Protein AF-0000000068951637 (afdb_homodimer)

Sequence (576 aa):
MTDATPELERLRGWIGRSESRTETLSPEPVIGLAATFDLDPEAVAAGPLPPLWHWLYFLPRAPQRELGRDGHPTLGGFMPPVPLPRRMWAGSELSFSHPLHIGDTVTRTSTIKDVQYKTGRTGELWFVAVDHELTVNGKTAVNERHDIVYRAMPDPSRPQPPRPRLEQAAQWQRTLQADPVMLFRYSALTFNGHRIHYDRQYTREVEGYPGLVVHGPMQAMLMLDLVAREQPQARVRRFGFRGLAPLFDQDTIIVGGAADPAQAGRLVLWTGDDAGGQAMQGWAEVEGMTDATPELERLRGWIGRSESRTETLSPEPVIGLAATFDLDPEAVAAGPLPPLWHWLYFLPRAPQRELGRDGHPTLGGFMPPVPLPRRMWAGSELSFSHPLHIGDTVTRTSTIKDVQYKTGRTGELWFVAVDHELTVNGKTAVNERHDIVYRAMPDPSRPQPPRPRLEQAAQWQRTLQADPVMLFRYSALTFNGHRIHYDRQYTREVEGYPGLVVHGPMQAMLMLDLVAREQPQARVRRFGFRGLAPLFDQDTIIVGGAADPAQAGRLVLWTGDDAGGQAMQGWAEVEG

Secondary structure (DSSP, 8-state):
----HHHHHHHHTTTT-EEEEEEE--HHHHHHHHHHTT--HHHHHHSSPPTTGGGGSS-----GGGB-TTSSBPSSSSS---S-SEEEEEEEEEEE-S---TT-EEEEEEEEEEEEEEEETTEEEEEEEEEEEEEETTEEEEEEEEEEEEEPPP-TTSPPPPPPBP-SPPSEEEEE---HHHHHHHHHHTT---GGGT-HHHHHHTS--SSPBPPHHHHHHHHHHHHHHH-TT-EEEEEEEEE-S--BTTS-EEEEEEE-TTSTTEEEEEEEETTSBEEEEEEEEEE-/----HHHHHHHHTTTT-EEEEEEE--HHHHHHHHHHTT--HHHHHHSSPPTTGGGGSS-----GGGB-TTSSBPSSSSS---S-SEEEEEEEEEEE-S---TT-EEEEEEEEEEEEEEEETTEEEEEEEEEEEEEETTEEEEEEEEEEEEEPPP-TTSPPPPPPBP-SPPSEEEEE---HHHHHHHHHHTT---GGGT-HHHHHHTS--SSPBPPHHHHHHHHHHHHHHH-TT-EEEEEEEEE-S--BTTS-EEEEEEE-TTSTTEEEEEEEETTSBEEEEEEEEEE-

Nearest PDB structures (foldseek):
  8khg-assembly1_B  TM=9.364E-01  e=6.833E-36  Pseudomonas aeruginosa
  8huc-assembly1_A  TM=9.502E-01  e=3.305E-35  Pseudomonas aeruginosa UCBPP-PA14
  8huc-assembly1_C  TM=9.389E-01  e=1.179E-35  Pseudomonas aeruginosa UCBPP-PA14
  8huc-assembly2_D  TM=9.491E-01  e=7.267E-35  Pseudomonas aeruginosa UCBPP-PA14
  8huc-assembly2_B  TM=9.503E-01  e=1.111E-34  Pseudomonas aeruginosa UCBPP-PA14

Solvent-accessible surface area (backbone atoms only — not comparable to full-atom values): 30590 Å² total; per-residue (Å²): 128,83,76,56,58,66,59,49,56,57,52,44,68,49,48,65,49,66,53,71,50,74,48,64,38,64,58,64,54,54,34,46,49,23,9,59,71,62,46,58,34,67,64,50,62,73,40,57,53,58,85,69,55,68,62,52,46,92,57,78,64,64,34,50,88,45,39,41,97,52,32,41,64,52,65,57,72,91,50,67,66,67,94,44,83,38,76,42,75,41,29,37,42,36,38,51,73,41,85,50,42,64,68,41,56,34,36,40,37,37,29,33,68,42,64,48,78,48,78,52,100,90,38,58,35,38,37,41,32,35,36,37,39,32,26,44,91,88,37,69,21,36,42,33,37,40,37,32,37,26,26,62,77,67,57,86,87,54,78,80,78,78,49,52,72,57,84,75,78,63,75,44,75,47,76,49,69,52,39,68,52,52,39,38,52,53,29,27,51,42,63,47,44,45,35,42,34,47,30,50,64,53,12,37,74,69,57,62,36,97,42,28,42,54,54,57,69,57,52,54,44,52,41,53,49,49,45,47,71,76,38,70,72,50,42,71,39,31,38,35,38,38,62,74,36,87,48,36,38,83,42,51,36,30,36,33,29,30,74,35,90,90,39,90,53,30,34,40,30,30,33,25,37,82,86,42,28,28,18,30,44,31,37,36,35,43,49,120,128,81,77,57,57,66,59,48,55,59,52,42,68,47,48,68,48,67,51,74,50,74,49,64,39,64,59,64,56,55,34,46,49,22,9,58,70,63,46,60,36,68,66,49,60,73,41,57,53,59,85,71,56,69,62,53,47,93,57,79,65,64,33,49,86,46,40,40,96,53,32,42,62,54,65,57,70,91,50,66,64,66,94,46,82,38,75,41,74,41,29,38,42,36,39,50,73,42,85,50,42,64,67,43,57,34,35,39,38,38,29,34,70,42,63,46,77,48,78,53,99,90,37,57,34,39,37,40,31,35,35,38,39,32,27,43,93,88,36,68,22,35,41,34,38,41,36,33,38,26,26,63,76,67,58,87,88,54,79,79,78,78,52,50,72,58,84,73,78,63,75,42,76,48,76,48,68,53,41,68,52,53,39,37,51,54,28,25,50,42,62,48,45,46,35,43,34,45,30,49,64,54,12,36,75,69,60,62,37,97,42,28,41,54,55,57,70,57,52,54,42,50,40,52,49,49,45,47,70,77,37,69,74,50,42,71,40,31,38,34,38,37,62,74,34,86,48,36,37,84,40,51,35,32,36,32,28,32,74,36,90,89,37,91,51,30,33,40,30,32,34,26,37,83,87,42,30,28,20,32,45,32,36,36,34,41,49,122

Organism: Cupriavidus necator (strain ATCC 17699 / DSM 428 / KCTC 22496 / NCIMB 10442 / H16 / Stanier 337) (NCBI:txid381666)

InterPro domains:
  IPR029069 HotDog domain superfamily [SSF54637] (40-161)
  IPR029069 HotDog domain superfamily [SSF54637] (175-258)
  IPR039569 FAS1-like, dehydratase domain region [PF13452] (79-141)
  IPR052741 Mitochondrial Hydroxyacyl-thioester Dehydratase [PTHR28152] (14-286)

pLDDT: mean 95.55, std 5.76, range [47.53, 98.94]

Structure (mmCIF, N/CA/C/O backbone):
data_AF-0000000068951637-model_v1
#
loop_
_entity.id
_entity.type
_entity.pdbx_description
1 polymer 'Acyl-CoA dehydrogenase'
#
loop_
_atom_site.group_PDB
_atom_site.id
_atom_site.type_symbol
_atom_site.label_atom_id
_atom_site.label_alt_id
_atom_site.label_comp_id
_atom_site.label_asym_id
_atom_site.label_entity_id
_atom_site.label_seq_id
_atom_site.pdbx_PDB_ins_code
_atom_site.Cartn_x
_atom_site.Cartn_y
_atom_site.Cartn_z
_atom_site.occupancy
_atom_site.B_iso_or_equiv
_atom_site.auth_seq_id
_atom_site.auth_comp_id
_atom_site.auth_asym_id
_atom_site.auth_atom_id
_atom_site.pdbx_PDB_model_num
ATOM 1 N N . MET A 1 1 ? 25.234 -12.164 -32.406 1 48.03 1 MET A N 1
ATOM 2 C CA . MET A 1 1 ? 24.578 -12.578 -31.172 1 48.03 1 MET A CA 1
ATOM 3 C C . MET A 1 1 ? 25.531 -12.5 -30 1 48.03 1 MET A C 1
ATOM 5 O O . MET A 1 1 ? 26.609 -13.117 -30.031 1 48.03 1 MET A O 1
ATOM 9 N N . THR A 1 2 ? 25.578 -11.367 -29.234 1 58.56 2 THR A N 1
ATOM 10 C CA . THR A 1 2 ? 26.547 -11.156 -28.172 1 58.56 2 THR A CA 1
ATOM 11 C C . THR A 1 2 ? 26.672 -12.406 -27.297 1 58.56 2 THR A C 1
ATOM 13 O O . THR A 1 2 ? 25.672 -13 -26.906 1 58.56 2 THR A O 1
ATOM 16 N N . ASP A 1 3 ? 27.719 -12.945 -27.422 1 74.12 3 ASP A N 1
ATOM 17 C CA . ASP A 1 3 ? 28.078 -14.094 -26.594 1 74.12 3 ASP A CA 1
ATOM 18 C C . ASP A 1 3 ? 27.797 -13.805 -25.109 1 74.12 3 ASP A C 1
ATOM 20 O O . ASP A 1 3 ? 28.453 -12.969 -24.5 1 74.12 3 ASP A O 1
ATOM 24 N N . ALA A 1 4 ? 26.562 -14.398 -24.672 1 83.38 4 ALA A N 1
ATOM 25 C CA . ALA A 1 4 ? 26.109 -14.156 -23.297 1 83.38 4 ALA A CA 1
ATOM 26 C C . ALA A 1 4 ? 26.875 -15.039 -22.312 1 83.38 4 ALA A C 1
ATOM 28 O O . ALA A 1 4 ? 26.656 -14.961 -21.109 1 83.38 4 ALA A O 1
ATOM 29 N N . THR A 1 5 ? 27.797 -15.781 -22.812 1 85.81 5 THR A N 1
ATOM 30 C CA . THR A 1 5 ? 28.438 -16.828 -22 1 85.81 5 THR A CA 1
ATOM 31 C C . THR A 1 5 ? 29.219 -16.203 -20.844 1 85.81 5 THR A C 1
ATOM 33 O O . THR A 1 5 ? 29.047 -16.594 -19.688 1 85.81 5 THR A O 1
ATOM 36 N N . PRO A 1 6 ? 30.047 -15.258 -21.156 1 91.12 6 PRO A N 1
ATOM 37 C CA . PRO A 1 6 ? 30.797 -14.688 -20.031 1 91.12 6 PRO A CA 1
ATOM 38 C C . PRO A 1 6 ? 29.891 -14.062 -18.984 1 91.12 6 PRO A C 1
ATOM 40 O O . PRO A 1 6 ? 30.141 -14.211 -17.781 1 91.12 6 PRO A O 1
ATOM 43 N N . GLU A 1 7 ? 28.922 -13.344 -19.438 1 92.94 7 GLU A N 1
ATOM 44 C CA . GLU A 1 7 ? 27.984 -12.727 -18.5 1 92.94 7 GLU A CA 1
ATOM 45 C C . GLU A 1 7 ? 27.219 -13.781 -17.719 1 92.94 7 GLU A C 1
ATOM 47 O O . GLU A 1 7 ? 26.984 -13.617 -16.516 1 92.94 7 GLU A O 1
ATOM 52 N N . LEU A 1 8 ? 26.766 -14.836 -18.359 1 95.25 8 LEU A N 1
ATOM 53 C CA . LEU A 1 8 ? 26.062 -15.922 -17.688 1 95.25 8 LEU A CA 1
ATOM 54 C C . LEU A 1 8 ? 26.938 -16.547 -16.609 1 95.25 8 LEU A C 1
ATOM 56 O O . LEU A 1 8 ? 26.469 -16.812 -15.492 1 95.25 8 LEU A O 1
ATOM 60 N N . GLU A 1 9 ? 28.156 -16.797 -16.938 1 95.69 9 GLU A N 1
ATOM 61 C CA . GLU A 1 9 ? 29.078 -17.375 -15.961 1 95.69 9 GLU A CA 1
ATOM 62 C C . GLU A 1 9 ? 29.25 -16.453 -14.75 1 95.69 9 GLU A C 1
ATOM 64 O O . GLU A 1 9 ? 29.281 -16.922 -13.609 1 95.69 9 GLU A O 1
ATOM 69 N N . ARG A 1 10 ? 29.406 -15.227 -15.07 1 96.5 10 ARG A N 1
ATOM 70 C CA . ARG A 1 10 ? 29.531 -14.25 -13.984 1 96.5 10 ARG A CA 1
ATOM 71 C C . ARG A 1 10 ? 28.297 -14.281 -13.078 1 96.5 10 ARG A C 1
ATOM 73 O O . ARG A 1 10 ? 28.438 -14.336 -11.852 1 96.5 10 ARG A O 1
ATOM 80 N N . LEU A 1 11 ? 27.141 -14.281 -13.672 1 97.19 11 LEU A N 1
ATOM 81 C CA . LEU A 1 11 ? 25.906 -14.234 -12.906 1 97.19 11 LEU A CA 1
ATOM 82 C C . LEU A 1 11 ? 25.656 -15.547 -12.164 1 97.19 11 LEU A C 1
ATOM 84 O O . LEU A 1 11 ? 25.109 -15.547 -11.07 1 97.19 11 LEU A O 1
ATOM 88 N N . ARG A 1 12 ? 26.094 -16.641 -12.727 1 97.62 12 ARG A N 1
ATOM 89 C CA . ARG A 1 12 ? 25.969 -17.938 -12.07 1 97.62 12 ARG A CA 1
ATOM 90 C C . ARG A 1 12 ? 26.812 -18 -10.812 1 97.62 12 ARG A C 1
ATOM 92 O O . ARG A 1 12 ? 26.594 -18.859 -9.953 1 97.62 12 ARG A O 1
ATOM 99 N N . GLY A 1 13 ? 27.812 -17.141 -10.664 1 97.5 13 GLY A N 1
ATOM 100 C CA . GLY A 1 13 ? 28.578 -17 -9.438 1 97.5 13 GLY A CA 1
ATOM 101 C C . GLY A 1 13 ? 27.734 -16.578 -8.25 1 97.5 13 GLY A C 1
ATOM 102 O O . GLY A 1 13 ? 28.188 -16.688 -7.105 1 97.5 13 GLY A O 1
ATOM 103 N N . TRP A 1 14 ? 26.547 -16.141 -8.531 1 98 14 TRP A N 1
ATOM 104 C CA . TRP A 1 14 ? 25.641 -15.695 -7.473 1 98 14 TRP A CA 1
ATOM 105 C C . TRP A 1 14 ? 24.859 -16.875 -6.906 1 98 14 TRP A C 1
ATOM 107 O O . TRP A 1 14 ? 24.219 -16.75 -5.855 1 98 14 TRP A O 1
ATOM 117 N N . ILE A 1 15 ? 24.859 -18.047 -7.594 1 98.38 15 ILE A N 1
ATOM 118 C CA . ILE A 1 15 ? 24.125 -19.234 -7.145 1 98.38 15 ILE A CA 1
ATOM 119 C C . ILE A 1 15 ? 24.641 -19.656 -5.77 1 98.38 15 ILE A C 1
ATOM 121 O O . ILE A 1 15 ? 25.844 -19.703 -5.535 1 98.38 15 ILE A O 1
ATOM 125 N N . GLY A 1 16 ? 23.688 -19.891 -4.816 1 98.38 16 GLY A N 1
ATOM 126 C CA . GLY A 1 16 ? 24.031 -20.312 -3.469 1 98.38 16 GLY A CA 1
ATOM 127 C C . GLY A 1 16 ? 23.969 -19.172 -2.461 1 98.38 16 GLY A C 1
ATOM 128 O O . GLY A 1 16 ? 23.922 -19.422 -1.253 1 98.38 16 GLY A O 1
ATOM 129 N N . ARG A 1 17 ? 24.062 -17.922 -2.955 1 98 17 ARG A N 1
ATOM 130 C CA . ARG A 1 17 ? 23.875 -16.781 -2.051 1 98 17 ARG A CA 1
ATOM 131 C C . ARG A 1 17 ? 22.531 -16.859 -1.336 1 98 17 ARG A C 1
ATOM 133 O O . ARG A 1 17 ? 21.531 -17.234 -1.939 1 98 17 ARG A O 1
ATOM 140 N N . SER A 1 18 ? 22.562 -16.562 -0.013 1 98.31 18 SER A N 1
ATOM 141 C CA . SER A 1 18 ? 21.344 -16.688 0.798 1 98.31 18 SER A CA 1
ATOM 142 C C . SER A 1 18 ? 21.188 -15.508 1.747 1 98.31 18 SER A C 1
ATOM 144 O O . SER A 1 18 ? 22.172 -14.859 2.109 1 98.31 18 SER A O 1
ATOM 146 N N . GLU A 1 19 ? 19.984 -15.156 2.068 1 97.56 19 GLU A N 1
ATOM 147 C CA . GLU A 1 19 ? 19.641 -14.195 3.105 1 97.56 19 GLU A CA 1
ATOM 148 C C . GLU A 1 19 ? 18.469 -14.703 3.955 1 97.56 19 GLU A C 1
ATOM 150 O O . GLU A 1 19 ? 17.656 -15.5 3.486 1 97.56 19 GLU A O 1
ATOM 155 N N . SER A 1 20 ? 18.5 -14.32 5.172 1 98 20 SER A N 1
ATOM 156 C CA . SER A 1 20 ? 17.422 -14.719 6.086 1 98 20 SER A CA 1
ATOM 157 C C . SER A 1 20 ? 16.828 -13.516 6.797 1 98 20 SER A C 1
ATOM 159 O O . SER A 1 20 ? 17.547 -12.562 7.133 1 98 20 SER A O 1
ATOM 161 N N . ARG A 1 21 ? 15.562 -13.562 6.996 1 97.62 21 ARG A N 1
ATOM 162 C CA . ARG A 1 21 ? 14.82 -12.562 7.758 1 97.62 21 ARG A CA 1
ATOM 163 C C . ARG A 1 21 ? 13.789 -13.227 8.664 1 97.62 21 ARG A C 1
ATOM 165 O O . ARG A 1 21 ? 13.18 -14.234 8.297 1 97.62 21 ARG A O 1
ATOM 172 N N . THR A 1 22 ? 13.641 -12.68 9.82 1 98.31 22 THR A N 1
ATOM 173 C CA . THR A 1 22 ? 12.656 -13.164 10.781 1 98.31 22 THR A CA 1
ATOM 174 C C . THR A 1 22 ? 11.609 -12.086 11.07 1 98.31 22 THR A C 1
ATOM 176 O O . THR A 1 22 ? 11.953 -10.922 11.273 1 98.31 22 THR A O 1
ATOM 179 N N . GLU A 1 23 ? 10.352 -12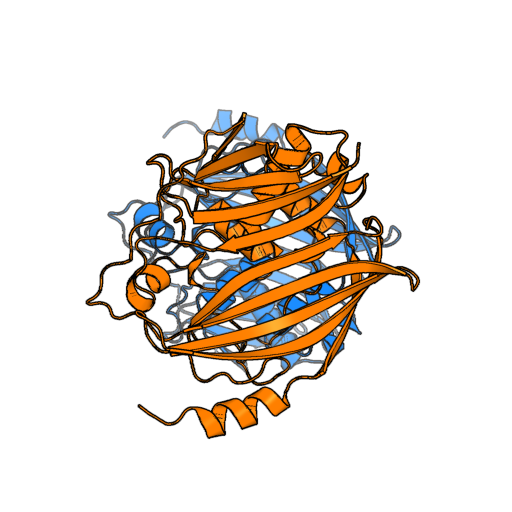.438 11.016 1 98.06 23 GLU A N 1
ATOM 180 C CA . GLU A 1 23 ? 9.234 -11.547 11.32 1 98.06 23 GLU A CA 1
ATOM 181 C C . GLU A 1 23 ? 8.148 -12.273 12.102 1 98.06 23 GLU A C 1
ATOM 183 O O . GLU A 1 23 ? 8.008 -13.492 12 1 98.06 23 GLU A O 1
ATOM 188 N N . THR A 1 24 ? 7.5 -11.531 12.945 1 98.25 24 THR A N 1
ATOM 189 C CA . THR A 1 24 ? 6.262 -12.031 13.539 1 98.25 24 THR A CA 1
ATOM 190 C C . THR A 1 24 ? 5.059 -11.648 12.68 1 98.25 24 THR A C 1
ATOM 192 O O . THR A 1 24 ? 4.902 -10.484 12.305 1 98.25 24 THR A O 1
ATOM 195 N N . LEU A 1 25 ? 4.262 -12.633 12.344 1 98.44 25 LEU A N 1
ATOM 196 C CA . LEU A 1 25 ? 3.137 -12.422 11.445 1 98.44 25 LEU A CA 1
ATOM 197 C C . LEU A 1 25 ? 2.031 -11.625 12.125 1 98.44 25 LEU A C 1
ATOM 199 O O . LEU A 1 25 ? 1.248 -12.18 12.898 1 98.44 25 LEU A O 1
ATOM 203 N N . SER A 1 26 ? 1.921 -10.344 11.812 1 97.81 26 SER A N 1
ATOM 204 C CA . SER A 1 26 ? 0.897 -9.469 12.375 1 97.81 26 SER A CA 1
ATOM 205 C C . SER A 1 26 ? -0.438 -9.648 11.664 1 97.81 26 SER A C 1
ATOM 207 O O . SER A 1 26 ? -0.479 -10.102 10.516 1 97.81 26 SER A O 1
ATOM 209 N N . PRO A 1 27 ? -1.532 -9.344 12.234 1 97.88 27 PRO A N 1
ATOM 210 C CA . PRO A 1 27 ? -2.85 -9.609 11.656 1 97.88 27 PRO A CA 1
ATOM 211 C C . PRO A 1 27 ? -3.238 -8.594 10.586 1 97.88 27 PRO A C 1
ATOM 213 O O . PRO A 1 27 ? -4.062 -8.891 9.719 1 97.88 27 PRO A O 1
ATOM 216 N N . GLU A 1 28 ? -2.627 -7.391 10.609 1 97.81 28 GLU A N 1
ATOM 217 C CA . GLU A 1 28 ? -3.148 -6.262 9.844 1 97.81 28 GLU A CA 1
ATOM 218 C C . GLU A 1 28 ? -3.082 -6.531 8.344 1 97.81 28 GLU A C 1
ATOM 220 O O . GLU A 1 28 ? -4.035 -6.25 7.617 1 97.81 28 GLU A O 1
ATOM 225 N N . PRO A 1 29 ? -1.944 -7.156 7.836 1 98.31 29 PRO A N 1
ATOM 226 C CA . PRO A 1 29 ? -1.934 -7.465 6.406 1 98.31 29 PRO A CA 1
ATOM 227 C C . PRO A 1 29 ? -3.02 -8.461 6.008 1 98.31 29 PRO A C 1
ATOM 229 O O . PRO A 1 29 ? -3.602 -8.352 4.926 1 98.31 29 PRO A O 1
ATOM 232 N N . VAL A 1 30 ? -3.314 -9.391 6.887 1 98.56 30 VAL A N 1
ATOM 233 C CA . VAL A 1 30 ? -4.332 -10.406 6.637 1 98.56 30 VAL A CA 1
ATOM 234 C C . VAL A 1 30 ? -5.711 -9.758 6.602 1 98.56 30 VAL A C 1
ATOM 236 O O . VAL A 1 30 ? -6.523 -10.055 5.719 1 98.56 30 VAL A O 1
ATOM 239 N N . ILE A 1 31 ? -5.93 -8.836 7.488 1 98.19 31 ILE A N 1
ATOM 240 C CA . ILE A 1 31 ? -7.176 -8.078 7.523 1 98.19 31 ILE A CA 1
ATOM 241 C C . ILE A 1 31 ? -7.348 -7.301 6.223 1 98.19 31 ILE A C 1
ATOM 243 O O . ILE A 1 31 ? -8.43 -7.297 5.629 1 98.19 31 ILE A O 1
ATOM 247 N N . GLY A 1 32 ? -6.289 -6.676 5.762 1 98.5 32 GLY A N 1
ATOM 248 C CA . GLY A 1 32 ? -6.328 -5.914 4.523 1 98.5 32 GLY A CA 1
ATOM 249 C C . GLY A 1 32 ? -6.66 -6.766 3.311 1 98.5 32 GLY A C 1
ATOM 250 O O . GLY A 1 32 ? -7.473 -6.367 2.471 1 98.5 32 GLY A O 1
ATOM 251 N N . LEU A 1 33 ? -6.02 -7.91 3.232 1 98.81 33 LEU A N 1
ATOM 252 C CA . LEU A 1 33 ? -6.258 -8.758 2.066 1 98.81 33 LEU A CA 1
ATOM 253 C C . LEU A 1 33 ? -7.652 -9.367 2.117 1 98.81 33 LEU A C 1
ATOM 255 O O . LEU A 1 33 ? -8.312 -9.516 1.082 1 98.81 33 LEU A O 1
ATOM 259 N N . ALA A 1 34 ? -8.086 -9.781 3.32 1 98.62 34 ALA A N 1
ATOM 260 C CA . ALA A 1 34 ? -9.453 -10.266 3.459 1 98.62 34 ALA A CA 1
ATOM 261 C C . ALA A 1 34 ? -10.461 -9.219 2.992 1 98.62 34 ALA A C 1
ATOM 263 O O . ALA A 1 34 ? -11.414 -9.531 2.277 1 98.62 34 ALA A O 1
ATOM 264 N N . ALA A 1 35 ? -10.234 -7.996 3.361 1 98.25 35 ALA A N 1
ATOM 265 C CA . ALA A 1 35 ? -11.094 -6.898 2.914 1 98.25 35 ALA A CA 1
ATOM 266 C C . ALA A 1 35 ? -11.047 -6.754 1.396 1 98.25 35 ALA A C 1
ATOM 268 O O . ALA A 1 35 ? -12.086 -6.566 0.754 1 98.25 35 ALA A O 1
ATOM 269 N N . THR A 1 36 ? -9.883 -6.887 0.831 1 98.5 36 THR A N 1
ATOM 270 C CA . THR A 1 36 ? -9.688 -6.723 -0.604 1 98.5 36 THR A CA 1
ATOM 271 C C . THR A 1 36 ? -10.414 -7.82 -1.378 1 98.5 36 THR A C 1
ATOM 273 O O . THR A 1 36 ? -10.969 -7.566 -2.447 1 98.5 36 THR A O 1
ATOM 276 N N . PHE A 1 37 ? -10.414 -9.062 -0.828 1 98 37 PHE A N 1
ATOM 277 C CA . PHE A 1 37 ? -11.047 -10.203 -1.484 1 98 37 PHE A CA 1
ATOM 278 C C . PHE A 1 37 ? -12.492 -10.359 -1.021 1 98 37 PHE A C 1
ATOM 280 O O . PHE A 1 37 ? -13.164 -11.336 -1.369 1 98 37 PHE A O 1
ATOM 287 N N . ASP A 1 38 ? -13.047 -9.438 -0.207 1 97.56 38 ASP A N 1
ATOM 288 C CA . ASP A 1 38 ? -14.398 -9.453 0.343 1 97.56 38 ASP A CA 1
ATOM 289 C C . ASP A 1 38 ? -14.633 -10.719 1.173 1 97.56 38 ASP A C 1
ATOM 291 O O . ASP A 1 38 ? -15.664 -11.375 1.029 1 97.56 38 ASP A O 1
ATOM 295 N N . LEU A 1 39 ? -13.625 -11.07 1.949 1 97.5 39 LEU A N 1
ATOM 296 C CA . LEU A 1 39 ? -13.719 -12.156 2.922 1 97.5 39 LEU A CA 1
ATOM 297 C C . LEU A 1 39 ? -13.906 -11.609 4.332 1 97.5 39 LEU A C 1
ATOM 299 O O . LEU A 1 39 ? -13.727 -10.406 4.562 1 97.5 39 LEU A O 1
ATOM 303 N N . ASP A 1 40 ? -14.242 -12.438 5.234 1 96.62 40 ASP A N 1
ATOM 304 C CA . ASP A 1 40 ? -14.367 -12.078 6.645 1 96.62 40 ASP A CA 1
ATOM 305 C C . ASP A 1 40 ? -13.008 -12.094 7.336 1 96.62 40 ASP A C 1
ATOM 307 O O . ASP A 1 40 ? -12.445 -13.156 7.598 1 96.62 40 ASP A O 1
ATOM 311 N N . PRO A 1 41 ? -12.531 -10.93 7.664 1 95.56 41 PRO A N 1
ATOM 312 C CA . PRO A 1 41 ? -11.18 -10.875 8.227 1 95.56 41 PRO A CA 1
ATOM 313 C C . PRO A 1 41 ? -11.062 -11.641 9.547 1 95.56 41 PRO A C 1
ATOM 315 O O . PRO A 1 41 ? -10.016 -12.234 9.828 1 95.56 41 PRO A O 1
ATOM 318 N N . GLU A 1 42 ? -12.078 -11.594 10.375 1 94.5 42 GLU A N 1
ATOM 319 C CA . GLU A 1 42 ? -12.039 -12.289 11.656 1 94.5 42 GLU A CA 1
ATOM 320 C C . GLU A 1 42 ? -11.938 -13.805 11.461 1 94.5 42 GLU A C 1
ATOM 322 O O . GLU A 1 42 ? -11.156 -14.469 12.141 1 94.5 42 GLU A O 1
ATOM 327 N N . ALA A 1 43 ? -12.727 -14.289 10.547 1 94.62 43 ALA A N 1
ATOM 328 C CA . ALA A 1 43 ? -12.695 -15.719 10.258 1 94.62 43 ALA A CA 1
ATOM 329 C C . ALA A 1 43 ? -11.328 -16.141 9.734 1 94.62 43 ALA A C 1
ATOM 331 O O . ALA A 1 43 ? -10.789 -17.172 10.148 1 94.62 43 ALA A O 1
ATOM 332 N N . VAL A 1 44 ? -10.758 -15.32 8.852 1 94.94 44 VAL A N 1
ATOM 333 C CA . VAL A 1 44 ? -9.469 -15.648 8.258 1 94.94 44 VAL A CA 1
ATOM 334 C C . VAL A 1 44 ? -8.383 -15.602 9.328 1 94.94 44 VAL A C 1
ATOM 336 O O . VAL A 1 44 ? -7.527 -16.5 9.391 1 94.94 44 VAL A O 1
ATOM 339 N N . ALA A 1 45 ? -8.445 -14.625 10.195 1 92.88 45 ALA A N 1
ATOM 340 C CA . ALA A 1 45 ? -7.398 -14.406 11.188 1 92.88 45 ALA A CA 1
ATOM 341 C C . ALA A 1 45 ? -7.457 -15.461 12.289 1 92.88 45 ALA A C 1
ATOM 343 O O . ALA A 1 45 ? -6.461 -15.719 12.961 1 92.88 45 ALA A O 1
ATOM 344 N N . ALA A 1 46 ? -8.602 -16.078 12.5 1 93.62 46 ALA A N 1
ATOM 345 C CA . ALA A 1 46 ? -8.797 -17.062 13.57 1 93.62 46 ALA A CA 1
ATOM 346 C C . ALA A 1 46 ? -8.203 -18.406 13.203 1 93.62 46 ALA A C 1
ATOM 348 O O . ALA A 1 46 ? -7.949 -19.25 14.078 1 93.62 46 ALA A O 1
ATOM 349 N N . GLY A 1 47 ? -8.062 -18.703 11.922 1 93.81 47 GLY A N 1
ATOM 350 C CA . GLY A 1 47 ? -7.551 -19.984 11.469 1 93.81 47 GLY A CA 1
ATOM 351 C C . GLY A 1 47 ? -6.129 -19.922 10.953 1 93.81 47 GLY A C 1
ATOM 352 O O . GLY A 1 47 ? -5.426 -18.938 11.188 1 93.81 47 GLY A O 1
ATOM 353 N N . PRO A 1 48 ? -5.664 -21.109 10.422 1 96.69 48 PRO A N 1
ATOM 354 C CA . PRO A 1 48 ? -4.379 -21.062 9.719 1 96.69 48 PRO A CA 1
ATOM 355 C C . PRO A 1 48 ? -4.371 -20.047 8.578 1 96.69 48 PRO A C 1
ATOM 357 O O . PRO A 1 48 ? -5.402 -19.812 7.945 1 96.69 48 PRO A O 1
ATOM 360 N N . LEU A 1 49 ? -3.25 -19.406 8.414 1 97.5 49 LEU A N 1
ATOM 361 C CA . LEU A 1 49 ? -3.125 -18.531 7.25 1 97.5 49 LEU A CA 1
ATOM 362 C C . LEU A 1 49 ? -3.506 -19.281 5.973 1 97.5 49 LEU A C 1
ATOM 364 O O . LEU A 1 49 ? -3.033 -20.391 5.73 1 97.5 49 LEU A O 1
ATOM 368 N N . PRO A 1 50 ? -4.398 -18.688 5.16 1 97.56 50 PRO A N 1
ATOM 369 C CA . PRO A 1 50 ? -4.645 -19.328 3.863 1 97.56 50 PRO A CA 1
ATOM 370 C C . PRO A 1 50 ? -3.369 -19.531 3.053 1 97.56 50 PRO A C 1
ATOM 372 O O . PRO A 1 50 ? -2.43 -18.734 3.16 1 97.56 50 PRO A O 1
ATOM 375 N N . PRO A 1 51 ? -3.283 -20.656 2.26 1 97.88 51 PRO A N 1
ATOM 376 C CA . PRO A 1 51 ? -2.1 -20.844 1.416 1 97.88 51 PRO A CA 1
ATOM 377 C C . PRO A 1 51 ? -1.759 -19.594 0.598 1 97.88 51 PRO A C 1
ATOM 379 O O . PRO A 1 51 ? -2.652 -18.953 0.042 1 97.88 51 PRO A O 1
ATOM 382 N N . LEU A 1 52 ? -0.458 -19.234 0.547 1 98.75 52 LEU A N 1
ATOM 383 C CA . LEU A 1 52 ? 0.148 -18.141 -0.218 1 98.75 52 LEU A CA 1
ATOM 384 C C . LEU A 1 52 ? 0.065 -16.828 0.545 1 98.75 52 LEU A C 1
ATOM 386 O O . LEU A 1 52 ? 0.747 -15.859 0.198 1 98.75 52 LEU A O 1
ATOM 390 N N . TRP A 1 53 ? -0.724 -16.703 1.599 1 98.75 53 TRP A N 1
ATOM 391 C CA . TRP A 1 53 ? -0.909 -15.414 2.256 1 98.75 53 TRP A CA 1
ATOM 392 C C . TRP A 1 53 ? 0.341 -15.016 3.031 1 98.75 53 TRP A C 1
ATOM 394 O O . TRP A 1 53 ? 0.476 -13.867 3.455 1 98.75 53 TRP A O 1
ATOM 404 N N . HIS A 1 54 ? 1.312 -15.969 3.166 1 98.75 54 HIS A N 1
ATOM 405 C CA . HIS A 1 54 ? 2.607 -15.602 3.727 1 98.75 54 HIS A CA 1
ATOM 406 C C . HIS A 1 54 ? 3.322 -14.578 2.844 1 98.75 54 HIS A C 1
ATOM 408 O O . HIS A 1 54 ? 4.266 -13.922 3.287 1 98.75 54 HIS A O 1
ATOM 414 N N . TRP A 1 55 ? 2.873 -14.406 1.556 1 98.81 55 TRP A N 1
ATOM 415 C CA . TRP A 1 55 ? 3.467 -13.43 0.648 1 98.81 55 TRP A CA 1
ATOM 416 C C . TRP A 1 55 ? 3.191 -12.008 1.127 1 98.81 55 TRP A C 1
ATOM 418 O O . TRP A 1 55 ? 3.771 -11.055 0.609 1 98.81 55 TRP A O 1
ATOM 428 N N . LEU A 1 56 ? 2.348 -11.766 2.135 1 98.75 56 LEU A N 1
ATOM 429 C CA . LEU A 1 56 ? 2.062 -10.469 2.725 1 98.75 56 LEU A CA 1
ATOM 430 C C . LEU A 1 56 ? 3.186 -10.039 3.666 1 98.75 56 LEU A C 1
ATOM 432 O O . LEU A 1 56 ? 3.166 -8.93 4.195 1 98.75 56 LEU A O 1
ATOM 436 N N . TYR A 1 57 ? 4.16 -10.875 3.846 1 98.69 57 TYR A N 1
ATOM 437 C CA . TYR A 1 57 ? 5.242 -10.648 4.801 1 98.69 57 TYR A CA 1
ATOM 438 C C . TYR A 1 57 ? 6.598 -10.719 4.113 1 98.69 57 TYR A C 1
ATOM 440 O O . TYR A 1 57 ? 6.684 -10.984 2.912 1 98.69 57 TYR A O 1
ATOM 448 N N . PHE A 1 58 ? 7.668 -10.328 4.863 1 98.31 58 PHE A N 1
ATOM 449 C CA . PHE A 1 58 ? 9.031 -10.297 4.355 1 98.31 58 PHE A CA 1
ATOM 450 C C . PHE A 1 58 ? 9.141 -9.383 3.139 1 98.31 58 PHE A C 1
ATOM 452 O O . PHE A 1 58 ? 9.758 -9.742 2.137 1 98.31 58 PHE A O 1
ATOM 459 N N . LEU A 1 59 ? 8.484 -8.266 3.191 1 97.69 59 LEU A N 1
ATOM 460 C CA . LEU A 1 59 ? 8.352 -7.348 2.066 1 97.69 59 LEU A CA 1
ATOM 461 C C . LEU A 1 59 ? 9.648 -6.578 1.832 1 97.69 59 LEU A C 1
ATOM 463 O O . LEU A 1 59 ? 10.453 -6.426 2.748 1 97.69 59 LEU A O 1
ATOM 467 N N . PRO A 1 60 ? 9.875 -6.082 0.597 1 94.5 60 PRO A N 1
ATOM 468 C CA . PRO A 1 60 ? 11.094 -5.336 0.29 1 94.5 60 PRO A CA 1
ATOM 469 C C . PRO A 1 60 ? 11.266 -4.098 1.166 1 94.5 60 PRO A C 1
ATOM 471 O O . PRO A 1 60 ? 10.281 -3.434 1.504 1 94.5 60 PRO A O 1
ATOM 474 N N . ARG A 1 61 ? 12.508 -3.744 1.446 1 95.12 61 ARG A N 1
ATOM 475 C CA . ARG A 1 61 ? 12.828 -2.633 2.338 1 95.12 61 ARG A CA 1
ATOM 476 C C . ARG A 1 61 ? 13.766 -1.642 1.662 1 95.12 61 ARG A C 1
ATOM 478 O O . ARG A 1 61 ? 14.461 -0.872 2.338 1 95.12 61 ARG A O 1
ATOM 485 N N . ALA A 1 62 ? 13.836 -1.754 0.34 1 96.81 62 ALA A N 1
ATOM 486 C CA . ALA A 1 62 ? 14.75 -0.878 -0.382 1 96.81 62 ALA A CA 1
ATOM 487 C C . ALA A 1 62 ? 14.383 0.589 -0.179 1 96.81 62 ALA A C 1
ATOM 489 O O . ALA A 1 62 ? 13.211 0.962 -0.279 1 96.81 62 ALA A O 1
ATOM 490 N N . PRO A 1 63 ? 15.422 1.426 0.125 1 97.5 63 PRO A N 1
ATOM 491 C CA . PRO A 1 63 ? 15.141 2.861 0.195 1 97.5 63 PRO A CA 1
ATOM 492 C C . PRO A 1 63 ? 14.641 3.43 -1.129 1 97.5 63 PRO A C 1
ATOM 494 O O . PRO A 1 63 ? 14.906 2.863 -2.191 1 97.5 63 PRO A O 1
ATOM 497 N N . GLN A 1 64 ? 13.891 4.492 -1.03 1 98 64 GLN A N 1
ATOM 498 C CA . GLN A 1 64 ? 13.32 5.172 -2.188 1 98 64 GLN A CA 1
ATOM 499 C C . GLN A 1 64 ? 14.391 5.48 -3.23 1 98 64 GLN A C 1
ATOM 501 O O . GLN A 1 64 ? 14.18 5.27 -4.426 1 98 64 GLN A O 1
ATOM 506 N N . ARG A 1 65 ? 15.539 5.832 -2.797 1 97.06 65 ARG A N 1
ATOM 507 C CA . ARG A 1 65 ? 16.609 6.266 -3.684 1 97.06 65 ARG A CA 1
ATOM 508 C C . ARG A 1 65 ? 17.203 5.086 -4.449 1 97.06 65 ARG A C 1
ATOM 510 O O . ARG A 1 65 ? 17.969 5.277 -5.398 1 97.06 65 ARG A O 1
ATOM 517 N N . GLU A 1 66 ? 16.875 3.891 -4.074 1 97.06 66 GLU A N 1
ATOM 518 C CA . GLU A 1 66 ? 17.438 2.697 -4.688 1 97.06 66 GLU A CA 1
ATOM 519 C C . GLU A 1 66 ? 16.422 1.995 -5.582 1 97.06 66 GLU A C 1
ATOM 521 O O . GLU A 1 66 ? 16.641 0.849 -5.988 1 97.06 66 GLU A O 1
ATOM 526 N N . LEU A 1 67 ? 15.344 2.625 -5.859 1 96.94 67 LEU A N 1
ATOM 527 C CA . LEU A 1 67 ? 14.344 2.055 -6.754 1 96.94 67 LEU A CA 1
ATOM 528 C C . LEU A 1 67 ? 14.656 2.383 -8.211 1 96.94 67 LEU A C 1
ATOM 530 O O . LEU A 1 67 ? 15.203 3.449 -8.5 1 96.94 67 LEU A O 1
ATOM 534 N N . GLY A 1 68 ? 14.383 1.464 -9.055 1 93.31 68 GLY A N 1
ATOM 535 C CA . GLY A 1 68 ? 14.516 1.694 -10.484 1 93.31 68 GLY A CA 1
ATOM 536 C C . GLY A 1 68 ? 13.336 2.432 -11.086 1 93.31 68 GLY A C 1
ATOM 537 O O . GLY A 1 68 ? 12.383 2.764 -10.383 1 93.31 68 GLY A O 1
ATOM 538 N N . ARG A 1 69 ? 13.336 2.625 -12.383 1 92 69 ARG A N 1
ATOM 539 C CA . ARG A 1 69 ? 12.336 3.391 -13.117 1 92 69 ARG A CA 1
ATOM 540 C C . ARG A 1 69 ? 10.977 2.711 -13.047 1 92 69 ARG A C 1
ATOM 542 O O . ARG A 1 69 ? 9.938 3.375 -13.125 1 92 69 ARG A O 1
ATOM 549 N N . ASP A 1 70 ? 10.984 1.386 -12.891 1 95.38 70 ASP A N 1
ATOM 550 C CA . ASP A 1 70 ? 9.727 0.651 -12.875 1 95.38 70 ASP A CA 1
ATOM 551 C C . ASP A 1 70 ? 9.18 0.523 -11.453 1 95.38 70 ASP A C 1
ATOM 553 O O . ASP A 1 70 ? 8.109 -0.047 -11.242 1 95.38 70 ASP A O 1
ATOM 557 N N . GLY A 1 71 ? 9.961 1.02 -10.438 1 96.88 71 GLY A N 1
ATOM 558 C CA . GLY A 1 71 ? 9.516 0.973 -9.055 1 96.88 71 GLY A CA 1
ATOM 559 C C . GLY A 1 71 ? 10.094 -0.2 -8.281 1 96.88 71 GLY A C 1
ATOM 560 O O . GLY A 1 71 ? 9.938 -0.28 -7.062 1 96.88 71 GLY A O 1
ATOM 561 N N . HIS A 1 72 ? 10.75 -1.148 -8.953 1 95.5 72 HIS A N 1
ATOM 562 C CA . HIS A 1 72 ? 11.445 -2.229 -8.266 1 95.5 72 HIS A CA 1
ATOM 563 C C . HIS A 1 72 ? 12.773 -1.749 -7.684 1 95.5 72 HIS A C 1
ATOM 565 O O . HIS A 1 72 ? 13.422 -0.871 -8.258 1 95.5 72 HIS A O 1
ATOM 571 N N . PRO A 1 73 ? 13.164 -2.424 -6.605 1 94.81 73 PRO A N 1
ATOM 572 C CA . PRO A 1 73 ? 14.547 -2.186 -6.18 1 94.81 73 PRO A CA 1
ATOM 573 C C . PRO A 1 73 ? 15.562 -2.498 -7.273 1 94.81 73 PRO A C 1
ATOM 575 O O . PRO A 1 73 ? 15.398 -3.463 -8.023 1 94.81 73 PRO A O 1
ATOM 578 N N . THR A 1 74 ? 16.562 -1.739 -7.344 1 93.75 74 THR A N 1
ATOM 579 C CA . THR A 1 74 ? 17.656 -2.014 -8.273 1 93.75 74 THR A CA 1
ATOM 580 C C . THR A 1 74 ? 18.328 -3.344 -7.945 1 93.75 74 THR A C 1
ATOM 582 O O . THR A 1 74 ? 18.359 -3.758 -6.785 1 93.75 74 THR A O 1
ATOM 585 N N . LEU A 1 75 ? 18.797 -3.932 -9.016 1 92.81 75 LEU A N 1
ATOM 586 C CA . LEU A 1 75 ? 19.469 -5.219 -8.844 1 92.81 75 LEU A CA 1
ATOM 587 C C . LEU A 1 75 ? 20.891 -5.031 -8.344 1 92.81 75 LEU A C 1
ATOM 589 O O . LEU A 1 75 ? 21.453 -3.936 -8.445 1 92.81 75 LEU A O 1
ATOM 593 N N . GLY A 1 76 ? 21.484 -6.102 -7.801 1 89.31 76 GLY A N 1
ATOM 594 C CA . GLY A 1 76 ? 22.859 -6.055 -7.336 1 89.31 76 GLY A CA 1
ATOM 595 C C . GLY A 1 76 ? 22.984 -6.242 -5.836 1 89.31 76 GLY A C 1
ATOM 596 O O . GLY A 1 76 ? 24.094 -6.391 -5.32 1 89.31 76 GLY A O 1
ATOM 597 N N . GLY A 1 77 ? 21.875 -6.184 -5.117 1 89.56 77 GLY A N 1
ATOM 598 C CA . GLY A 1 77 ? 21.891 -6.59 -3.723 1 89.56 77 GLY A CA 1
ATOM 599 C C . GLY A 1 77 ? 21.844 -8.094 -3.537 1 89.56 77 GLY A C 1
ATOM 600 O O . GLY A 1 77 ? 22.844 -8.789 -3.762 1 89.56 77 GLY A O 1
ATOM 601 N N . PHE A 1 78 ? 20.734 -8.609 -3.195 1 92.81 78 PHE A N 1
ATOM 602 C CA . PHE A 1 78 ? 20.547 -10.055 -3.092 1 92.81 78 PHE A CA 1
ATOM 603 C C . PHE A 1 78 ? 20.406 -10.68 -4.477 1 92.81 78 PHE A C 1
ATOM 605 O O . PHE A 1 78 ? 21.047 -11.703 -4.766 1 92.81 78 PHE A O 1
ATOM 612 N N . MET A 1 79 ? 19.656 -10.008 -5.309 1 94.81 79 MET A N 1
ATOM 613 C CA . MET A 1 79 ? 19.422 -10.516 -6.66 1 94.81 79 MET A CA 1
ATOM 614 C C . MET A 1 79 ? 20.578 -10.156 -7.586 1 94.81 79 MET A C 1
ATOM 616 O O . MET A 1 79 ? 21.094 -9.047 -7.535 1 94.81 79 MET A O 1
ATOM 620 N N . PRO A 1 80 ? 20.969 -11.062 -8.453 1 96.75 80 PRO A N 1
ATOM 621 C CA . PRO A 1 80 ? 22.062 -10.758 -9.391 1 96.75 80 PRO A CA 1
ATOM 622 C C . PRO A 1 80 ? 21.719 -9.617 -10.344 1 96.75 80 PRO A C 1
ATOM 624 O O . PRO A 1 80 ? 20.547 -9.469 -10.742 1 96.75 80 PRO A O 1
ATOM 627 N N . PRO A 1 81 ? 22.672 -8.828 -10.727 1 95.88 81 PRO A N 1
ATOM 628 C CA . PRO A 1 81 ? 22.453 -7.699 -11.641 1 95.88 81 PRO A CA 1
ATOM 629 C C . PRO A 1 81 ? 22.25 -8.141 -13.086 1 95.88 81 PRO A C 1
ATOM 631 O O . PRO A 1 81 ? 23.062 -7.809 -13.953 1 95.88 81 PRO A O 1
ATOM 634 N N . VAL A 1 82 ? 21.188 -8.836 -13.305 1 95.12 82 VAL A N 1
ATOM 635 C CA . VAL A 1 82 ? 20.812 -9.258 -14.648 1 95.12 82 VAL A CA 1
ATOM 636 C C . VAL A 1 82 ? 20.656 -8.031 -15.547 1 95.12 82 VAL A C 1
ATOM 638 O O . VAL A 1 82 ? 20.094 -7.02 -15.125 1 95.12 82 VAL A O 1
ATOM 641 N N . PRO A 1 83 ? 21.156 -8.055 -16.812 1 92.56 83 PRO A N 1
ATOM 642 C CA . PRO A 1 83 ? 21.234 -6.848 -17.641 1 92.56 83 PRO A CA 1
ATOM 643 C C . PRO A 1 83 ? 19.969 -6.602 -18.453 1 92.56 83 PRO A C 1
ATOM 645 O O . PRO A 1 83 ? 20.062 -6.273 -19.641 1 92.56 83 PRO A O 1
ATOM 648 N N . LEU A 1 84 ? 18.828 -6.883 -18.031 1 93.19 84 LEU A N 1
ATOM 649 C CA . LEU A 1 84 ? 17.578 -6.566 -18.703 1 93.19 84 LEU A CA 1
ATOM 650 C C . LEU A 1 84 ? 16.609 -5.871 -17.75 1 93.19 84 LEU A C 1
ATOM 652 O O . LEU A 1 84 ? 16.547 -6.215 -16.562 1 93.19 84 LEU A O 1
ATOM 656 N N . PRO A 1 85 ? 15.875 -5.074 -18.266 1 91.94 85 PRO A N 1
ATOM 657 C CA . PRO A 1 85 ? 15.188 -4.105 -17.406 1 91.94 85 PRO A CA 1
ATOM 658 C C . PRO A 1 85 ? 13.844 -4.621 -16.891 1 91.94 85 PRO A C 1
ATOM 660 O O . PRO A 1 85 ? 13.383 -4.191 -15.828 1 91.94 85 PRO A O 1
ATOM 663 N N . ARG A 1 86 ? 13.172 -5.473 -17.672 1 93.69 86 ARG A N 1
ATOM 664 C CA . ARG A 1 86 ? 11.828 -5.875 -17.266 1 93.69 86 ARG A CA 1
ATOM 665 C C . ARG A 1 86 ? 11.867 -7.156 -16.438 1 93.69 86 ARG A C 1
ATOM 667 O O . ARG A 1 86 ? 12.547 -8.117 -16.812 1 93.69 86 ARG A O 1
ATOM 674 N N . ARG A 1 87 ? 11.211 -7.168 -15.359 1 94.31 87 ARG A N 1
ATOM 675 C CA . ARG A 1 87 ? 11.172 -8.297 -14.43 1 94.31 87 ARG A CA 1
ATOM 676 C C . ARG A 1 87 ? 9.758 -8.852 -14.312 1 94.31 87 ARG A C 1
ATOM 678 O O . ARG A 1 87 ? 8.789 -8.094 -14.242 1 94.31 87 ARG A O 1
ATOM 685 N N . MET A 1 88 ? 9.633 -10.164 -14.305 1 94.12 88 MET A N 1
ATOM 686 C CA . MET A 1 88 ? 8.352 -10.844 -14.148 1 94.12 88 MET A CA 1
ATOM 687 C C . MET A 1 88 ? 8.492 -12.039 -13.211 1 94.12 88 MET A C 1
ATOM 689 O O . MET A 1 88 ? 9.453 -12.805 -13.305 1 94.12 88 MET A O 1
ATOM 693 N N . TRP A 1 89 ? 7.629 -12.133 -12.266 1 96.69 89 TRP A N 1
ATOM 694 C CA . TRP A 1 89 ? 7.441 -13.383 -11.531 1 96.69 89 TRP A CA 1
ATOM 695 C C . TRP A 1 89 ? 6.625 -14.375 -12.352 1 96.69 89 TRP A C 1
ATOM 697 O O . TRP A 1 89 ? 5.391 -14.328 -12.352 1 96.69 89 TRP A O 1
ATOM 707 N N . ALA A 1 90 ? 7.254 -15.312 -12.992 1 96.31 90 ALA A N 1
ATOM 708 C CA . ALA A 1 90 ? 6.672 -16.125 -14.062 1 96.31 90 ALA A CA 1
ATOM 709 C C . ALA A 1 90 ? 5.977 -17.359 -13.5 1 96.31 90 ALA A C 1
ATOM 711 O O . ALA A 1 90 ? 5.172 -17.984 -14.18 1 96.31 90 ALA A O 1
ATOM 712 N N . GLY A 1 91 ? 6.363 -17.734 -12.344 1 98.25 91 GLY A N 1
ATOM 713 C CA . GLY A 1 91 ? 5.758 -18.938 -11.781 1 98.25 91 GLY A CA 1
ATOM 714 C C . GLY A 1 91 ? 6.367 -19.344 -10.453 1 98.25 91 GLY A C 1
ATOM 715 O O . GLY A 1 91 ? 7.344 -18.734 -10 1 98.25 91 GLY A O 1
ATOM 716 N N . SER A 1 92 ? 5.773 -20.281 -9.836 1 98.75 92 SER A N 1
ATOM 717 C CA . SER A 1 92 ? 6.227 -20.781 -8.547 1 98.75 92 SER A CA 1
ATOM 718 C C . SER A 1 92 ? 5.746 -22.219 -8.32 1 98.75 92 SER A C 1
ATOM 720 O O . SER A 1 92 ? 4.781 -22.656 -8.945 1 98.75 92 SER A O 1
ATOM 722 N N . GLU A 1 93 ? 6.461 -22.906 -7.531 1 98.81 93 GLU A N 1
ATOM 723 C CA . GLU A 1 93 ? 6.047 -24.156 -6.914 1 98.81 93 GLU A CA 1
ATOM 724 C C . GLU A 1 93 ? 6.223 -24.109 -5.398 1 98.81 93 GLU A C 1
ATOM 726 O O . GLU A 1 93 ? 7.238 -23.625 -4.898 1 98.81 93 GLU A O 1
ATOM 731 N N . LEU A 1 94 ? 5.211 -24.609 -4.742 1 98.81 94 LEU A N 1
ATOM 732 C CA . LEU A 1 94 ? 5.223 -24.531 -3.283 1 98.81 94 LEU A CA 1
ATOM 733 C C . LEU A 1 94 ? 4.82 -25.875 -2.676 1 98.81 94 LEU A C 1
ATOM 735 O O . LEU A 1 94 ? 3.979 -26.594 -3.232 1 98.81 94 LEU A O 1
ATOM 739 N N . SER A 1 95 ? 5.387 -26.172 -1.564 1 98.81 95 SER A N 1
ATOM 740 C CA . SER A 1 95 ? 4.961 -27.25 -0.676 1 98.81 95 SER A CA 1
ATOM 741 C C . SER A 1 95 ? 4.629 -26.719 0.715 1 98.81 95 SER A C 1
ATOM 743 O O . SER A 1 95 ? 5.387 -25.938 1.282 1 98.81 95 SER A O 1
ATOM 745 N N . PHE A 1 96 ? 3.512 -27.156 1.21 1 98.5 96 PHE A N 1
ATOM 746 C CA . PHE A 1 96 ? 3.037 -26.75 2.525 1 98.5 96 PHE A CA 1
ATOM 747 C C . PHE A 1 96 ? 3.123 -27.906 3.516 1 98.5 96 PHE A C 1
ATOM 749 O O . PHE A 1 96 ? 2.414 -28.906 3.373 1 98.5 96 PHE A O 1
ATOM 756 N N . SER A 1 97 ? 3.912 -27.75 4.539 1 97.62 97 SER A N 1
ATOM 757 C CA . SER A 1 97 ? 4.137 -28.844 5.477 1 97.62 97 SER A CA 1
ATOM 758 C C . SER A 1 97 ? 3.418 -28.578 6.801 1 97.62 97 SER A C 1
ATOM 760 O O . SER A 1 97 ? 2.865 -29.516 7.398 1 97.62 97 SER A O 1
ATOM 762 N N . HIS A 1 98 ? 3.471 -27.406 7.281 1 95.62 98 HIS A N 1
ATOM 763 C CA . HIS A 1 98 ? 2.854 -27.016 8.547 1 95.62 98 HIS A CA 1
ATOM 764 C C . HIS A 1 98 ? 2.117 -25.688 8.406 1 95.62 98 HIS A C 1
ATOM 766 O O . HIS A 1 98 ? 2.604 -24.766 7.742 1 95.62 98 HIS A O 1
ATOM 772 N N . PRO A 1 99 ? 0.966 -25.625 9.031 1 95.94 99 PRO A N 1
ATOM 773 C CA . PRO A 1 99 ? 0.213 -24.375 8.93 1 95.94 99 PRO A CA 1
ATOM 774 C C . PRO A 1 99 ? 0.896 -23.203 9.648 1 95.94 99 PRO A C 1
ATOM 776 O O . PRO A 1 99 ? 1.509 -23.406 10.703 1 95.94 99 PRO A O 1
ATOM 779 N N . LEU A 1 100 ? 0.846 -22.047 9.07 1 98 100 LEU A N 1
ATOM 780 C CA . LEU A 1 100 ? 1.256 -20.797 9.703 1 98 100 LEU A CA 1
ATOM 781 C C . LEU A 1 100 ? 0.06 -20.094 10.328 1 98 100 LEU A C 1
ATOM 783 O O . LEU A 1 100 ? -1.066 -20.219 9.844 1 98 100 LEU A O 1
ATOM 787 N N . HIS A 1 101 ? 0.252 -19.406 11.414 1 97.94 101 HIS A N 1
ATOM 788 C CA . HIS A 1 101 ? -0.792 -18.656 12.102 1 97.94 101 HIS A CA 1
ATOM 789 C C . HIS A 1 101 ? -0.342 -17.234 12.391 1 97.94 101 HIS A C 1
ATOM 791 O O . HIS A 1 101 ? 0.855 -16.969 12.523 1 97.94 101 HIS A O 1
ATOM 797 N N . ILE A 1 102 ? -1.292 -16.375 12.461 1 97.81 102 ILE A N 1
ATOM 798 C CA . ILE A 1 102 ? -1.014 -15.047 12.984 1 97.81 102 ILE A CA 1
ATOM 799 C C . ILE A 1 102 ? -0.365 -15.164 14.367 1 97.81 102 ILE A C 1
ATOM 801 O O . ILE A 1 102 ? -0.795 -15.969 15.195 1 97.81 102 ILE A O 1
ATOM 805 N N . GLY A 1 103 ? 0.687 -14.406 14.555 1 97.31 103 GLY A N 1
ATOM 806 C CA . GLY A 1 103 ? 1.395 -14.453 15.828 1 97.31 103 GLY A CA 1
ATOM 807 C C . GLY A 1 103 ? 2.652 -15.297 15.781 1 97.31 103 GLY A C 1
ATOM 808 O O . GLY A 1 103 ? 3.516 -15.188 16.656 1 97.31 103 GLY A O 1
ATOM 809 N N . ASP A 1 104 ? 2.758 -16.219 14.781 1 98.25 104 ASP A N 1
ATOM 810 C CA . ASP A 1 104 ? 3.977 -17.016 14.617 1 98.25 104 ASP A CA 1
ATOM 811 C C . ASP A 1 104 ? 5.176 -16.109 14.32 1 98.25 104 ASP A C 1
ATOM 813 O O . ASP A 1 104 ? 5.062 -15.148 13.562 1 98.25 104 ASP A O 1
ATOM 817 N N . THR A 1 105 ? 6.262 -16.359 14.961 1 98.56 105 THR A N 1
ATOM 818 C CA . THR A 1 105 ? 7.543 -15.805 14.523 1 98.56 105 THR A CA 1
ATOM 819 C C . THR A 1 105 ? 8.203 -16.719 13.492 1 98.56 105 THR A C 1
ATOM 821 O O . THR A 1 105 ? 8.57 -17.844 13.805 1 98.56 105 THR A O 1
ATOM 824 N N . VAL A 1 106 ? 8.328 -16.219 12.273 1 98.81 106 VAL A N 1
ATOM 825 C CA . VAL A 1 106 ? 8.719 -17.047 11.125 1 98.81 106 VAL A CA 1
ATOM 826 C C . VAL A 1 106 ? 10.039 -16.516 10.547 1 98.81 106 VAL A C 1
ATOM 828 O O . VAL A 1 106 ? 10.242 -15.312 10.453 1 98.81 106 VAL A O 1
ATOM 831 N N . THR A 1 107 ? 10.922 -17.391 10.211 1 98.81 107 THR A N 1
ATOM 832 C CA . THR A 1 107 ? 12.148 -17.047 9.492 1 98.81 107 THR A CA 1
ATOM 833 C C . THR A 1 107 ? 12.07 -17.5 8.039 1 98.81 107 THR A C 1
ATOM 835 O O . THR A 1 107 ? 11.766 -18.672 7.766 1 98.81 107 THR A O 1
ATOM 838 N N . ARG A 1 108 ? 12.25 -16.641 7.137 1 98.81 108 ARG A N 1
ATOM 839 C CA . ARG A 1 108 ? 12.383 -17 5.727 1 98.81 108 ARG A CA 1
ATOM 840 C C . ARG A 1 108 ? 13.852 -16.984 5.297 1 98.81 108 ARG A C 1
ATOM 842 O O . ARG A 1 108 ? 14.555 -16 5.5 1 98.81 108 ARG A O 1
ATOM 849 N N . THR A 1 109 ? 14.258 -18 4.754 1 98.81 109 THR A N 1
ATOM 850 C CA . THR A 1 109 ? 15.57 -18.094 4.121 1 98.81 109 THR A CA 1
ATOM 851 C C . THR A 1 109 ? 15.438 -18.188 2.605 1 98.81 109 THR A C 1
ATOM 853 O O . THR A 1 109 ? 14.758 -19.078 2.092 1 98.81 109 THR A O 1
ATOM 856 N N . SER A 1 110 ? 16.031 -17.25 1.923 1 98.75 110 SER A N 1
ATOM 857 C CA . SER A 1 110 ? 16 -17.188 0.466 1 98.75 110 SER A CA 1
ATOM 858 C C . SER A 1 110 ? 17.359 -17.516 -0.13 1 98.75 110 SER A C 1
ATOM 860 O O . SER A 1 110 ? 18.391 -17.016 0.32 1 98.75 110 SER A O 1
ATOM 862 N N . THR A 1 111 ? 17.344 -18.391 -1.103 1 98.88 111 THR A N 1
ATOM 863 C CA . THR A 1 111 ? 18.594 -18.828 -1.724 1 98.88 111 THR A CA 1
ATOM 864 C C . THR A 1 111 ? 18.469 -18.828 -3.244 1 98.88 111 THR A C 1
ATOM 866 O O . THR A 1 111 ? 17.516 -19.375 -3.795 1 98.88 111 THR A O 1
ATOM 869 N N . ILE A 1 112 ? 19.391 -18.172 -3.914 1 98.75 112 ILE A N 1
ATOM 870 C CA . ILE A 1 112 ? 19.453 -18.25 -5.371 1 98.75 112 ILE A CA 1
ATOM 871 C C . ILE A 1 112 ? 19.828 -19.656 -5.805 1 98.75 112 ILE A C 1
ATOM 873 O O . ILE A 1 112 ? 20.891 -20.172 -5.434 1 98.75 112 ILE A O 1
ATOM 877 N N . LYS A 1 113 ? 19.031 -20.234 -6.602 1 98.69 113 LYS A N 1
ATOM 878 C CA . LYS A 1 113 ? 19.219 -21.656 -6.902 1 98.69 113 LYS A CA 1
ATOM 879 C C . LYS A 1 113 ? 19.703 -21.844 -8.336 1 98.69 113 LYS A C 1
ATOM 881 O O . LYS A 1 113 ? 20.359 -22.844 -8.641 1 98.69 113 LYS A O 1
ATOM 886 N N . ASP A 1 114 ? 19.328 -20.938 -9.164 1 98.38 114 ASP A N 1
ATOM 887 C CA . ASP A 1 114 ? 19.688 -21.125 -10.57 1 98.38 114 ASP A CA 1
ATOM 888 C C . ASP A 1 114 ? 19.641 -19.797 -11.328 1 98.38 114 ASP A C 1
ATOM 890 O O . ASP A 1 114 ? 18.938 -18.875 -10.938 1 98.38 114 ASP A O 1
ATOM 894 N N . VAL A 1 115 ? 20.453 -19.641 -12.266 1 98 115 VAL A N 1
ATOM 895 C CA . VAL A 1 115 ? 20.469 -18.562 -13.242 1 98 115 VAL A CA 1
ATOM 896 C C . VAL A 1 115 ? 20.609 -19.141 -14.648 1 98 115 VAL A C 1
ATOM 898 O O . VAL A 1 115 ? 21.531 -19.906 -14.93 1 98 115 VAL A O 1
ATOM 901 N N . GLN A 1 116 ? 19.703 -18.781 -15.492 1 97.19 116 GLN A N 1
ATOM 902 C CA . GLN A 1 116 ? 19.719 -19.281 -16.859 1 97.19 116 GLN A CA 1
ATOM 903 C C . GLN A 1 116 ? 19.562 -18.141 -17.859 1 97.19 116 GLN A C 1
ATOM 905 O O . GLN A 1 116 ? 19.016 -17.078 -17.531 1 97.19 116 GLN A O 1
ATOM 910 N N . TYR A 1 117 ? 20.094 -18.391 -19 1 96 117 TYR A N 1
ATOM 911 C CA . TYR A 1 117 ? 19.938 -17.5 -20.141 1 96 117 TYR A CA 1
ATOM 912 C C . TYR A 1 117 ? 19.359 -18.25 -21.328 1 96 117 TYR A C 1
ATOM 914 O O . TYR A 1 117 ? 19.734 -19.391 -21.609 1 96 117 TYR A O 1
ATOM 922 N N . LYS A 1 118 ? 18.328 -17.625 -21.875 1 93.12 118 LYS A N 1
ATOM 923 C CA . LYS A 1 118 ? 17.734 -18.172 -23.094 1 93.12 118 LYS A CA 1
ATOM 924 C C . LYS A 1 118 ? 17.484 -17.094 -24.125 1 93.12 118 LYS A C 1
ATOM 926 O O . LYS A 1 118 ? 17.422 -15.906 -23.797 1 93.12 118 LYS A O 1
ATOM 931 N N . THR A 1 119 ? 17.531 -17.5 -25.406 1 89.56 119 THR A N 1
ATOM 932 C CA . THR A 1 119 ? 17.094 -16.625 -26.484 1 89.56 119 THR A CA 1
ATOM 933 C C . THR A 1 119 ? 15.852 -17.219 -27.172 1 89.56 119 THR A C 1
ATOM 935 O O . THR A 1 119 ? 15.797 -18.406 -27.453 1 89.56 119 THR A O 1
ATOM 938 N N . GLY A 1 120 ? 14.758 -16.469 -27.141 1 73.94 120 GLY A N 1
ATOM 939 C CA . GLY A 1 120 ? 13.539 -16.922 -27.781 1 73.94 120 GLY A CA 1
ATOM 940 C C . GLY A 1 120 ? 12.992 -15.938 -28.797 1 73.94 120 GLY A C 1
ATOM 941 O O . GLY A 1 120 ? 13.68 -15 -29.188 1 73.94 120 GLY A O 1
ATOM 942 N N . ARG A 1 121 ? 11.781 -16.297 -29.266 1 74.25 121 ARG A N 1
ATOM 943 C CA . ARG A 1 121 ? 11.086 -15.516 -30.297 1 74.25 121 ARG A CA 1
ATOM 944 C C . ARG A 1 121 ? 10.945 -14.055 -29.875 1 74.25 121 ARG A C 1
ATOM 946 O O . ARG A 1 121 ? 10.961 -13.164 -30.719 1 74.25 121 ARG A O 1
ATOM 953 N N . THR A 1 122 ? 10.938 -13.891 -28.531 1 76.75 122 THR A N 1
ATOM 954 C CA . THR A 1 122 ? 10.703 -12.539 -28.047 1 76.75 122 THR A CA 1
ATOM 955 C C . THR A 1 122 ? 12.016 -11.875 -27.625 1 76.75 122 THR A C 1
ATOM 957 O O . THR A 1 122 ? 12.008 -10.781 -27.062 1 76.75 122 THR A O 1
ATOM 960 N N . GLY A 1 123 ? 13.109 -12.547 -27.844 1 84.5 123 GLY A N 1
ATOM 961 C CA . GLY A 1 123 ? 14.406 -11.969 -27.531 1 84.5 123 GLY A CA 1
ATOM 962 C C . GLY A 1 123 ? 15.109 -12.648 -26.375 1 84.5 123 GLY A C 1
ATOM 963 O O . GLY A 1 123 ? 14.883 -13.836 -26.125 1 84.5 123 GLY A O 1
ATOM 964 N N . GLU A 1 124 ? 15.992 -11.945 -25.797 1 91.75 124 GLU A N 1
ATOM 965 C CA . GLU A 1 124 ? 16.797 -12.461 -24.688 1 91.75 124 GLU A CA 1
ATOM 966 C C . GLU A 1 124 ? 15.984 -12.555 -23.406 1 91.75 124 GLU A C 1
ATOM 968 O O . GLU A 1 124 ? 15.203 -11.648 -23.094 1 91.75 124 GLU A O 1
ATOM 973 N N . LEU A 1 125 ? 16.203 -13.688 -22.75 1 94.12 125 LEU A N 1
ATOM 974 C CA . LEU A 1 125 ? 15.562 -13.906 -21.453 1 94.12 125 LEU A CA 1
ATOM 975 C C . LEU A 1 125 ? 16.578 -14.383 -20.422 1 94.12 125 LEU A C 1
ATOM 977 O O . LEU A 1 125 ? 17.391 -15.266 -20.703 1 94.12 125 LEU A O 1
ATOM 981 N N . TRP A 1 126 ? 16.547 -13.75 -19.281 1 96.19 126 TRP A N 1
ATOM 982 C CA . TRP A 1 126 ? 17.297 -14.227 -18.125 1 96.19 126 TRP A CA 1
ATOM 983 C C . TRP A 1 126 ? 16.359 -14.781 -17.062 1 96.19 126 TRP A C 1
ATOM 985 O O . TRP A 1 126 ? 15.328 -14.18 -16.766 1 96.19 126 TRP A O 1
ATOM 995 N N . PHE A 1 127 ? 16.734 -15.961 -16.594 1 96.81 127 PHE A N 1
ATOM 996 C CA . PHE A 1 127 ? 15.938 -16.609 -15.555 1 96.81 127 PHE A CA 1
ATOM 997 C C . PHE A 1 127 ? 16.734 -16.688 -14.258 1 96.81 127 PHE A C 1
ATOM 999 O O . PHE A 1 127 ? 17.906 -17.078 -14.258 1 96.81 127 PHE A O 1
ATOM 1006 N N . VAL A 1 128 ? 16.109 -16.281 -13.203 1 98.25 128 VAL A N 1
ATOM 1007 C CA . VAL A 1 128 ? 16.656 -16.484 -11.859 1 98.25 128 VAL A CA 1
ATOM 1008 C C . VAL A 1 128 ? 15.656 -17.25 -11 1 98.25 128 VAL A C 1
ATOM 1010 O O . VAL A 1 128 ? 14.5 -16.844 -10.867 1 98.25 128 VAL A O 1
ATOM 1013 N N . ALA A 1 129 ? 16.078 -18.391 -10.5 1 98.69 129 ALA A N 1
ATOM 1014 C CA . ALA A 1 129 ? 15.266 -19.156 -9.562 1 98.69 129 ALA A CA 1
ATOM 1015 C C . ALA A 1 129 ? 15.703 -18.906 -8.125 1 98.69 129 ALA A C 1
ATOM 1017 O O . ALA A 1 129 ? 16.891 -19 -7.805 1 98.69 129 ALA A O 1
ATOM 1018 N N . VAL A 1 130 ? 14.797 -18.562 -7.285 1 98.81 130 VAL A N 1
ATOM 1019 C CA . VAL A 1 130 ? 15.062 -18.328 -5.871 1 98.81 130 VAL A CA 1
ATOM 1020 C C . VAL A 1 130 ? 14.203 -19.25 -5.02 1 98.81 130 VAL A C 1
ATOM 1022 O O . VAL A 1 130 ? 12.977 -19.266 -5.137 1 98.81 130 VAL A O 1
ATOM 1025 N N . ASP A 1 131 ? 14.82 -20 -4.156 1 98.88 131 ASP A N 1
ATOM 1026 C CA . ASP A 1 131 ? 14.102 -20.812 -3.184 1 98.88 131 ASP A CA 1
ATOM 1027 C C . ASP A 1 131 ? 13.891 -20.062 -1.875 1 98.88 131 ASP A C 1
ATOM 1029 O O . ASP A 1 131 ? 14.781 -19.344 -1.411 1 98.88 131 ASP A O 1
ATOM 1033 N N . HIS A 1 132 ? 12.734 -20.203 -1.366 1 98.81 132 HIS A N 1
ATOM 1034 C CA . HIS A 1 132 ? 12.406 -19.703 -0.039 1 98.81 132 HIS A CA 1
ATOM 1035 C C . HIS A 1 132 ? 11.992 -20.828 0.896 1 98.81 132 HIS A C 1
ATOM 1037 O O . HIS A 1 132 ? 11.18 -21.672 0.529 1 98.81 132 HIS A O 1
ATOM 1043 N N . GLU A 1 133 ? 12.547 -20.844 2.025 1 98.88 133 GLU A N 1
ATOM 1044 C CA . GLU A 1 133 ? 12.117 -21.719 3.117 1 98.88 133 GLU A CA 1
ATOM 1045 C C . GLU A 1 133 ? 11.609 -20.891 4.305 1 98.88 133 GLU A C 1
ATOM 1047 O O . GLU A 1 133 ? 12.328 -20.047 4.824 1 98.88 133 GLU A O 1
ATOM 1052 N N . LEU A 1 134 ? 10.406 -21.172 4.711 1 98.88 134 LEU A N 1
ATOM 1053 C CA . LEU A 1 134 ? 9.852 -20.547 5.91 1 98.88 134 LEU A CA 1
ATOM 1054 C C . LEU A 1 134 ? 9.82 -21.531 7.07 1 98.88 134 LEU A C 1
ATOM 1056 O O . LEU A 1 134 ? 9.266 -22.625 6.949 1 98.88 134 LEU A O 1
ATOM 1060 N N . THR A 1 135 ? 10.391 -21.125 8.133 1 98.69 135 THR A N 1
ATOM 1061 C CA . THR A 1 135 ? 10.445 -22 9.305 1 98.69 135 THR A CA 1
ATOM 1062 C C . THR A 1 135 ? 9.789 -21.328 10.508 1 98.69 135 THR A C 1
ATOM 1064 O O . THR A 1 135 ? 9.859 -20.109 10.664 1 98.69 135 THR A O 1
ATOM 1067 N N . VAL A 1 136 ? 9.109 -22.062 11.281 1 97.44 136 VAL A N 1
ATOM 1068 C CA . VAL A 1 136 ? 8.531 -21.672 12.562 1 97.44 136 VAL A CA 1
ATOM 1069 C C . VAL A 1 136 ? 8.961 -22.656 13.648 1 97.44 136 VAL A C 1
ATOM 1071 O O . VAL A 1 136 ? 8.789 -23.875 13.5 1 97.44 136 VAL A O 1
ATOM 1074 N N . ASN A 1 137 ? 9.578 -22.125 14.75 1 94.62 137 ASN A N 1
ATOM 1075 C CA . ASN A 1 137 ? 10.086 -22.969 15.836 1 94.62 137 ASN A CA 1
ATOM 1076 C C . ASN A 1 137 ? 10.992 -24.078 15.305 1 94.62 137 ASN A C 1
ATOM 1078 O O . ASN A 1 137 ? 10.867 -25.234 15.703 1 94.62 137 ASN A O 1
ATOM 1082 N N . GLY A 1 138 ? 11.719 -23.734 14.305 1 93.25 138 GLY A N 1
ATOM 1083 C CA . GLY A 1 138 ? 12.734 -24.641 13.797 1 93.25 138 GLY A CA 1
ATOM 1084 C C . GLY A 1 138 ? 12.188 -25.656 12.812 1 93.25 138 GLY A C 1
ATOM 1085 O O . GLY A 1 138 ? 12.938 -26.484 12.273 1 93.25 138 GLY A O 1
ATOM 1086 N N . LYS A 1 139 ? 10.938 -25.609 12.555 1 97.31 139 LYS A N 1
ATOM 1087 C CA . LYS A 1 139 ? 10.312 -26.547 11.625 1 97.31 139 LYS A CA 1
ATOM 1088 C C . LYS A 1 139 ? 9.898 -25.859 10.336 1 97.31 139 LYS A C 1
ATOM 1090 O O . LYS A 1 139 ? 9.312 -24.766 10.367 1 97.31 139 LYS A O 1
ATOM 1095 N N . THR A 1 140 ? 10.164 -26.562 9.234 1 98.38 140 THR A N 1
ATOM 1096 C CA . THR A 1 140 ? 9.797 -26 7.938 1 98.38 140 THR A CA 1
ATOM 1097 C C . THR A 1 140 ? 8.281 -26.016 7.758 1 98.38 140 THR A C 1
ATOM 1099 O O . THR A 1 140 ? 7.637 -27.047 7.898 1 98.38 140 THR A O 1
ATOM 1102 N N . ALA A 1 141 ? 7.75 -24.859 7.488 1 98.75 141 ALA A N 1
ATOM 1103 C CA . ALA A 1 141 ? 6.312 -24.734 7.254 1 98.75 141 ALA A CA 1
ATOM 1104 C C . ALA A 1 141 ? 6.004 -24.688 5.758 1 98.75 141 ALA A C 1
ATOM 1106 O O . ALA A 1 141 ? 5.039 -25.297 5.297 1 98.75 141 ALA A O 1
ATOM 1107 N N . VAL A 1 142 ? 6.836 -23.969 5 1 98.81 142 VAL A N 1
ATOM 1108 C CA . VAL A 1 142 ? 6.617 -23.781 3.57 1 98.81 142 VAL A CA 1
ATOM 1109 C C . VAL A 1 142 ? 7.953 -23.828 2.834 1 98.81 142 VAL A C 1
ATOM 1111 O O . VAL A 1 142 ? 8.945 -23.25 3.289 1 98.81 142 VAL A O 1
ATOM 1114 N N . ASN A 1 143 ? 8.016 -24.547 1.742 1 98.81 143 ASN A N 1
ATOM 1115 C CA . ASN A 1 143 ? 9.055 -24.438 0.725 1 98.81 143 ASN A CA 1
ATOM 1116 C C . ASN A 1 143 ? 8.492 -23.922 -0.595 1 98.81 143 ASN A C 1
ATOM 1118 O O . ASN A 1 143 ? 7.449 -24.375 -1.059 1 98.81 143 ASN A O 1
ATOM 1122 N N . GLU A 1 144 ? 9.156 -22.953 -1.129 1 98.62 144 GLU A N 1
ATOM 1123 C CA . GLU A 1 144 ? 8.672 -22.453 -2.412 1 98.62 144 GLU A CA 1
ATOM 1124 C C . GLU A 1 144 ? 9.828 -22.016 -3.311 1 98.62 144 GLU A C 1
ATOM 1126 O O . GLU A 1 144 ? 10.906 -21.672 -2.822 1 98.62 144 GLU A O 1
ATOM 1131 N N . ARG A 1 145 ? 9.602 -22.156 -4.555 1 98.75 145 ARG A N 1
ATOM 1132 C CA . ARG A 1 145 ? 10.492 -21.656 -5.59 1 98.75 145 ARG A CA 1
ATOM 1133 C C . ARG A 1 145 ? 9.828 -20.531 -6.383 1 98.75 145 ARG A C 1
ATOM 1135 O O . ARG A 1 145 ? 8.66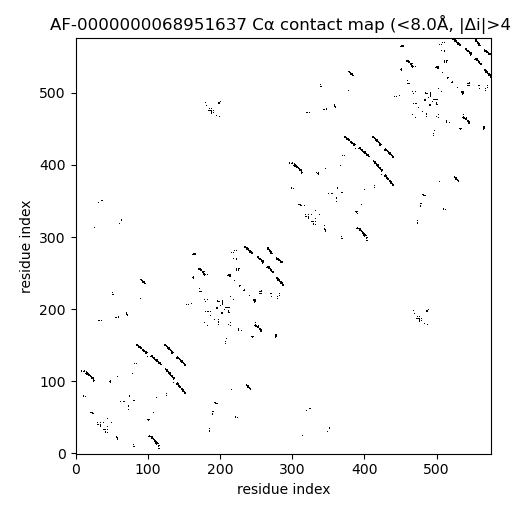4 -20.656 -6.77 1 98.75 145 ARG A O 1
ATOM 1142 N N . HIS A 1 146 ? 10.5 -19.438 -6.492 1 98.69 146 HIS A N 1
ATOM 1143 C CA . HIS A 1 146 ? 10.094 -18.375 -7.391 1 98.69 146 HIS A CA 1
ATOM 1144 C C . HIS A 1 146 ? 10.891 -18.406 -8.688 1 98.69 146 HIS A C 1
ATOM 1146 O O . HIS A 1 146 ? 12.125 -18.438 -8.664 1 98.69 146 HIS A O 1
ATOM 1152 N N . ASP A 1 147 ? 10.234 -18.469 -9.766 1 98.44 147 ASP A N 1
ATOM 1153 C CA . ASP A 1 147 ? 10.852 -18.312 -11.086 1 98.44 147 ASP A CA 1
ATOM 1154 C C . ASP A 1 147 ? 10.703 -16.891 -11.602 1 98.44 147 ASP A C 1
ATOM 1156 O O . ASP A 1 147 ? 9.609 -16.469 -11.984 1 98.44 147 ASP A O 1
ATOM 1160 N N . ILE A 1 148 ? 11.805 -16.203 -11.633 1 98 148 ILE A N 1
ATOM 1161 C CA . ILE A 1 148 ? 11.828 -14.805 -12.047 1 98 148 ILE A CA 1
ATOM 1162 C C . ILE A 1 148 ? 12.453 -14.68 -13.43 1 98 148 ILE A C 1
ATOM 1164 O O . ILE A 1 148 ? 13.523 -15.25 -13.688 1 98 148 ILE A O 1
ATOM 1168 N N . VAL A 1 149 ? 11.859 -13.969 -14.281 1 96.25 149 VAL A N 1
ATOM 1169 C CA . VAL A 1 149 ? 12.328 -13.812 -15.656 1 96.25 149 VAL A CA 1
ATOM 1170 C C . VAL A 1 149 ? 12.594 -12.336 -15.945 1 96.25 149 VAL A C 1
ATOM 1172 O O . VAL A 1 149 ? 11.82 -11.469 -15.539 1 96.25 149 VAL A O 1
ATOM 1175 N N . TYR A 1 150 ? 13.641 -12.055 -16.562 1 95.81 150 TYR A N 1
ATOM 1176 C CA . TYR A 1 150 ? 13.992 -10.719 -17.047 1 95.81 150 TYR A CA 1
ATOM 1177 C C . TYR A 1 150 ? 14.023 -10.68 -18.578 1 95.81 150 TYR A C 1
ATOM 1179 O O . TYR A 1 150 ? 14.539 -11.602 -19.219 1 95.81 150 TYR A O 1
ATOM 1187 N N . ARG A 1 151 ? 13.516 -9.641 -19.125 1 93.88 151 ARG A N 1
ATOM 1188 C CA . ARG A 1 151 ? 13.453 -9.516 -20.578 1 93.88 151 ARG A CA 1
ATOM 1189 C C . ARG A 1 151 ? 13.641 -8.07 -21.016 1 93.88 151 ARG A C 1
ATOM 1191 O O . ARG A 1 151 ? 13.617 -7.156 -20.188 1 93.88 151 ARG A O 1
ATOM 1198 N N . ALA A 1 152 ? 13.812 -7.895 -22.266 1 92.19 152 ALA A N 1
ATOM 1199 C CA . ALA A 1 152 ? 14.031 -6.57 -22.828 1 92.19 152 ALA A CA 1
ATOM 1200 C C . ALA A 1 152 ? 12.75 -5.75 -22.844 1 92.19 152 ALA A C 1
ATOM 1202 O O . ALA A 1 152 ? 11.656 -6.301 -22.672 1 92.19 152 ALA A O 1
ATOM 1203 N N . MET A 1 153 ? 12.914 -4.43 -22.953 1 91.38 153 MET A N 1
ATOM 1204 C CA . MET A 1 153 ? 11.75 -3.576 -23.172 1 91.38 153 MET A CA 1
ATOM 1205 C C . MET A 1 153 ? 10.984 -3.998 -24.422 1 91.38 153 MET A C 1
ATOM 1207 O O . MET A 1 153 ? 11.586 -4.496 -25.375 1 91.38 153 MET A O 1
ATOM 1211 N N . PRO A 1 154 ? 9.727 -3.811 -24.344 1 85.06 154 PRO A N 1
ATOM 1212 C CA . PRO A 1 154 ? 8.961 -4.223 -25.531 1 85.06 154 PRO A CA 1
ATOM 1213 C C . PRO A 1 154 ? 9.25 -3.355 -26.75 1 85.06 154 PRO A C 1
ATOM 1215 O O . PRO A 1 154 ? 9.578 -2.174 -26.609 1 85.06 154 PRO A O 1
ATOM 1218 N N . ASP A 1 155 ? 9.18 -4.016 -27.797 1 83.44 155 ASP A N 1
ATOM 1219 C CA . ASP A 1 155 ? 9.188 -3.307 -29.062 1 83.44 155 ASP A CA 1
ATOM 1220 C C . ASP A 1 155 ? 7.816 -2.707 -29.375 1 83.44 155 ASP A C 1
ATOM 1222 O O . ASP A 1 155 ? 6.855 -3.438 -29.625 1 83.44 155 ASP A O 1
ATOM 1226 N N . PRO A 1 156 ? 7.695 -1.411 -29.359 1 80.31 156 PRO A N 1
ATOM 1227 C CA . PRO A 1 156 ? 6.391 -0.777 -29.562 1 80.31 156 PRO A CA 1
ATOM 1228 C C . PRO A 1 156 ? 5.742 -1.168 -30.891 1 80.31 156 PRO A C 1
ATOM 1230 O O . PRO A 1 156 ? 4.527 -1.032 -31.047 1 80.31 156 PRO A O 1
ATOM 1233 N N . SER A 1 157 ? 6.535 -1.588 -31.812 1 80.25 157 SER A N 1
ATOM 1234 C CA . SER A 1 157 ? 6.027 -1.915 -33.125 1 80.25 157 SER A CA 1
ATOM 1235 C C . SER A 1 157 ? 5.43 -3.316 -33.156 1 80.25 157 SER A C 1
ATOM 1237 O O . SER A 1 157 ? 4.754 -3.686 -34.125 1 80.25 157 SER A O 1
ATOM 1239 N N . ARG A 1 158 ? 5.605 -4.07 -32.156 1 80.94 158 ARG A N 1
ATOM 1240 C CA . ARG A 1 158 ? 5.098 -5.438 -32.125 1 80.94 158 ARG A CA 1
ATOM 1241 C C . ARG A 1 158 ? 3.871 -5.539 -31.219 1 80.94 158 ARG A C 1
ATOM 1243 O O . ARG A 1 158 ? 3.902 -5.105 -30.062 1 80.94 158 ARG A O 1
ATOM 1250 N N . PRO A 1 159 ? 2.811 -6.059 -31.844 1 81.31 159 PRO A N 1
ATOM 1251 C CA . PRO A 1 159 ? 1.637 -6.238 -30.984 1 81.31 159 PRO A CA 1
ATOM 1252 C C . PRO A 1 159 ? 1.854 -7.293 -29.891 1 81.31 159 PRO A C 1
ATOM 1254 O O . PRO A 1 159 ? 2.725 -8.156 -30.031 1 81.31 159 PRO A O 1
ATOM 1257 N N . GLN A 1 160 ? 1.075 -7.199 -28.859 1 83.19 160 GLN A N 1
ATOM 1258 C CA . GLN A 1 160 ? 1.112 -8.227 -27.812 1 83.19 160 GLN A CA 1
ATOM 1259 C C . GLN A 1 160 ? 0.611 -9.562 -28.344 1 83.19 160 GLN A C 1
ATOM 1261 O O . GLN A 1 160 ? -0.402 -9.617 -29.047 1 83.19 160 GLN A O 1
ATOM 1266 N N . PRO A 1 161 ? 1.3 -10.617 -28 1 84.5 161 PRO A N 1
ATOM 1267 C CA . PRO A 1 161 ? 0.8 -11.922 -28.422 1 84.5 161 PRO A CA 1
ATOM 1268 C C . PRO A 1 161 ? -0.567 -12.258 -27.828 1 84.5 161 PRO A C 1
ATOM 1270 O O . PRO A 1 161 ? -0.862 -11.859 -26.703 1 84.5 161 PRO A O 1
ATOM 1273 N N . PRO A 1 162 ? -1.397 -12.93 -28.656 1 89.81 162 PRO A N 1
ATOM 1274 C CA . PRO A 1 162 ? -2.689 -13.344 -28.109 1 89.81 162 PRO A CA 1
ATOM 1275 C C . PRO A 1 162 ? -2.551 -14.328 -26.953 1 89.81 162 PRO A C 1
ATOM 1277 O O . PRO A 1 162 ? -1.589 -15.102 -26.906 1 89.81 162 PRO A O 1
ATOM 1280 N N . ARG A 1 163 ? -3.574 -14.297 -26.078 1 94.94 163 ARG A N 1
ATOM 1281 C CA . ARG A 1 163 ? -3.615 -15.297 -25.016 1 94.94 163 ARG A CA 1
ATOM 1282 C C . ARG A 1 163 ? -3.908 -16.688 -25.578 1 94.94 163 ARG A C 1
ATOM 1284 O O . ARG A 1 163 ? -4.754 -16.828 -26.453 1 94.94 163 ARG A O 1
ATOM 1291 N N . PRO A 1 164 ? -3.166 -17.656 -25.031 1 96.06 164 PRO A N 1
ATOM 1292 C CA . PRO A 1 164 ? -3.525 -19.016 -25.453 1 96.06 164 PRO A CA 1
ATOM 1293 C C . PRO A 1 164 ? -4.957 -19.391 -25.078 1 96.06 164 PRO A C 1
ATOM 1295 O O . PRO A 1 164 ? -5.473 -18.922 -24.062 1 96.06 164 PRO A O 1
ATOM 1298 N N . ARG A 1 165 ? -5.547 -20.234 -25.891 1 94.94 165 ARG A N 1
ATOM 1299 C CA . ARG A 1 165 ? -6.926 -20.641 -25.641 1 94.94 165 ARG A CA 1
ATOM 1300 C C . ARG A 1 165 ? -6.992 -21.719 -24.562 1 94.94 165 ARG A C 1
ATOM 1302 O O . ARG A 1 165 ? -6.172 -22.641 -24.531 1 94.94 165 ARG A O 1
ATOM 1309 N N . LEU A 1 166 ? -7.906 -21.547 -23.703 1 88.62 166 LEU A N 1
ATOM 1310 C CA . LEU A 1 166 ? -8.172 -22.547 -22.688 1 88.62 166 LEU A CA 1
ATOM 1311 C C . LEU A 1 166 ? -9.016 -23.688 -23.25 1 88.62 166 LEU A C 1
ATOM 1313 O O . LEU A 1 166 ? -10.117 -23.453 -23.766 1 88.62 166 LEU A O 1
ATOM 1317 N N . GLU A 1 167 ? -8.633 -24.891 -23.172 1 82.5 167 GLU A N 1
ATOM 1318 C CA . GLU A 1 167 ? -9.344 -26.031 -23.75 1 82.5 167 GLU A CA 1
ATOM 1319 C C . GLU A 1 167 ? -10.195 -26.734 -22.703 1 82.5 167 GLU A C 1
ATOM 1321 O O . GLU A 1 167 ? -11.172 -27.406 -23.031 1 82.5 167 GLU A O 1
ATOM 1326 N N . GLN A 1 168 ? -9.953 -26.516 -21.516 1 83.75 168 GLN A N 1
ATOM 1327 C CA . GLN A 1 168 ? -10.586 -27.297 -20.453 1 83.75 168 GLN A CA 1
ATOM 1328 C C . GLN A 1 168 ? -11.875 -26.625 -19.984 1 83.75 168 GLN A C 1
ATOM 1330 O O . GLN A 1 168 ? -11.938 -25.391 -19.875 1 83.75 168 GLN A O 1
ATOM 1335 N N . ALA A 1 169 ? -12.875 -27.531 -19.797 1 89.38 169 ALA A N 1
ATOM 1336 C CA . ALA A 1 169 ? -14.109 -27.047 -19.188 1 89.38 169 ALA A CA 1
ATOM 1337 C C . ALA A 1 169 ? -13.961 -26.922 -17.672 1 89.38 169 ALA A C 1
ATOM 1339 O O . ALA A 1 169 ? -13.359 -27.797 -17.031 1 89.38 169 ALA A O 1
ATOM 1340 N N . ALA A 1 170 ? -14.5 -25.859 -17.094 1 95 170 ALA A N 1
ATOM 1341 C CA . ALA A 1 170 ? -14.391 -25.641 -15.656 1 95 170 ALA A CA 1
ATOM 1342 C C . ALA A 1 170 ? -15.445 -26.453 -14.898 1 95 170 ALA A C 1
ATOM 1344 O O . ALA A 1 170 ? -16.609 -26.484 -15.305 1 95 170 ALA A O 1
ATOM 1345 N N . GLN A 1 171 ? -15.07 -27.125 -13.875 1 97.38 171 GLN A N 1
ATOM 1346 C CA . GLN A 1 171 ? -15.992 -27.656 -12.883 1 97.38 171 GLN A CA 1
ATOM 1347 C C . GLN A 1 171 ? -16.453 -26.578 -11.914 1 97.38 171 GLN A C 1
ATOM 1349 O O . GLN A 1 171 ? -17.609 -26.562 -11.5 1 97.38 171 GLN A O 1
ATOM 1354 N N . TRP A 1 172 ? -15.586 -25.734 -11.508 1 97.88 172 TRP A N 1
ATOM 1355 C CA . TRP A 1 172 ? -15.836 -24.562 -10.68 1 97.88 172 TRP A CA 1
ATOM 1356 C C . TRP A 1 172 ? -15.336 -23.281 -11.359 1 97.88 172 TRP A C 1
ATOM 1358 O O . TRP A 1 172 ? -14.297 -23.297 -12.016 1 97.88 172 TRP A O 1
ATOM 1368 N N . GLN A 1 173 ? -16.062 -22.203 -11.258 1 97.56 173 GLN A N 1
ATOM 1369 C CA . GLN A 1 173 ? -15.656 -20.953 -11.891 1 97.56 173 GLN A CA 1
ATOM 1370 C C . GLN A 1 173 ? -16.141 -19.75 -11.086 1 97.56 173 GLN A C 1
ATOM 1372 O O . GLN A 1 173 ? -17.219 -19.781 -10.5 1 97.56 173 GLN A O 1
ATOM 1377 N N . ARG A 1 174 ? -15.367 -18.766 -11.078 1 97.75 174 ARG A N 1
ATOM 1378 C CA . ARG A 1 174 ? -15.711 -17.453 -10.523 1 97.75 174 ARG A CA 1
ATOM 1379 C C . ARG A 1 174 ? -15.266 -16.328 -11.461 1 97.75 174 ARG A C 1
ATOM 1381 O O . ARG A 1 174 ? -14.312 -16.5 -12.227 1 97.75 174 ARG A O 1
ATOM 1388 N N . THR A 1 175 ? -16 -15.281 -11.422 1 97.75 175 THR A N 1
ATOM 1389 C CA . THR A 1 175 ? -15.703 -14.102 -12.227 1 97.75 175 THR A CA 1
ATOM 1390 C C . THR A 1 175 ? -15.453 -12.891 -11.328 1 97.75 175 THR A C 1
ATOM 1392 O O . THR A 1 175 ? -16.094 -12.734 -10.289 1 97.75 175 THR A O 1
ATOM 1395 N N . LEU A 1 176 ? -14.492 -12.07 -11.711 1 97.06 176 LEU A N 1
ATOM 1396 C CA . LEU A 1 176 ? -14.305 -10.812 -10.992 1 97.06 176 LEU A CA 1
ATOM 1397 C C . LEU A 1 176 ? -13.68 -9.758 -11.898 1 97.06 176 LEU A C 1
ATOM 1399 O O . LEU A 1 176 ? -13.211 -10.07 -12.992 1 97.06 176 LEU A O 1
ATOM 1403 N N . GLN A 1 177 ? -13.766 -8.539 -11.492 1 95.88 177 GLN A N 1
ATOM 1404 C CA . GLN A 1 177 ? -13.047 -7.406 -12.07 1 95.88 177 GLN A CA 1
ATOM 1405 C C . GLN A 1 177 ? -11.984 -6.879 -11.109 1 95.88 177 GLN A C 1
ATOM 1407 O O . GLN A 1 177 ? -12.281 -6.551 -9.961 1 95.88 177 GLN A O 1
ATOM 1412 N N . ALA A 1 178 ? -10.797 -6.883 -11.586 1 97.25 178 ALA A N 1
ATOM 1413 C CA . ALA A 1 178 ? -9.727 -6.281 -10.797 1 97.25 178 ALA A CA 1
ATOM 1414 C C . ALA A 1 178 ? -9.562 -4.801 -11.133 1 97.25 178 ALA A C 1
ATOM 1416 O O . ALA A 1 178 ? -8.633 -4.422 -11.844 1 97.25 178 ALA A O 1
ATOM 1417 N N . ASP A 1 179 ? -10.422 -3.994 -10.562 1 97.25 179 ASP A N 1
ATOM 1418 C CA . ASP A 1 179 ? -10.383 -2.564 -10.852 1 97.25 179 ASP A CA 1
ATOM 1419 C C . ASP A 1 179 ? -9.125 -1.92 -10.273 1 97.25 179 ASP A C 1
ATOM 1421 O O . ASP A 1 179 ? -8.367 -2.568 -9.555 1 97.25 179 ASP A O 1
ATOM 1425 N N . PRO A 1 180 ? -8.859 -0.639 -10.617 1 98.19 180 PRO A N 1
ATOM 1426 C CA . PRO A 1 180 ? -7.621 0.02 -10.195 1 98.19 180 PRO A CA 1
ATOM 1427 C C . PRO A 1 180 ? -7.441 0.026 -8.68 1 98.19 180 PRO A C 1
ATOM 1429 O O . PRO A 1 180 ? -6.32 -0.114 -8.188 1 98.19 180 PRO A O 1
ATOM 1432 N N . VAL A 1 181 ? -8.531 0.153 -7.914 1 98.56 181 VAL A N 1
ATOM 1433 C CA . VAL A 1 181 ? -8.414 0.205 -6.457 1 98.56 181 VAL A CA 1
ATOM 1434 C C . VAL A 1 181 ? -8.023 -1.171 -5.922 1 98.56 181 VAL A C 1
ATOM 1436 O O . VAL A 1 181 ? -7.203 -1.276 -5.008 1 98.56 181 VAL A O 1
ATOM 1439 N N . MET A 1 182 ? -8.594 -2.225 -6.465 1 98.69 182 MET A N 1
ATOM 1440 C CA . MET A 1 182 ? -8.219 -3.572 -6.051 1 98.69 182 MET A CA 1
ATOM 1441 C C . MET A 1 182 ? -6.742 -3.834 -6.344 1 98.69 182 MET A C 1
ATOM 1443 O O . MET A 1 182 ? -6.023 -4.379 -5.5 1 98.69 182 MET A O 1
ATOM 1447 N N . LEU A 1 183 ? -6.293 -3.471 -7.57 1 98.88 183 LEU A N 1
ATOM 1448 C CA . LEU A 1 183 ? -4.891 -3.646 -7.93 1 98.88 183 LEU A CA 1
ATOM 1449 C C . LEU A 1 183 ? -3.988 -2.832 -7.012 1 98.88 183 LEU A C 1
ATOM 1451 O O . LEU A 1 183 ? -2.941 -3.316 -6.574 1 98.88 183 LEU A O 1
ATOM 1455 N N . PHE A 1 184 ? -4.375 -1.642 -6.648 1 98.75 184 PHE A N 1
ATOM 1456 C CA . PHE A 1 184 ? -3.633 -0.823 -5.699 1 98.75 184 PHE A CA 1
ATOM 1457 C C . PHE A 1 184 ? -3.543 -1.513 -4.34 1 98.75 184 PHE A C 1
ATOM 1459 O O . PHE A 1 184 ? -2.465 -1.599 -3.754 1 98.75 184 PHE A O 1
ATOM 1466 N N . ARG A 1 185 ? -4.715 -1.949 -3.82 1 98.88 185 ARG A N 1
ATOM 1467 C CA . ARG A 1 185 ? -4.738 -2.578 -2.504 1 98.88 185 ARG A CA 1
ATOM 1468 C C . ARG A 1 185 ? -3.801 -3.779 -2.455 1 98.88 185 ARG A C 1
ATOM 1470 O O . ARG A 1 185 ? -3.082 -3.973 -1.471 1 98.88 185 ARG A O 1
ATOM 1477 N N . TYR A 1 186 ? -3.834 -4.574 -3.506 1 98.94 186 TYR A N 1
ATOM 1478 C CA . TYR A 1 186 ? -2.941 -5.727 -3.52 1 98.94 186 TYR A CA 1
ATOM 1479 C C . TYR A 1 186 ? -1.482 -5.289 -3.539 1 98.94 186 TYR A C 1
ATOM 1481 O O . TYR A 1 186 ? -0.658 -5.82 -2.793 1 98.94 186 TYR A O 1
ATOM 1489 N N . SER A 1 187 ? -1.129 -4.301 -4.445 1 98.88 187 SER A N 1
ATOM 1490 C CA . SER A 1 187 ? 0.221 -3.746 -4.461 1 98.88 187 SER A CA 1
ATOM 1491 C C . SER A 1 187 ? 0.615 -3.209 -3.09 1 98.88 187 SER A C 1
ATOM 1493 O O . SER A 1 187 ? 1.754 -3.387 -2.65 1 98.88 187 SER A O 1
ATOM 1495 N N . ALA A 1 188 ? -0.336 -2.559 -2.449 1 98.81 188 ALA A N 1
ATOM 1496 C CA . ALA A 1 188 ? -0.085 -1.953 -1.145 1 98.81 188 ALA A CA 1
ATOM 1497 C C . ALA A 1 188 ? 0.269 -3.014 -0.106 1 98.81 188 ALA A C 1
ATOM 1499 O O . ALA A 1 188 ? 1.272 -2.891 0.599 1 98.81 188 ALA A O 1
ATOM 1500 N N . LEU A 1 189 ? -0.502 -4.059 -0.087 1 98.81 189 LEU A N 1
ATOM 1501 C CA . LEU A 1 189 ? -0.365 -5.102 0.925 1 98.81 189 LEU A CA 1
ATOM 1502 C C . LEU A 1 189 ? 0.903 -5.914 0.698 1 98.81 189 LEU A C 1
ATOM 1504 O O . LEU A 1 189 ? 1.392 -6.582 1.614 1 98.81 189 LEU A O 1
ATOM 1508 N N . THR A 1 190 ? 1.444 -5.879 -0.508 1 98.69 190 THR A N 1
ATOM 1509 C CA . THR A 1 190 ? 2.688 -6.574 -0.819 1 98.69 190 THR A CA 1
ATOM 1510 C C . THR A 1 190 ? 3.832 -5.582 -1.001 1 98.69 190 THR A C 1
ATOM 1512 O O . THR A 1 190 ? 4.922 -5.953 -1.444 1 98.69 190 THR A O 1
ATOM 1515 N N . PHE A 1 191 ? 3.523 -4.312 -0.693 1 98.56 191 PHE A N 1
ATOM 1516 C CA . PHE A 1 191 ? 4.461 -3.205 -0.844 1 98.56 191 PHE A CA 1
ATOM 1517 C C . PHE A 1 191 ? 5.207 -3.305 -2.168 1 98.56 191 PHE A C 1
ATOM 1519 O O . PHE A 1 191 ? 6.434 -3.193 -2.203 1 98.56 191 PHE A O 1
ATOM 1526 N N . ASN A 1 192 ? 4.461 -3.629 -3.244 1 98.06 192 ASN A N 1
ATOM 1527 C CA . ASN A 1 192 ? 4.941 -3.799 -4.609 1 98.06 192 ASN A CA 1
ATOM 1528 C C . ASN A 1 192 ? 4.84 -2.5 -5.406 1 98.06 192 ASN A C 1
ATOM 1530 O O . ASN A 1 192 ? 3.787 -2.189 -5.965 1 98.06 192 ASN A O 1
ATOM 1534 N N . GLY A 1 193 ? 5.965 -1.835 -5.562 1 98 193 GLY A N 1
ATOM 1535 C CA . GLY A 1 193 ? 5.996 -0.542 -6.227 1 98 193 GLY A CA 1
ATOM 1536 C C . GLY A 1 193 ? 6.07 -0.649 -7.738 1 98 193 GLY A C 1
ATOM 1537 O O . GLY A 1 193 ? 6.273 0.352 -8.43 1 98 193 GLY A O 1
ATOM 1538 N N . HIS A 1 194 ? 5.934 -1.877 -8.297 1 98.38 194 HIS A N 1
ATOM 1539 C CA . HIS A 1 194 ? 5.992 -2.045 -9.75 1 98.38 194 HIS A CA 1
ATOM 1540 C C . HIS A 1 194 ? 4.879 -1.265 -10.438 1 98.38 194 HIS A C 1
ATOM 1542 O O . HIS A 1 194 ? 3.699 -1.595 -10.289 1 98.38 194 HIS A O 1
ATOM 1548 N N . ARG A 1 195 ? 5.262 -0.382 -11.266 1 98.5 195 ARG A N 1
ATOM 1549 C CA . ARG A 1 195 ? 4.375 0.669 -11.758 1 98.5 195 ARG A CA 1
ATOM 1550 C C . ARG A 1 195 ? 3.35 0.108 -12.742 1 98.5 195 ARG A C 1
ATOM 1552 O O . ARG A 1 195 ? 2.312 0.728 -12.984 1 98.5 195 ARG A O 1
ATOM 1559 N N . ILE A 1 196 ? 3.518 -1.073 -13.258 1 98.19 196 ILE A N 1
ATOM 1560 C CA . ILE A 1 196 ? 2.607 -1.615 -14.266 1 98.19 196 ILE A CA 1
ATOM 1561 C C . ILE A 1 196 ? 1.265 -1.946 -13.617 1 98.19 196 ILE A C 1
ATOM 1563 O O . ILE A 1 196 ? 0.279 -2.201 -14.312 1 98.19 196 ILE A O 1
ATOM 1567 N N . HIS A 1 197 ? 1.21 -1.944 -12.273 1 98.75 197 HIS A N 1
ATOM 1568 C CA . HIS A 1 197 ? 0.009 -2.398 -11.586 1 98.75 197 HIS A CA 1
ATOM 1569 C C . HIS A 1 197 ? -0.867 -1.223 -11.172 1 98.75 197 HIS A C 1
ATOM 1571 O O . HIS A 1 197 ? -2.037 -1.405 -10.828 1 98.75 197 HIS A O 1
ATOM 1577 N N . TYR A 1 198 ? -0.345 0.055 -11.18 1 98.62 198 TYR A N 1
ATOM 1578 C CA . TYR A 1 198 ? -1.156 1.143 -10.641 1 98.62 198 TYR A CA 1
ATOM 1579 C C . TYR A 1 198 ? -0.93 2.43 -11.43 1 98.62 198 TYR A C 1
ATOM 1581 O O . TYR A 1 198 ? -1.703 3.383 -11.305 1 98.62 198 TYR A O 1
ATOM 1589 N N . ASP A 1 199 ? 0.103 2.539 -12.188 1 98.38 199 ASP A N 1
ATOM 1590 C CA . ASP A 1 199 ? 0.455 3.715 -12.977 1 98.38 199 ASP A CA 1
ATOM 1591 C C . ASP A 1 199 ? 0.139 3.5 -14.453 1 98.38 199 ASP A C 1
ATOM 1593 O O . ASP A 1 199 ? 0.999 3.059 -15.219 1 98.38 199 ASP A O 1
ATOM 1597 N N . ARG A 1 200 ? -1.045 3.885 -14.859 1 97.81 200 ARG A N 1
ATOM 1598 C CA . ARG A 1 200 ? -1.563 3.592 -16.188 1 97.81 200 ARG A CA 1
ATOM 1599 C C . ARG A 1 200 ? -0.71 4.254 -17.266 1 97.81 200 ARG A C 1
ATOM 1601 O O . ARG A 1 200 ? -0.476 3.668 -18.328 1 97.81 200 ARG A O 1
ATOM 1608 N N . GLN A 1 201 ? -0.283 5.477 -17.016 1 95.94 201 GLN A N 1
ATOM 1609 C CA . GLN A 1 201 ? 0.545 6.18 -17.984 1 95.94 201 GLN A CA 1
ATOM 1610 C C . GLN A 1 201 ? 1.841 5.422 -18.25 1 95.94 201 GLN A C 1
ATOM 1612 O O . GLN A 1 201 ? 2.203 5.199 -19.406 1 95.94 201 GLN A O 1
ATOM 1617 N N . TYR A 1 202 ? 2.531 5.027 -17.219 1 96.44 202 TYR A N 1
ATOM 1618 C CA . TYR A 1 202 ? 3.748 4.234 -17.375 1 96.44 202 TYR A CA 1
ATOM 1619 C C . TYR A 1 202 ? 3.459 2.924 -18.094 1 96.44 202 TYR A C 1
ATOM 1621 O O . TYR A 1 202 ? 4.191 2.543 -19.016 1 96.44 202 TYR A O 1
ATOM 1629 N N . THR A 1 203 ? 2.369 2.229 -17.719 1 96.88 203 THR A N 1
ATOM 1630 C CA . THR A 1 203 ? 2.006 0.918 -18.25 1 96.88 203 THR A CA 1
ATOM 1631 C C . THR A 1 203 ? 1.752 0.992 -19.75 1 96.88 203 THR A C 1
ATOM 1633 O O . THR A 1 203 ? 2.229 0.145 -20.516 1 96.88 203 THR A O 1
ATOM 1636 N N . ARG A 1 204 ? 1.104 2.031 -20.156 1 95.44 204 ARG A N 1
ATOM 1637 C CA . ARG A 1 204 ? 0.737 2.158 -21.562 1 95.44 204 ARG A CA 1
ATOM 1638 C C . ARG A 1 204 ? 1.885 2.742 -22.375 1 95.44 204 ARG A C 1
ATOM 1640 O O . ARG A 1 204 ? 2.256 2.195 -23.406 1 95.44 204 ARG A O 1
ATOM 1647 N N . GLU A 1 205 ? 2.506 3.76 -21.844 1 94.38 205 GLU A N 1
ATOM 1648 C CA . GLU A 1 205 ? 3.42 4.555 -22.656 1 94.38 205 GL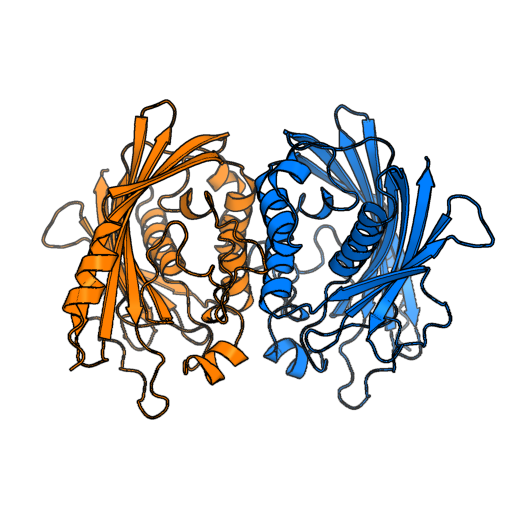U A CA 1
ATOM 1649 C C . GLU A 1 205 ? 4.836 3.992 -22.609 1 94.38 205 GLU A C 1
ATOM 1651 O O . GLU A 1 205 ? 5.613 4.168 -23.547 1 94.38 205 GLU A O 1
ATOM 1656 N N . VAL A 1 206 ? 5.168 3.35 -21.516 1 94.25 206 VAL A N 1
ATOM 1657 C CA . VAL A 1 206 ? 6.531 2.859 -21.359 1 94.25 206 VAL A CA 1
ATOM 1658 C C . VAL A 1 206 ? 6.57 1.35 -21.594 1 94.25 206 VAL A C 1
ATOM 1660 O O . VAL A 1 206 ? 7.398 0.852 -22.359 1 94.25 206 VAL A O 1
ATOM 1663 N N . GLU A 1 207 ? 5.613 0.581 -21.031 1 94.31 207 GLU A N 1
ATOM 1664 C CA . GLU A 1 207 ? 5.645 -0.877 -21.094 1 94.31 207 GLU A CA 1
ATOM 1665 C C . GLU A 1 207 ? 4.855 -1.394 -22.281 1 94.31 207 GLU A C 1
ATOM 1667 O O . GLU A 1 207 ? 4.984 -2.561 -22.672 1 94.31 207 GLU A O 1
ATOM 1672 N N . GLY A 1 208 ? 3.951 -0.566 -22.828 1 93.12 208 GLY A N 1
ATOM 1673 C CA . GLY A 1 208 ? 3.242 -0.918 -24.047 1 93.12 208 GLY A CA 1
ATOM 1674 C C . GLY A 1 208 ? 2.035 -1.804 -23.797 1 93.12 208 GLY A C 1
ATOM 1675 O O . GLY A 1 208 ? 1.505 -2.414 -24.734 1 93.12 208 GLY A O 1
ATOM 1676 N N . TYR A 1 209 ? 1.587 -1.946 -22.578 1 95.06 209 TYR A N 1
ATOM 1677 C CA . TYR A 1 209 ? 0.394 -2.725 -22.266 1 95.06 209 TYR A CA 1
ATOM 1678 C C . TYR A 1 209 ? -0.866 -1.886 -22.438 1 95.06 209 TYR A C 1
ATOM 1680 O O . TYR A 1 209 ? -0.827 -0.66 -22.297 1 95.06 209 TYR A O 1
ATOM 1688 N N . PRO A 1 210 ? -1.985 -2.5 -22.734 1 95.19 210 PRO A N 1
ATOM 1689 C CA . PRO A 1 210 ? -3.209 -1.727 -22.953 1 95.19 210 PRO A CA 1
ATOM 1690 C C . PRO A 1 210 ? -3.809 -1.185 -21.672 1 95.19 210 PRO A C 1
ATOM 1692 O O . PRO A 1 210 ? -4.641 -0.273 -21.703 1 95.19 210 PRO A O 1
ATOM 1695 N N . GLY A 1 211 ? -3.504 -1.704 -20.516 1 96.56 211 GLY A N 1
ATOM 1696 C CA . GLY A 1 211 ? -4.008 -1.314 -19.219 1 96.56 211 GLY A CA 1
ATOM 1697 C C . GLY A 1 211 ? -3.152 -1.829 -18.062 1 96.56 211 GLY A C 1
ATOM 1698 O O . GLY A 1 211 ? -2.08 -2.395 -18.297 1 96.56 211 GLY A O 1
ATOM 1699 N N . LEU A 1 212 ? -3.629 -1.529 -16.844 1 98.69 212 LEU A N 1
ATOM 1700 C CA . LEU A 1 212 ? -2.904 -2.002 -15.664 1 98.69 212 LEU A CA 1
ATOM 1701 C C . LEU A 1 212 ? -2.84 -3.525 -15.641 1 98.69 212 LEU A C 1
ATOM 1703 O O . LEU A 1 212 ? -3.848 -4.195 -15.867 1 98.69 212 LEU A O 1
ATOM 1707 N N . VAL A 1 213 ? -1.704 -4.059 -15.336 1 98.44 213 VAL A N 1
ATOM 1708 C CA . VAL A 1 213 ? -1.483 -5.5 -15.336 1 98.44 213 VAL A CA 1
ATOM 1709 C C . VAL A 1 213 ? -1.967 -6.098 -14.016 1 98.44 213 VAL A C 1
ATOM 1711 O O . VAL A 1 213 ? -1.659 -5.578 -12.945 1 98.44 213 VAL A O 1
ATOM 1714 N N . VAL A 1 214 ? -2.746 -7.16 -14.125 1 98.81 214 VAL A N 1
ATOM 1715 C CA . VAL A 1 214 ? -3.172 -7.906 -12.945 1 98.81 214 VAL A CA 1
ATOM 1716 C C . VAL A 1 214 ? -2.002 -8.719 -12.398 1 98.81 214 VAL A C 1
ATOM 1718 O O . VAL A 1 214 ? -1.302 -9.398 -13.148 1 98.81 214 VAL A O 1
ATOM 1721 N N . HIS A 1 215 ? -1.803 -8.672 -11.125 1 98.75 215 HIS A N 1
ATOM 1722 C CA . HIS A 1 215 ? -0.671 -9.344 -10.492 1 98.75 215 HIS A CA 1
ATOM 1723 C C . HIS A 1 215 ? -0.738 -10.852 -10.695 1 98.75 215 HIS A C 1
ATOM 1725 O O . HIS A 1 215 ? -1.778 -11.469 -10.461 1 98.75 215 HIS A O 1
ATOM 1731 N N . GLY A 1 216 ? 0.357 -11.43 -11.086 1 98.5 216 GLY A N 1
ATOM 1732 C CA . GLY A 1 216 ? 0.448 -12.883 -11.117 1 98.5 216 GLY A CA 1
ATOM 1733 C C . GLY A 1 216 ? 0.14 -13.531 -9.781 1 98.5 216 GLY A C 1
ATOM 1734 O O . GLY A 1 216 ? -0.759 -14.367 -9.68 1 98.5 216 GLY A O 1
ATOM 1735 N N . PRO A 1 217 ? 0.838 -13.133 -8.773 1 98.5 217 PRO A N 1
ATOM 1736 C CA . PRO A 1 217 ? 0.584 -13.727 -7.457 1 98.5 217 PRO A CA 1
ATOM 1737 C C . PRO A 1 217 ? -0.855 -13.531 -6.988 1 98.5 217 PRO A C 1
ATOM 1739 O O . PRO A 1 217 ? -1.399 -14.383 -6.277 1 98.5 217 PRO A O 1
ATOM 1742 N N . MET A 1 218 ? -1.507 -12.414 -7.289 1 98.81 218 MET A N 1
ATOM 1743 C CA . MET A 1 218 ? -2.916 -12.258 -6.945 1 98.81 218 MET A CA 1
ATOM 1744 C C . MET A 1 218 ? -3.768 -13.32 -7.633 1 98.81 218 MET A C 1
ATOM 1746 O O . MET A 1 218 ? -4.66 -13.906 -7.012 1 98.81 218 MET A O 1
ATOM 1750 N N . GLN A 1 219 ? -3.49 -13.562 -8.891 1 98.88 219 GLN A N 1
ATOM 1751 C CA . GLN A 1 219 ? -4.191 -14.609 -9.633 1 98.88 219 GLN A CA 1
ATOM 1752 C C . GLN A 1 219 ? -4.004 -15.969 -8.969 1 98.88 219 GLN A C 1
ATOM 1754 O O . GLN A 1 219 ? -4.953 -16.75 -8.859 1 98.88 219 GLN A O 1
ATOM 1759 N N . ALA A 1 220 ? -2.781 -16.234 -8.547 1 98.88 220 ALA A N 1
ATOM 1760 C CA . ALA A 1 220 ? -2.506 -17.484 -7.84 1 98.88 220 ALA A CA 1
ATOM 1761 C C . ALA A 1 220 ? -3.357 -17.594 -6.578 1 98.88 220 ALA A C 1
ATOM 1763 O O . ALA A 1 220 ? -3.945 -18.641 -6.309 1 98.88 220 ALA A O 1
ATOM 1764 N N . MET A 1 221 ? -3.453 -16.562 -5.824 1 98.81 221 MET A N 1
ATOM 1765 C CA . MET A 1 221 ? -4.262 -16.562 -4.609 1 98.81 221 MET A CA 1
ATOM 1766 C C . MET A 1 221 ? -5.734 -16.797 -4.934 1 98.81 221 MET A C 1
ATOM 1768 O O . MET A 1 221 ? -6.434 -17.484 -4.191 1 98.81 221 MET A O 1
ATOM 1772 N N . LEU A 1 222 ? -6.172 -16.156 -6.008 1 98.69 222 LEU A N 1
ATOM 1773 C CA . LEU A 1 222 ? -7.566 -16.328 -6.398 1 98.69 222 LEU A CA 1
ATOM 1774 C C . LEU A 1 222 ? -7.871 -17.766 -6.758 1 98.69 222 LEU A C 1
ATOM 1776 O O . LEU A 1 222 ? -8.969 -18.266 -6.48 1 98.69 222 LEU A O 1
ATOM 1780 N N . MET A 1 223 ? -6.926 -18.453 -7.379 1 98.75 223 MET A N 1
ATOM 1781 C CA . MET A 1 223 ? -7.109 -19.859 -7.672 1 98.75 223 MET A CA 1
ATOM 1782 C C . MET A 1 223 ? -7.301 -20.672 -6.387 1 98.75 223 MET A C 1
ATOM 1784 O O . MET A 1 223 ? -8.211 -21.484 -6.293 1 98.75 223 MET A O 1
ATOM 1788 N N . LEU A 1 224 ? -6.5 -20.406 -5.441 1 98.62 224 LEU A N 1
ATOM 1789 C CA . LEU A 1 224 ? -6.594 -21.172 -4.207 1 98.62 224 LEU A CA 1
ATOM 1790 C C . LEU A 1 224 ? -7.805 -20.734 -3.385 1 98.62 224 LEU A C 1
ATOM 1792 O O . LEU A 1 224 ? -8.367 -21.547 -2.633 1 98.62 224 LEU A O 1
ATOM 1796 N N . ASP A 1 225 ? -8.203 -19.484 -3.506 1 98.19 225 ASP A N 1
ATOM 1797 C CA . ASP A 1 225 ? -9.469 -19.062 -2.912 1 98.19 225 ASP A CA 1
ATOM 1798 C C . ASP A 1 225 ? -10.633 -19.859 -3.486 1 98.19 225 ASP A C 1
ATOM 1800 O O . ASP A 1 225 ? -11.547 -20.25 -2.754 1 98.19 225 ASP A O 1
ATOM 1804 N N . LEU A 1 226 ? -10.602 -20.078 -4.805 1 98.31 226 LEU A N 1
ATOM 1805 C CA . LEU A 1 226 ? -11.617 -20.906 -5.441 1 98.31 226 LEU A CA 1
ATOM 1806 C C . LEU A 1 226 ? -11.648 -22.312 -4.82 1 98.31 226 LEU A C 1
ATOM 1808 O O . LEU A 1 226 ? -12.719 -22.828 -4.516 1 98.31 226 LEU A O 1
ATOM 1812 N N . VAL A 1 227 ? -10.492 -22.891 -4.633 1 98.19 227 VAL A N 1
ATOM 1813 C CA . VAL A 1 227 ? -10.398 -24.234 -4.043 1 98.19 227 VAL A CA 1
ATOM 1814 C C . VAL A 1 227 ? -11.008 -24.219 -2.645 1 98.19 227 VAL A C 1
ATOM 1816 O O . VAL A 1 227 ? -11.805 -25.094 -2.301 1 98.19 227 VAL A O 1
ATOM 1819 N N . ALA A 1 228 ? -10.648 -23.203 -1.869 1 96.88 228 ALA A N 1
ATOM 1820 C CA . ALA A 1 228 ? -11.148 -23.109 -0.499 1 96.88 228 ALA A CA 1
ATOM 1821 C C . ALA A 1 228 ? -12.672 -23.031 -0.472 1 96.88 228 ALA A C 1
ATOM 1823 O O . ALA A 1 228 ? -13.312 -23.578 0.428 1 96.88 228 ALA A O 1
ATOM 1824 N N . ARG A 1 229 ? -13.219 -22.328 -1.453 1 96.19 229 ARG A N 1
ATOM 1825 C CA . ARG A 1 229 ? -14.672 -22.156 -1.516 1 96.19 229 ARG A CA 1
ATOM 1826 C C . ARG A 1 229 ? -15.359 -23.438 -1.959 1 96.19 229 ARG A C 1
ATOM 1828 O O . ARG A 1 229 ? -16.406 -23.797 -1.428 1 96.19 229 ARG A O 1
ATOM 1835 N N . GLU A 1 230 ? -14.789 -24.109 -2.865 1 96.69 230 GLU A N 1
ATOM 1836 C CA . GLU A 1 230 ? -15.461 -25.234 -3.523 1 96.69 230 GLU A CA 1
ATOM 1837 C C . GLU A 1 230 ? -15.148 -26.547 -2.822 1 96.69 230 GLU A C 1
ATOM 1839 O O . GLU A 1 230 ? -15.922 -27.5 -2.914 1 96.69 230 GLU A O 1
ATOM 1844 N N . GLN A 1 231 ? -14.031 -26.562 -2.131 1 95.31 231 GLN A N 1
ATOM 1845 C CA . GLN A 1 231 ? -13.617 -27.719 -1.346 1 95.31 231 GLN A CA 1
ATOM 1846 C C . GLN A 1 231 ? -13.141 -27.297 0.042 1 95.31 231 GLN A C 1
ATOM 1848 O O . GLN A 1 231 ? -11.969 -27.484 0.382 1 95.31 231 GLN A O 1
ATOM 1853 N N . PRO A 1 232 ? -14.039 -26.906 0.901 1 92.94 232 PRO A N 1
ATOM 1854 C CA . PRO A 1 232 ? -13.672 -26.312 2.186 1 92.94 232 PRO A CA 1
ATOM 1855 C C . PRO A 1 232 ? -12.93 -27.281 3.1 1 92.94 232 PRO A C 1
ATOM 1857 O O . PRO A 1 232 ? -12.211 -26.859 4.008 1 92.94 232 PRO A O 1
ATOM 1860 N N . GLN A 1 233 ? -13.039 -28.562 2.855 1 93.19 233 GLN A N 1
ATOM 1861 C CA . GLN A 1 233 ? -12.391 -29.531 3.721 1 93.19 233 GLN A CA 1
ATOM 1862 C C . GLN A 1 233 ? -11.016 -29.922 3.18 1 93.19 233 GLN A C 1
ATOM 1864 O O . GLN A 1 233 ? -10.242 -30.609 3.854 1 93.19 233 GLN A O 1
ATOM 1869 N N . ALA A 1 234 ? -10.711 -29.5 2.01 1 94.44 234 ALA A N 1
ATOM 1870 C CA . ALA A 1 234 ? -9.445 -29.891 1.376 1 94.44 234 ALA A CA 1
ATOM 1871 C C . ALA A 1 234 ? -8.281 -29.094 1.964 1 94.44 234 ALA A C 1
ATOM 1873 O O . ALA A 1 234 ? -8.406 -27.906 2.246 1 94.44 234 ALA A O 1
ATOM 1874 N N . ARG A 1 235 ? -7.207 -29.812 2.137 1 96.25 235 ARG A N 1
ATOM 1875 C CA . ARG A 1 235 ? -5.945 -29.188 2.514 1 96.25 235 ARG A CA 1
ATOM 1876 C C . ARG A 1 235 ? -4.965 -29.188 1.347 1 96.25 235 ARG A C 1
ATOM 1878 O O . ARG A 1 235 ? -4.605 -30.25 0.833 1 96.25 235 ARG A O 1
ATOM 1885 N N . VAL A 1 236 ? -4.465 -28.078 0.996 1 98.25 236 VAL A N 1
ATOM 1886 C CA . VAL A 1 236 ? -3.508 -27.969 -0.1 1 98.25 236 VAL A CA 1
ATOM 1887 C C . VAL A 1 236 ? -2.113 -28.344 0.392 1 98.25 236 VAL A C 1
ATOM 1889 O O . VAL A 1 236 ? -1.573 -27.703 1.299 1 98.25 236 VAL A O 1
ATOM 1892 N N . ARG A 1 237 ? -1.507 -29.312 -0.258 1 98.19 237 ARG A N 1
ATOM 1893 C CA . ARG A 1 237 ? -0.175 -29.781 0.122 1 98.19 237 ARG A CA 1
ATOM 1894 C C . ARG A 1 237 ? 0.89 -29.188 -0.797 1 98.19 237 ARG A C 1
ATOM 1896 O O . ARG A 1 237 ? 2.006 -28.906 -0.358 1 98.19 237 ARG A O 1
ATOM 1903 N N . ARG A 1 238 ? 0.558 -29.125 -2.004 1 98.75 238 ARG A N 1
ATOM 1904 C CA . ARG A 1 238 ? 1.436 -28.562 -3.021 1 98.75 238 ARG A CA 1
ATOM 1905 C C . ARG A 1 238 ? 0.648 -27.703 -4.008 1 98.75 238 ARG A C 1
ATOM 1907 O O . ARG A 1 238 ? -0.535 -27.953 -4.25 1 98.75 238 ARG A O 1
ATOM 1914 N N . PHE A 1 239 ? 1.281 -26.797 -4.504 1 98.88 239 PHE A N 1
ATOM 1915 C CA . PHE A 1 239 ? 0.68 -25.875 -5.465 1 98.88 239 PHE A CA 1
ATOM 1916 C C . PHE A 1 239 ? 1.729 -25.344 -6.43 1 98.88 239 PHE A C 1
ATOM 1918 O O . PHE A 1 239 ? 2.889 -25.156 -6.055 1 98.88 239 PHE A O 1
ATOM 1925 N N . GLY A 1 240 ? 1.347 -25.172 -7.641 1 98.88 240 GLY A N 1
ATOM 1926 C CA . GLY A 1 240 ? 2.211 -24.531 -8.617 1 98.88 240 GLY A CA 1
ATOM 1927 C C . GLY A 1 240 ? 1.444 -23.766 -9.68 1 98.88 240 GLY A C 1
ATOM 1928 O O . GLY A 1 240 ? 0.263 -24.031 -9.914 1 98.88 240 GLY A O 1
ATOM 1929 N N . PHE A 1 241 ? 2.076 -22.797 -10.266 1 98.75 241 PHE A N 1
ATOM 1930 C CA . PHE A 1 241 ? 1.464 -22.047 -11.344 1 98.75 241 PHE A CA 1
ATOM 1931 C C . PHE A 1 241 ? 2.525 -21.5 -12.297 1 98.75 241 PHE A C 1
ATOM 1933 O O . PHE A 1 241 ? 3.709 -21.453 -11.953 1 98.75 241 PHE A O 1
ATOM 1940 N N . ARG A 1 242 ? 2.127 -21.156 -13.469 1 98.25 242 ARG A N 1
ATOM 1941 C CA . ARG A 1 242 ? 2.941 -20.531 -14.5 1 98.25 242 ARG A CA 1
ATOM 1942 C C . ARG A 1 242 ? 2.133 -19.484 -15.273 1 98.25 242 ARG A C 1
ATOM 1944 O O . ARG A 1 242 ? 1.022 -19.766 -15.734 1 98.25 242 ARG A O 1
ATOM 1951 N N . GLY A 1 243 ? 2.719 -18.344 -15.367 1 97.44 243 GLY A N 1
ATOM 1952 C CA . GLY A 1 243 ? 2.098 -17.312 -16.188 1 97.44 243 GLY A CA 1
ATOM 1953 C C . GLY A 1 243 ? 2.229 -17.562 -17.672 1 97.44 243 GLY A C 1
ATOM 1954 O O . GLY A 1 243 ? 3.277 -18.016 -18.141 1 97.44 243 GLY A O 1
ATOM 1955 N N . LEU A 1 244 ? 1.158 -17.312 -18.453 1 96.56 244 LEU A N 1
ATOM 1956 C CA . LEU A 1 244 ? 1.153 -17.531 -19.906 1 96.56 244 LEU A CA 1
ATOM 1957 C C . LEU A 1 244 ? 0.983 -16.203 -20.641 1 96.56 244 LEU A C 1
ATOM 1959 O O . LEU A 1 244 ? 1.586 -16 -21.703 1 96.56 244 LEU A O 1
ATOM 1963 N N . ALA A 1 245 ? 0.152 -15.383 -20.172 1 96.44 245 ALA A N 1
ATOM 1964 C CA . ALA A 1 245 ? -0.175 -14.078 -20.75 1 96.44 245 ALA A CA 1
ATOM 1965 C C . ALA A 1 245 ? -0.753 -13.141 -19.688 1 96.44 245 ALA A C 1
ATOM 1967 O O . ALA A 1 245 ? -1.345 -13.594 -18.703 1 96.44 245 ALA A O 1
ATOM 1968 N N . PRO A 1 246 ? -0.567 -11.891 -19.891 1 97.12 246 PRO A N 1
ATOM 1969 C CA . PRO A 1 246 ? -1.059 -10.953 -18.875 1 97.12 246 PRO A CA 1
ATOM 1970 C C . PRO A 1 2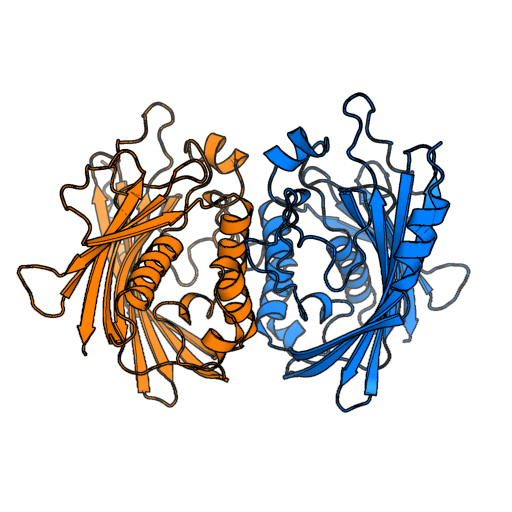46 ? -2.57 -10.742 -18.938 1 97.12 246 PRO A C 1
ATOM 1972 O O . PRO A 1 246 ? -3.18 -10.961 -20 1 97.12 246 PRO A O 1
ATOM 1975 N N . LEU A 1 247 ? -3.188 -10.477 -17.828 1 98.38 247 LEU A N 1
ATOM 1976 C CA . LEU A 1 247 ? -4.527 -9.906 -17.703 1 98.38 247 LEU A CA 1
ATOM 1977 C C . LEU A 1 247 ? -4.457 -8.43 -17.344 1 98.38 247 LEU A C 1
ATOM 1979 O O . LEU A 1 247 ? -3.477 -7.977 -16.75 1 98.38 247 LEU A O 1
ATOM 1983 N N . PHE A 1 248 ? -5.496 -7.691 -17.672 1 98.12 248 PHE A N 1
ATOM 1984 C CA . PHE A 1 248 ? -5.516 -6.246 -17.453 1 98.12 248 PHE A CA 1
ATOM 1985 C C . PHE A 1 248 ? -6.762 -5.832 -16.688 1 98.12 248 PHE A C 1
ATOM 1987 O O . PHE A 1 248 ? -7.719 -6.602 -16.578 1 98.12 248 PHE A O 1
ATOM 1994 N N . ASP A 1 249 ? -6.734 -4.633 -16.125 1 97.81 249 ASP A N 1
ATOM 1995 C CA . ASP A 1 249 ? -7.816 -4.125 -15.289 1 97.81 249 ASP A CA 1
ATOM 1996 C C . ASP A 1 249 ? -9.117 -4.02 -16.078 1 97.81 249 ASP A C 1
ATOM 1998 O O . ASP A 1 249 ? -10.203 -3.961 -15.492 1 97.81 249 ASP A O 1
ATOM 2002 N N . GLN A 1 250 ? -9.102 -4.031 -17.359 1 96.38 250 GLN A N 1
ATOM 2003 C CA . GLN A 1 250 ? -10.312 -3.932 -18.156 1 96.38 250 GLN A CA 1
ATOM 2004 C C . GLN A 1 250 ? -10.891 -5.312 -18.453 1 96.38 250 GLN A C 1
ATOM 2006 O O . GLN A 1 250 ? -12.008 -5.43 -18.953 1 96.38 250 GLN A O 1
ATOM 2011 N N . ASP A 1 251 ? -10.156 -6.336 -18.172 1 97.31 251 ASP A N 1
ATOM 2012 C CA . ASP A 1 251 ? -10.617 -7.691 -18.453 1 97.31 251 ASP A CA 1
ATOM 2013 C C . ASP A 1 251 ? -11.672 -8.133 -17.453 1 97.31 251 ASP A C 1
ATOM 2015 O O . ASP A 1 251 ? -11.625 -7.738 -16.281 1 97.31 251 ASP A O 1
ATOM 2019 N N . THR A 1 252 ? -12.633 -8.891 -17.969 1 98 252 THR A N 1
ATOM 2020 C CA . THR A 1 252 ? -13.367 -9.766 -17.062 1 98 252 THR A CA 1
ATOM 2021 C C . THR A 1 252 ? -12.547 -11.008 -16.719 1 98 252 THR A C 1
ATOM 2023 O O . THR A 1 252 ? -12.289 -11.844 -17.578 1 98 252 THR A O 1
ATOM 2026 N N . ILE A 1 253 ? -12.156 -11.172 -15.484 1 98.38 253 ILE A N 1
ATOM 2027 C CA . ILE A 1 253 ? -11.25 -12.242 -15.07 1 98.38 253 ILE A CA 1
ATOM 2028 C C . ILE A 1 253 ? -12.055 -13.492 -14.719 1 98.38 253 ILE A C 1
ATOM 2030 O O . ILE A 1 253 ? -13.016 -13.43 -13.945 1 98.38 253 ILE A O 1
ATOM 2034 N N . ILE A 1 254 ? -11.688 -14.539 -15.305 1 98.19 254 ILE A N 1
ATOM 2035 C CA . ILE A 1 254 ? -12.25 -15.852 -15.008 1 98.19 254 ILE A CA 1
ATOM 2036 C C . ILE A 1 254 ? -11.242 -16.688 -14.219 1 98.19 254 ILE A C 1
ATOM 2038 O O . ILE A 1 254 ? -10.078 -16.797 -14.609 1 98.19 254 ILE A O 1
ATOM 2042 N N . VAL A 1 255 ? -11.648 -17.219 -13.078 1 98.62 255 VAL A N 1
ATOM 2043 C CA . VAL A 1 255 ? -10.898 -18.203 -12.32 1 98.62 255 VAL A CA 1
ATOM 2044 C C . VAL A 1 255 ? -11.594 -19.562 -12.406 1 98.62 255 VAL A C 1
ATOM 2046 O O . VAL A 1 255 ? -12.758 -19.688 -12.031 1 98.62 255 VAL A O 1
ATOM 2049 N N . GLY A 1 256 ? -10.875 -20.5 -12.906 1 98.31 256 GLY A N 1
ATOM 2050 C CA . GLY A 1 256 ? -11.484 -21.812 -13.109 1 98.31 256 GLY A CA 1
ATOM 2051 C C . GLY A 1 256 ? -10.695 -22.953 -12.492 1 98.31 256 GLY A C 1
ATOM 2052 O O . GLY A 1 256 ? -9.5 -22.797 -12.219 1 98.31 256 GLY A O 1
ATOM 2053 N N . GLY A 1 257 ? -11.383 -24.031 -12.242 1 98 257 GLY A N 1
ATOM 2054 C CA . GLY A 1 257 ? -10.758 -25.234 -11.711 1 98 257 GLY A CA 1
ATOM 2055 C C . GLY A 1 257 ? -11.555 -26.484 -11.969 1 98 257 GLY A C 1
ATOM 2056 O O . GLY A 1 257 ? -12.75 -26.422 -12.266 1 98 257 GLY A O 1
ATOM 2057 N N . ALA A 1 258 ? -10.859 -27.547 -11.977 1 97.5 258 ALA A N 1
ATOM 2058 C CA . ALA A 1 258 ? -11.469 -28.859 -12.102 1 97.5 258 ALA A CA 1
ATOM 2059 C C . ALA A 1 258 ? -10.578 -29.938 -11.469 1 97.5 258 ALA A C 1
ATOM 2061 O O . ALA A 1 258 ? -9.375 -29.734 -11.305 1 97.5 258 ALA A O 1
ATOM 2062 N N . ALA A 1 259 ? -11.219 -31.016 -11.078 1 96 259 ALA A N 1
ATOM 2063 C CA . ALA A 1 259 ? -10.43 -32.188 -10.688 1 96 259 ALA A CA 1
ATOM 2064 C C . ALA A 1 259 ? -9.633 -32.719 -11.875 1 96 259 ALA A C 1
ATOM 2066 O O . ALA A 1 259 ? -10.133 -32.75 -13 1 96 259 ALA A O 1
ATOM 2067 N N . ASP A 1 260 ? -8.398 -33 -11.664 1 94.38 260 ASP A N 1
ATOM 2068 C CA . ASP A 1 260 ? -7.602 -33.656 -12.695 1 94.38 260 ASP A CA 1
ATOM 2069 C C . ASP A 1 260 ? -8.094 -35.062 -12.961 1 94.38 260 ASP A C 1
ATOM 2071 O O . ASP A 1 260 ? -8.039 -35.906 -12.07 1 94.38 260 ASP A O 1
ATOM 2075 N N . PRO A 1 261 ? -8.531 -35.344 -14.117 1 89.94 261 PRO A N 1
ATOM 2076 C CA . PRO A 1 261 ? -9.055 -36.688 -14.383 1 89.94 261 PRO A CA 1
ATOM 2077 C C . PRO A 1 261 ? -7.973 -37.781 -14.305 1 89.94 261 PRO A C 1
ATOM 2079 O O . PRO A 1 261 ? -8.281 -38.938 -14.055 1 89.94 261 PRO A O 1
ATOM 2082 N N . ALA A 1 262 ? -6.781 -37.406 -14.461 1 93.44 262 ALA A N 1
ATOM 2083 C CA . ALA A 1 262 ? -5.695 -38.375 -14.555 1 93.44 262 ALA A CA 1
ATOM 2084 C C . ALA A 1 262 ? -5.117 -38.688 -13.18 1 93.44 262 ALA A C 1
ATOM 2086 O O . ALA A 1 262 ? -4.43 -39.719 -13 1 93.44 262 ALA A O 1
ATOM 2087 N N . GLN A 1 263 ? -5.32 -37.875 -12.203 1 94.06 263 GLN A N 1
ATOM 2088 C CA . GLN A 1 263 ? -4.664 -38.031 -10.914 1 94.06 263 GLN A CA 1
ATOM 2089 C C . GLN A 1 263 ? -5.586 -37.625 -9.766 1 94.06 263 GLN A C 1
ATOM 2091 O O . GLN A 1 263 ? -5.859 -36.438 -9.578 1 94.06 263 GLN A O 1
ATOM 2096 N N . ALA A 1 264 ? -5.934 -38.656 -8.961 1 92.81 264 ALA A N 1
ATOM 2097 C CA . ALA A 1 264 ? -6.762 -38.406 -7.789 1 92.81 264 ALA A CA 1
ATOM 2098 C C . ALA A 1 264 ? -6.059 -37.438 -6.824 1 92.81 264 ALA A C 1
ATOM 2100 O O . ALA A 1 264 ? -4.859 -37.594 -6.57 1 92.81 264 ALA A O 1
ATOM 2101 N N . GLY A 1 265 ? -6.82 -36.438 -6.34 1 95.38 265 GLY A N 1
ATOM 2102 C CA . GLY A 1 265 ? -6.27 -35.5 -5.379 1 95.38 265 GLY A CA 1
ATOM 2103 C C . GLY A 1 265 ? -5.582 -34.312 -6.031 1 95.38 265 GLY A C 1
ATOM 2104 O O . GLY A 1 265 ? -5.043 -33.438 -5.344 1 95.38 265 GLY A O 1
ATOM 2105 N N . ARG A 1 266 ? -5.535 -34.344 -7.281 1 97.5 266 ARG A N 1
ATOM 2106 C CA . ARG A 1 266 ? -4.93 -33.219 -8.008 1 97.5 266 ARG A CA 1
ATOM 2107 C C . ARG A 1 266 ? -5.996 -32.375 -8.695 1 97.5 266 ARG A C 1
ATOM 2109 O O . ARG A 1 266 ? -6.977 -32.906 -9.219 1 97.5 266 ARG A O 1
ATOM 2116 N N . LEU A 1 267 ? -5.82 -31.094 -8.625 1 98.12 267 LEU A N 1
ATOM 2117 C CA . LEU A 1 267 ? -6.699 -30.109 -9.266 1 98.12 267 LEU A CA 1
ATOM 2118 C C . LEU A 1 267 ? -5.961 -29.359 -10.367 1 98.12 267 LEU A C 1
ATOM 2120 O O . LEU A 1 267 ? -4.773 -29.062 -10.234 1 98.12 267 LEU A O 1
ATOM 2124 N N . VAL A 1 268 ? -6.637 -29.125 -11.445 1 98 268 VAL A N 1
ATOM 2125 C CA . VAL A 1 268 ? -6.18 -28.188 -12.469 1 98 268 VAL A CA 1
ATOM 2126 C C . VAL A 1 268 ? -6.863 -26.828 -12.266 1 98 268 VAL A C 1
ATOM 2128 O O . VAL A 1 268 ? -8.086 -26.766 -12.109 1 98 268 VAL A O 1
ATOM 2131 N N . LEU A 1 269 ? -6.117 -25.812 -12.227 1 98.44 269 LEU A N 1
ATOM 2132 C CA . LEU A 1 269 ? -6.594 -24.453 -11.969 1 98.44 269 LEU A CA 1
ATOM 2133 C C . LEU A 1 269 ? -6.094 -23.5 -13.039 1 98.44 269 LEU A C 1
ATOM 2135 O O . LEU A 1 269 ? -5.059 -23.734 -13.664 1 98.44 269 LEU A O 1
ATOM 2139 N N . TRP A 1 270 ? -6.836 -22.422 -13.305 1 98.56 270 TRP A N 1
ATOM 2140 C CA . TRP A 1 270 ? -6.391 -21.422 -14.281 1 98.56 270 TRP A CA 1
ATOM 2141 C C . TRP A 1 270 ? -7.086 -20.094 -14.062 1 98.56 270 TRP A C 1
ATOM 2143 O O . TRP A 1 270 ? -8.078 -20.016 -13.336 1 98.56 270 TRP A O 1
ATOM 2153 N N . THR A 1 271 ? -6.504 -19.047 -14.57 1 98.56 271 THR A N 1
ATOM 2154 C CA . THR A 1 271 ? -7.172 -17.781 -14.797 1 98.56 271 THR A CA 1
ATOM 2155 C C . THR A 1 271 ? -7.195 -17.438 -16.281 1 98.56 271 THR A C 1
ATOM 2157 O O . THR A 1 271 ? -6.414 -17.984 -17.062 1 98.56 271 THR A O 1
ATOM 2160 N N . GLY A 1 272 ? -8.07 -16.578 -16.672 1 98.06 272 GLY A N 1
ATOM 2161 C CA . GLY A 1 272 ? -8.219 -16.109 -18.031 1 98.06 272 GLY A CA 1
ATOM 2162 C C . GLY A 1 272 ? -9.227 -14.977 -18.172 1 98.06 272 GLY A C 1
ATOM 2163 O O . GLY A 1 272 ? -9.508 -14.266 -17.203 1 98.06 272 GLY A O 1
ATOM 2164 N N . ASP A 1 273 ? -9.578 -14.742 -19.391 1 97.31 273 ASP A N 1
ATOM 2165 C CA . ASP A 1 273 ? -10.602 -13.742 -19.656 1 97.31 273 ASP A CA 1
ATOM 2166 C C . ASP A 1 273 ? -11.891 -14.398 -20.156 1 97.31 273 ASP A C 1
ATOM 2168 O O . ASP A 1 273 ? -11.945 -15.617 -20.328 1 97.31 273 ASP A O 1
ATOM 2172 N N . ASP A 1 274 ? -12.922 -13.633 -20.328 1 95.06 274 ASP A N 1
ATOM 2173 C CA . ASP A 1 274 ? -14.242 -14.164 -20.656 1 95.06 274 ASP A CA 1
ATOM 2174 C C . ASP A 1 274 ? -14.352 -14.492 -22.141 1 95.06 274 ASP A C 1
ATOM 2176 O O . ASP A 1 274 ? -15.367 -15.016 -22.594 1 95.06 274 ASP A O 1
ATOM 2180 N N . ALA A 1 275 ? -13.352 -14.242 -22.875 1 94.38 275 ALA A N 1
ATOM 2181 C CA . ALA A 1 275 ? -13.32 -14.609 -24.281 1 94.38 275 ALA A CA 1
ATOM 2182 C C . ALA A 1 275 ? -12.672 -15.977 -24.484 1 94.38 275 ALA A C 1
ATOM 2184 O O . ALA A 1 275 ? -12.547 -16.453 -25.609 1 94.38 275 ALA A O 1
ATOM 2185 N N . GLY A 1 276 ? -12.18 -16.531 -23.406 1 94.44 276 GLY A N 1
ATOM 2186 C CA . GLY A 1 276 ? -11.633 -17.875 -23.469 1 94.44 276 GLY A CA 1
ATOM 2187 C C . GLY A 1 276 ? -10.117 -17.906 -23.484 1 94.44 276 GLY A C 1
ATOM 2188 O O . GLY A 1 276 ? -9.508 -18.969 -23.609 1 94.44 276 GLY A O 1
ATOM 2189 N N . GLY A 1 277 ? -9.5 -16.75 -23.391 1 97 277 GLY A N 1
ATOM 2190 C CA . GLY A 1 277 ? -8.047 -16.688 -23.297 1 97 277 GLY A CA 1
ATOM 2191 C C . GLY A 1 277 ? -7.52 -17.047 -21.922 1 97 277 GLY A C 1
ATOM 2192 O O . GLY A 1 277 ? -8.07 -16.609 -20.906 1 97 277 GLY A O 1
ATOM 2193 N N . GLN A 1 278 ? -6.457 -17.891 -21.859 1 97.94 278 GLN A N 1
ATOM 2194 C CA . GLN A 1 278 ? -5.84 -18.297 -20.609 1 97.94 278 GLN A CA 1
ATOM 2195 C C . GLN A 1 278 ? -4.688 -17.375 -20.234 1 97.94 278 GLN A C 1
ATOM 2197 O O . GLN A 1 278 ? -3.896 -16.984 -21.094 1 97.94 278 GLN A O 1
ATOM 2202 N N . ALA A 1 279 ? -4.613 -17.016 -19.031 1 98.06 279 ALA A N 1
ATOM 2203 C CA . ALA A 1 279 ? -3.57 -16.109 -18.547 1 9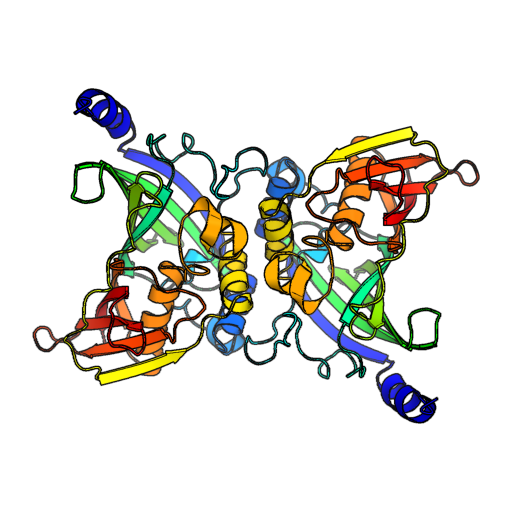8.06 279 ALA A CA 1
ATOM 2204 C C . ALA A 1 279 ? -2.568 -16.844 -17.672 1 98.06 279 ALA A C 1
ATOM 2206 O O . ALA A 1 279 ? -1.371 -16.562 -17.703 1 98.06 279 ALA A O 1
ATOM 2207 N N . MET A 1 280 ? -3.037 -17.75 -16.828 1 98.38 280 MET A N 1
ATOM 2208 C CA . MET A 1 280 ? -2.189 -18.516 -15.922 1 98.38 280 MET A CA 1
ATOM 2209 C C . MET A 1 280 ? -2.691 -19.953 -15.789 1 98.38 280 MET A C 1
ATOM 2211 O O . MET A 1 280 ? -3.9 -20.188 -15.734 1 98.38 280 MET A O 1
ATOM 2215 N N . GLN A 1 281 ? -1.781 -20.828 -15.758 1 97.94 281 GLN A N 1
ATOM 2216 C CA . GLN A 1 281 ? -2.072 -22.234 -15.453 1 97.94 281 GLN A CA 1
ATOM 2217 C C . GLN A 1 281 ? -1.562 -22.609 -14.062 1 97.94 281 GLN A C 1
ATOM 2219 O O . GLN A 1 281 ? -0.488 -22.156 -13.648 1 97.94 281 GLN A O 1
ATOM 2224 N N . GLY A 1 282 ? -2.371 -23.344 -13.367 1 98.19 282 GLY A N 1
ATOM 2225 C CA . GLY A 1 282 ? -1.972 -23.797 -12.039 1 98.19 282 GLY A CA 1
ATOM 2226 C C . GLY A 1 282 ? -2.455 -25.188 -11.711 1 98.19 282 GLY A C 1
ATOM 2227 O O . GLY A 1 282 ? -3.24 -25.781 -12.461 1 98.19 282 GLY A O 1
ATOM 2228 N N . TRP A 1 283 ? -1.878 -25.766 -10.711 1 98.44 283 TRP A N 1
ATOM 2229 C CA . TRP A 1 283 ? -2.309 -27.031 -10.156 1 98.44 283 TRP A CA 1
ATOM 2230 C C . TRP A 1 283 ? -2.18 -27.047 -8.641 1 98.44 283 TRP A C 1
ATOM 2232 O O . TRP A 1 283 ? -1.427 -26.25 -8.07 1 98.44 283 TRP A O 1
ATOM 2242 N N . ALA A 1 284 ? -2.941 -27.859 -8.031 1 98.75 284 ALA A N 1
ATOM 2243 C CA . ALA A 1 284 ? -2.854 -28.078 -6.586 1 98.75 284 ALA A CA 1
ATOM 2244 C C . ALA A 1 284 ? -3.012 -29.562 -6.254 1 98.75 284 ALA A C 1
ATOM 2246 O O . ALA A 1 284 ? -3.805 -30.266 -6.887 1 98.75 284 ALA A O 1
ATOM 2247 N N . GLU A 1 285 ? -2.203 -30.016 -5.391 1 98.69 285 GLU A N 1
ATOM 2248 C CA . GLU A 1 285 ? -2.42 -31.312 -4.758 1 98.69 285 GLU A CA 1
ATOM 2249 C C . GLU A 1 285 ? -3.074 -31.156 -3.389 1 98.69 285 GLU A C 1
ATOM 2251 O O . GLU A 1 285 ? -2.553 -30.453 -2.521 1 98.69 285 GLU A O 1
ATOM 2256 N N . VAL A 1 286 ? -4.152 -31.828 -3.244 1 97.62 286 VAL A N 1
ATOM 2257 C CA . VAL A 1 286 ? -4.93 -31.625 -2.025 1 97.62 286 VAL A CA 1
ATOM 2258 C C . VAL A 1 286 ? -5.152 -32.969 -1.329 1 97.62 286 VAL A C 1
ATOM 2260 O O . VAL A 1 286 ? -5.066 -34.031 -1.96 1 97.62 286 VAL A O 1
ATOM 2263 N N . GLU A 1 287 ? -5.305 -32.938 0.001 1 92.94 287 GLU A N 1
ATOM 2264 C CA . GLU A 1 287 ? -5.73 -34.062 0.815 1 92.94 287 GLU A CA 1
ATOM 2265 C C . GLU A 1 287 ? -7.047 -33.781 1.529 1 92.94 287 GLU A C 1
ATOM 2267 O O . GLU A 1 287 ? -7.301 -32.625 1.922 1 92.94 287 GLU A O 1
ATOM 2272 N N . GLY A 1 288 ? -8.047 -34.906 1.738 1 79.19 288 GLY A N 1
ATOM 2273 C CA . GLY A 1 288 ? -9.297 -34.812 2.477 1 79.19 288 GLY A CA 1
ATOM 2274 C C . GLY A 1 288 ? -10.516 -35.094 1.614 1 79.19 288 GLY A C 1
ATOM 2275 O O . GLY A 1 288 ? -10.414 -35.156 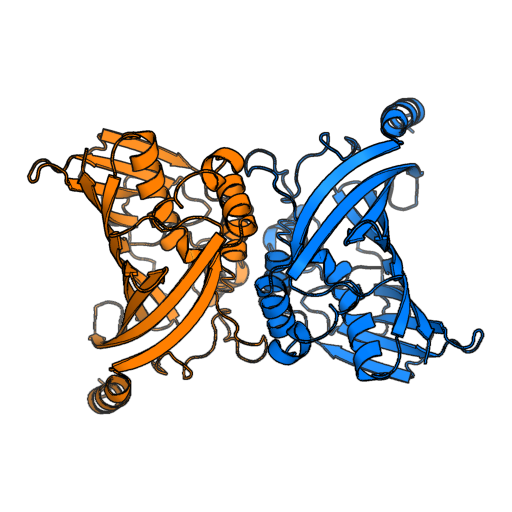0.386 1 79.19 288 GLY A O 1
ATOM 2276 N N . MET B 1 1 ? -31.422 28.25 -2.643 1 47.53 1 MET B N 1
ATOM 2277 C CA . MET B 1 1 ? -30.375 27.703 -1.78 1 47.53 1 MET B CA 1
ATOM 2278 C C . MET B 1 1 ? -30.953 26.625 -0.863 1 47.53 1 MET B C 1
ATOM 2280 O O . MET B 1 1 ? -31.875 26.875 -0.102 1 47.53 1 MET B O 1
ATOM 2284 N N . THR B 1 2 ? -30.891 25.312 -1.275 1 58.41 2 THR B N 1
ATOM 2285 C CA . THR B 1 2 ? -31.531 24.234 -0.524 1 58.41 2 THR B CA 1
ATOM 2286 C C . THR B 1 2 ? -31.219 24.375 0.965 1 58.41 2 THR B C 1
ATOM 2288 O O . THR B 1 2 ? -30.078 24.609 1.351 1 58.41 2 THR B O 1
ATOM 2291 N N . ASP B 1 3 ? -32.156 24.672 1.607 1 74.31 3 ASP B N 1
ATOM 2292 C CA . ASP B 1 3 ? -32.094 24.719 3.064 1 74.31 3 ASP B CA 1
ATOM 2293 C C . ASP B 1 3 ? -31.422 23.469 3.629 1 74.31 3 ASP B C 1
ATOM 2295 O O . ASP B 1 3 ? -31.984 22.375 3.551 1 74.31 3 ASP B O 1
ATOM 2299 N N . ALA B 1 4 ? -30.031 23.688 3.969 1 83.12 4 ALA B N 1
ATOM 2300 C CA . ALA B 1 4 ? -29.25 22.562 4.457 1 83.12 4 ALA B CA 1
ATOM 2301 C C . ALA B 1 4 ? -29.547 22.281 5.926 1 83.12 4 ALA B C 1
ATOM 2303 O O . ALA B 1 4 ? -28.969 21.359 6.516 1 83.12 4 ALA B O 1
ATOM 2304 N N . THR B 1 5 ? -30.484 23 6.477 1 85.75 5 THR B N 1
ATOM 2305 C CA . THR B 1 5 ? -30.688 22.969 7.918 1 85.75 5 THR B CA 1
ATOM 2306 C C . THR B 1 5 ? -31.172 21.578 8.367 1 85.75 5 THR B C 1
ATOM 2308 O O . THR B 1 5 ? -30.609 21 9.297 1 85.75 5 THR B O 1
ATOM 2311 N N . PRO B 1 6 ? -32.156 21.094 7.711 1 91.06 6 PRO B N 1
ATOM 2312 C CA . PRO B 1 6 ? -32.625 19.781 8.164 1 91.06 6 PRO B CA 1
ATOM 2313 C C . PRO B 1 6 ? -31.531 18.719 8.047 1 91.06 6 PRO B C 1
ATOM 2315 O O . PRO B 1 6 ? -31.391 17.875 8.938 1 91.06 6 PRO B O 1
ATOM 2318 N N . GLU B 1 7 ? -30.859 18.734 6.953 1 92.94 7 GLU B N 1
ATOM 2319 C CA . GLU B 1 7 ? -29.781 17.766 6.754 1 92.94 7 GLU B CA 1
ATOM 2320 C C . GLU B 1 7 ? -28.672 17.969 7.781 1 92.94 7 GLU B C 1
ATOM 2322 O O . GLU B 1 7 ? -28.125 16.984 8.297 1 92.94 7 GLU B O 1
ATOM 2327 N N . LEU B 1 8 ? -28.297 19.188 8.07 1 95.25 8 LEU B N 1
ATOM 2328 C CA . LEU B 1 8 ? -27.281 19.484 9.07 1 95.25 8 LEU B CA 1
ATOM 2329 C C . LEU B 1 8 ? -27.703 18.953 10.438 1 95.25 8 LEU B C 1
ATOM 2331 O O . LEU B 1 8 ? -26.891 18.344 11.148 1 95.25 8 LEU B O 1
ATOM 2335 N N . GLU B 1 9 ? -28.906 19.172 10.781 1 95.69 9 GLU B N 1
ATOM 2336 C CA . GLU B 1 9 ? -29.406 18.688 12.062 1 95.69 9 GLU B CA 1
ATOM 2337 C C . GLU B 1 9 ? -29.344 17.156 12.133 1 95.69 9 GLU B C 1
ATOM 2339 O O . GLU B 1 9 ? -28.969 16.594 13.164 1 95.69 9 GLU B O 1
ATOM 2344 N N . ARG B 1 10 ? -29.75 16.578 11.078 1 96.5 10 ARG B N 1
ATOM 2345 C CA . ARG B 1 10 ? -29.688 15.125 11.016 1 96.5 10 ARG B CA 1
ATOM 2346 C C . ARG B 1 10 ? -28.25 14.641 11.211 1 96.5 10 ARG B C 1
ATOM 2348 O O . ARG B 1 10 ? -28 13.734 12.016 1 96.5 10 ARG B O 1
ATOM 2355 N N . LEU B 1 11 ? -27.328 15.258 10.516 1 97.12 11 LEU B N 1
ATOM 2356 C CA . LEU B 1 11 ? -25.938 14.82 10.555 1 97.12 11 LEU B CA 1
ATOM 2357 C C . LEU B 1 11 ? -25.312 15.141 11.906 1 97.12 11 LEU B C 1
ATOM 2359 O O . LEU B 1 11 ? -24.453 14.391 12.391 1 97.12 11 LEU B O 1
ATOM 2363 N N . ARG B 1 12 ? -25.734 16.203 12.523 1 97.56 12 ARG B N 1
ATOM 2364 C CA . ARG B 1 12 ? -25.219 16.562 13.852 1 97.56 12 ARG B CA 1
ATOM 2365 C C . ARG B 1 12 ? -25.641 15.531 14.891 1 97.56 12 ARG B C 1
ATOM 2367 O O . ARG B 1 12 ? -25.062 15.469 15.977 1 97.56 12 ARG B O 1
ATOM 2374 N N . GLY B 1 13 ? -26.672 14.727 14.625 1 97.5 13 GLY B N 1
ATOM 2375 C CA . GLY B 1 13 ? -27.047 13.609 15.477 1 97.5 13 GLY B CA 1
ATOM 2376 C C . GLY B 1 13 ? -25.969 12.562 15.609 1 97.5 13 GLY B C 1
ATOM 2377 O O . GLY B 1 13 ? -26.031 11.703 16.484 1 97.5 13 GLY B O 1
ATOM 2378 N N . TRP B 1 14 ? -24.969 12.664 14.75 1 98 14 TRP B N 1
ATOM 2379 C CA . TRP B 1 14 ? -23.875 11.711 14.773 1 98 14 TRP B CA 1
ATOM 2380 C C . TRP B 1 14 ? -22.797 12.148 15.766 1 98 14 TRP B C 1
ATOM 2382 O O . TRP B 1 14 ? -21.906 11.375 16.109 1 98 14 TRP B O 1
ATOM 2392 N N . ILE B 1 15 ? -22.828 13.422 16.234 1 98.38 15 ILE B N 1
ATOM 2393 C CA . ILE B 1 15 ? -21.844 13.945 17.172 1 98.38 15 ILE B CA 1
ATOM 2394 C C . ILE B 1 15 ? -21.859 13.117 18.453 1 98.38 15 ILE B C 1
ATOM 2396 O O . ILE B 1 15 ? -22.938 12.805 18.984 1 98.38 15 ILE B O 1
ATOM 2400 N N . GLY B 1 16 ? -20.656 12.68 18.922 1 98.38 16 GLY B N 1
ATOM 2401 C CA . GLY B 1 16 ? -20.531 11.883 20.125 1 98.38 16 GLY B CA 1
ATOM 2402 C C . GLY B 1 16 ? -20.328 10.406 19.844 1 98.38 16 GLY B C 1
ATOM 2403 O O . GLY B 1 16 ? -19.891 9.656 20.719 1 98.38 16 GLY B O 1
ATOM 2404 N N . ARG B 1 17 ? -20.734 9.961 18.625 1 98 17 ARG B N 1
ATOM 2405 C CA . ARG B 1 17 ? -20.453 8.578 18.25 1 98 17 ARG B CA 1
ATOM 2406 C C . ARG B 1 17 ? -18.953 8.281 18.328 1 98 17 ARG B C 1
ATOM 2408 O O . ARG B 1 17 ? -18.141 9.117 17.953 1 98 17 ARG B O 1
ATOM 2415 N N . SER B 1 18 ? -18.625 7.082 18.891 1 98.31 18 SER B N 1
ATOM 2416 C CA . SER B 1 18 ? -17.234 6.727 19.109 1 98.31 18 SER B CA 1
ATOM 2417 C C . SER B 1 18 ? -16.969 5.273 18.734 1 98.31 18 SER B C 1
ATOM 2419 O O . SER B 1 18 ? -17.875 4.445 18.75 1 98.31 18 SER B O 1
ATOM 2421 N N . GLU B 1 19 ? -15.789 4.973 18.297 1 97.56 19 GLU B N 1
ATOM 2422 C CA . GLU B 1 19 ? -15.281 3.623 18.078 1 97.56 19 GLU B CA 1
ATOM 2423 C C . GLU B 1 19 ? -13.859 3.475 18.609 1 97.56 19 GLU B C 1
ATOM 2425 O O . GLU B 1 19 ? -13.117 4.453 18.688 1 97.56 19 GLU B O 1
ATOM 2430 N N . SER B 1 20 ? -13.578 2.309 19.047 1 98 20 SER B N 1
ATOM 2431 C CA . SER B 1 20 ? -12.25 2.027 19.578 1 98 20 SER B CA 1
ATOM 2432 C C . SER B 1 20 ? -11.641 0.797 18.906 1 98 20 SER B C 1
ATOM 2434 O O . SER B 1 20 ? -12.352 -0.167 18.609 1 98 20 SER B O 1
ATOM 2436 N N . ARG B 1 21 ? -10.383 0.85 18.688 1 97.69 21 ARG B N 1
ATOM 2437 C CA . ARG B 1 21 ? -9.602 -0.266 18.172 1 97.69 21 ARG B CA 1
ATOM 2438 C C . ARG B 1 21 ? -8.266 -0.384 18.891 1 97.69 21 ARG B C 1
ATOM 2440 O O . ARG B 1 21 ? -7.656 0.626 19.266 1 97.69 21 ARG B O 1
ATOM 2447 N N . THR B 1 22 ? -7.859 -1.572 19.125 1 98.31 22 THR B N 1
ATOM 2448 C CA . THR B 1 22 ? -6.574 -1.846 19.75 1 98.31 22 THR B CA 1
ATOM 2449 C C . THR B 1 22 ? -5.652 -2.607 18.797 1 98.31 22 THR B C 1
ATOM 2451 O O . THR B 1 22 ? -6.082 -3.555 18.141 1 98.31 22 THR B O 1
ATOM 2454 N N . GLU B 1 23 ? -4.43 -2.168 18.656 1 98.12 23 GLU B N 1
ATOM 2455 C CA . GLU B 1 23 ? -3.41 -2.811 17.828 1 98.12 23 GLU B CA 1
ATOM 2456 C C . GLU B 1 23 ? -2.047 -2.785 18.516 1 98.12 23 GLU B C 1
ATOM 2458 O O . GLU B 1 23 ? -1.772 -1.903 19.328 1 98.12 23 GLU B O 1
ATOM 2463 N N . THR B 1 24 ? -1.291 -3.809 18.266 1 98.25 24 THR B N 1
ATOM 2464 C CA . THR B 1 24 ? 0.124 -3.764 18.609 1 98.25 24 THR B CA 1
ATOM 2465 C C . THR B 1 24 ? 0.948 -3.188 17.469 1 98.25 24 THR B C 1
ATOM 2467 O O . THR B 1 24 ? 0.821 -3.627 16.328 1 98.25 24 THR B O 1
ATOM 2470 N N . LEU B 1 25 ? 1.753 -2.195 17.781 1 98.44 25 LEU B N 1
ATOM 2471 C CA . LEU B 1 25 ? 2.516 -1.492 16.75 1 98.44 25 LEU B CA 1
ATOM 2472 C C . LEU B 1 25 ? 3.65 -2.363 16.219 1 98.44 25 LEU B C 1
ATOM 2474 O O . LEU B 1 25 ? 4.699 -2.48 16.859 1 98.44 25 LEU B O 1
ATOM 2478 N N . SER B 1 26 ? 3.48 -2.93 15.039 1 97.81 26 SER B N 1
ATOM 2479 C CA . SER B 1 26 ? 4.488 -3.773 14.406 1 97.81 26 SER B CA 1
ATOM 2480 C C . SER B 1 26 ? 5.566 -2.932 13.727 1 97.81 26 SER B C 1
ATOM 2482 O O . SER B 1 26 ? 5.328 -1.772 13.383 1 97.81 26 SER B O 1
ATOM 2484 N N . PRO B 1 27 ? 6.723 -3.416 13.516 1 97.94 27 PRO B N 1
ATOM 2485 C CA . PRO B 1 27 ? 7.832 -2.621 12.984 1 97.94 27 PRO B CA 1
ATOM 2486 C C . PRO B 1 27 ? 7.742 -2.408 11.477 1 97.94 27 PRO B C 1
ATOM 2488 O O . PRO B 1 27 ? 8.305 -1.446 10.953 1 97.94 27 PRO B O 1
ATOM 2491 N N . GLU B 1 28 ? 6.996 -3.279 10.758 1 97.81 28 GLU B N 1
ATOM 2492 C CA . GLU B 1 28 ? 7.109 -3.357 9.305 1 97.81 28 GLU B CA 1
ATOM 2493 C C . GLU B 1 28 ? 6.637 -2.064 8.648 1 97.81 28 GLU B C 1
ATOM 2495 O O . GLU B 1 28 ? 7.285 -1.56 7.727 1 97.81 28 GLU B O 1
ATOM 2500 N N . PRO B 1 29 ? 5.504 -1.43 9.164 1 98.31 29 PRO B N 1
ATOM 2501 C CA . PRO B 1 29 ? 5.113 -0.154 8.555 1 98.31 29 PRO B CA 1
ATOM 2502 C C . PRO B 1 29 ? 6.164 0.938 8.75 1 98.31 29 PRO B C 1
ATOM 2504 O O . PRO B 1 29 ? 6.375 1.761 7.859 1 98.31 29 PRO B O 1
ATOM 2507 N N . VAL B 1 30 ? 6.828 0.912 9.883 1 98.56 30 VAL B N 1
ATOM 2508 C CA . VAL B 1 30 ? 7.855 1.896 10.195 1 98.56 30 VAL B CA 1
ATOM 2509 C C . VAL B 1 30 ? 9.062 1.698 9.281 1 98.56 30 VAL B C 1
ATOM 2511 O O . VAL B 1 30 ? 9.609 2.666 8.742 1 98.56 30 VAL B O 1
ATOM 2514 N N . ILE B 1 31 ? 9.398 0.467 9.039 1 98.19 31 ILE B N 1
ATOM 2515 C CA . ILE B 1 31 ? 10.492 0.131 8.125 1 98.19 31 ILE B CA 1
ATOM 2516 C C . ILE B 1 31 ? 10.156 0.629 6.723 1 98.19 31 ILE B C 1
ATOM 2518 O O . ILE B 1 31 ? 11.008 1.226 6.055 1 98.19 31 ILE B O 1
ATOM 2522 N N . GLY B 1 32 ? 8.938 0.426 6.293 1 98.5 32 GLY B N 1
ATOM 2523 C CA . GLY B 1 32 ? 8.508 0.874 4.98 1 98.5 32 GLY B CA 1
ATOM 2524 C C . GLY B 1 32 ? 8.578 2.379 4.809 1 98.5 32 GLY B C 1
ATOM 2525 O O . GLY B 1 32 ? 9.047 2.869 3.777 1 98.5 32 GLY B O 1
ATOM 2526 N N . LEU B 1 33 ? 8.109 3.092 5.816 1 98.81 33 LEU B N 1
ATOM 2527 C CA . LEU B 1 33 ? 8.109 4.547 5.699 1 98.81 33 LEU B CA 1
ATOM 2528 C C . LEU B 1 33 ? 9.531 5.098 5.777 1 98.81 33 LEU B C 1
ATOM 2530 O O . LEU B 1 33 ? 9.867 6.059 5.082 1 98.81 33 LEU B O 1
ATOM 2534 N N . ALA B 1 34 ? 10.352 4.512 6.664 1 98.62 34 ALA B N 1
ATOM 2535 C CA . ALA B 1 34 ? 11.75 4.91 6.707 1 98.62 34 ALA B CA 1
ATOM 2536 C C . ALA B 1 34 ? 12.414 4.73 5.344 1 98.62 34 ALA B C 1
ATOM 2538 O O . ALA B 1 34 ? 13.148 5.605 4.879 1 98.62 34 ALA B O 1
ATOM 2539 N N . ALA B 1 35 ? 12.141 3.629 4.703 1 98.25 35 ALA B N 1
ATOM 2540 C CA . ALA B 1 35 ? 12.656 3.379 3.361 1 98.25 35 ALA B CA 1
ATOM 2541 C C . ALA B 1 35 ? 12.148 4.422 2.373 1 98.25 35 ALA B C 1
ATOM 2543 O O . ALA B 1 35 ? 12.914 4.934 1.549 1 98.25 35 ALA B O 1
ATOM 2544 N N . THR B 1 36 ? 10.898 4.781 2.492 1 98.5 36 THR B N 1
ATOM 2545 C CA . THR B 1 36 ? 10.258 5.73 1.586 1 98.5 36 THR B CA 1
ATOM 2546 C C . THR B 1 36 ? 10.875 7.121 1.741 1 98.5 36 THR B C 1
ATOM 2548 O O . THR B 1 36 ? 11.047 7.84 0.756 1 98.5 36 THR B O 1
ATOM 2551 N N . PHE B 1 37 ? 11.227 7.504 2.994 1 98.06 37 PHE B N 1
ATOM 2552 C CA . PHE B 1 37 ? 11.797 8.82 3.275 1 98.06 37 PHE B CA 1
ATOM 2553 C C . PHE B 1 37 ? 13.312 8.773 3.236 1 98.06 37 PHE B C 1
ATOM 2555 O O . PHE B 1 37 ? 13.984 9.75 3.574 1 98.06 37 PHE B O 1
ATOM 2562 N N . ASP B 1 38 ? 13.945 7.641 2.861 1 97.62 38 ASP B N 1
ATOM 2563 C CA . ASP B 1 38 ? 15.383 7.43 2.791 1 97.62 38 ASP B CA 1
ATOM 2564 C C . ASP B 1 38 ? 16.031 7.641 4.156 1 97.62 38 ASP B C 1
ATOM 2566 O O . ASP B 1 38 ? 17.062 8.312 4.258 1 97.62 38 ASP B O 1
ATOM 2570 N N . LEU B 1 39 ? 15.359 7.148 5.184 1 97.5 39 LEU B N 1
ATOM 2571 C CA . LEU B 1 39 ? 15.898 7.121 6.543 1 97.5 39 LEU B CA 1
ATOM 2572 C C . LEU B 1 39 ? 16.406 5.73 6.895 1 97.5 39 LEU B C 1
ATOM 2574 O O . LEU B 1 39 ? 16.141 4.762 6.176 1 97.5 39 LEU B O 1
ATOM 2578 N N . ASP B 1 40 ? 17.125 5.625 7.961 1 96.62 40 ASP B N 1
ATOM 2579 C CA . ASP B 1 40 ? 17.594 4.348 8.477 1 96.62 40 ASP B CA 1
ATOM 2580 C C . ASP B 1 40 ? 16.516 3.639 9.281 1 96.62 40 ASP B C 1
ATOM 2582 O O . ASP B 1 40 ? 16.203 4.043 10.406 1 96.62 40 ASP B O 1
ATOM 2586 N N . PRO B 1 41 ? 15.992 2.582 8.727 1 95.5 41 PRO B N 1
ATOM 2587 C CA . PRO B 1 41 ? 14.867 1.934 9.406 1 95.5 41 PRO B CA 1
ATOM 2588 C C . PRO B 1 41 ? 15.242 1.396 10.789 1 95.5 41 PRO B C 1
ATOM 2590 O O . PRO B 1 41 ? 14.422 1.424 11.711 1 95.5 41 PRO B O 1
ATOM 2593 N N . GLU B 1 42 ? 16.438 0.883 10.945 1 94.38 42 GLU B N 1
ATOM 2594 C CA . GLU B 1 42 ? 16.859 0.347 12.234 1 94.38 42 GLU B CA 1
ATOM 2595 C C . GLU B 1 42 ? 16.922 1.442 13.297 1 94.38 42 GLU B C 1
ATOM 2597 O O . GLU B 1 42 ? 16.469 1.244 14.422 1 94.38 42 GLU B O 1
ATOM 2602 N N . ALA B 1 43 ? 17.484 2.547 12.906 1 94.62 43 ALA B N 1
ATOM 2603 C CA . ALA B 1 43 ? 17.578 3.672 13.828 1 94.62 43 ALA B CA 1
ATOM 2604 C C . ALA B 1 43 ? 16.188 4.16 14.242 1 94.62 43 ALA B C 1
ATOM 2606 O O . ALA B 1 43 ? 15.938 4.418 15.422 1 94.62 43 ALA B O 1
ATOM 2607 N N . VAL B 1 44 ? 15.281 4.227 13.273 1 94.94 44 VAL B N 1
ATOM 2608 C CA . VAL B 1 44 ? 13.938 4.715 13.547 1 94.94 44 VAL B CA 1
ATOM 2609 C C . VAL B 1 44 ? 13.203 3.729 14.461 1 94.94 44 VAL B C 1
ATOM 2611 O O . VAL B 1 44 ? 12.539 4.133 15.414 1 94.94 44 VAL B O 1
ATOM 2614 N N . ALA B 1 45 ? 13.375 2.457 14.195 1 93 45 ALA B N 1
ATOM 2615 C CA . ALA B 1 45 ? 12.633 1.422 14.914 1 93 45 ALA B CA 1
ATOM 2616 C C . ALA B 1 45 ? 13.156 1.266 16.344 1 93 45 ALA B C 1
ATOM 2618 O O . ALA B 1 45 ? 12.438 0.786 17.219 1 93 45 ALA B O 1
ATOM 2619 N N . ALA B 1 46 ? 14.383 1.66 16.609 1 93.75 46 ALA B N 1
ATOM 2620 C CA . ALA B 1 46 ? 15.016 1.487 17.906 1 93.75 46 ALA B CA 1
ATOM 2621 C C . ALA B 1 46 ? 14.547 2.559 18.891 1 93.75 46 ALA B C 1
ATOM 2623 O O . ALA B 1 46 ? 14.688 2.398 20.109 1 93.75 46 ALA B O 1
ATOM 2624 N N . GLY B 1 47 ? 14.102 3.705 18.406 1 93.81 47 GLY B N 1
ATOM 2625 C CA . GLY B 1 47 ? 13.672 4.801 19.266 1 93.81 47 GLY B CA 1
ATOM 2626 C C . GLY B 1 47 ? 12.164 4.953 19.328 1 93.81 47 GLY B C 1
ATOM 2627 O O . GLY B 1 47 ? 11.43 4.051 18.938 1 93.81 47 GLY B O 1
ATOM 2628 N N . PRO B 1 48 ? 11.75 6.051 20.062 1 96.69 48 PRO B N 1
ATOM 2629 C CA . PRO B 1 48 ? 10.32 6.379 20 1 96.69 48 PRO B CA 1
ATOM 2630 C C . PRO B 1 48 ? 9.828 6.594 18.562 1 96.69 48 PRO B C 1
ATOM 2632 O O . PRO B 1 48 ? 10.586 7.062 17.703 1 96.69 48 PRO B O 1
ATOM 2635 N N . LEU B 1 49 ? 8.633 6.176 18.328 1 97.44 49 LEU B N 1
ATOM 2636 C CA . LEU B 1 49 ? 8.047 6.484 17.016 1 97.44 49 LEU B CA 1
ATOM 2637 C C . LEU B 1 49 ? 8.148 7.977 16.719 1 97.44 49 LEU B C 1
ATOM 2639 O O . LEU B 1 49 ? 7.797 8.805 17.562 1 97.44 49 LEU B O 1
ATOM 2643 N N . PRO B 1 50 ? 8.664 8.336 15.539 1 97.56 50 PRO B N 1
ATOM 2644 C CA . PRO B 1 50 ? 8.609 9.758 15.188 1 97.56 50 PRO B CA 1
ATOM 2645 C C . PRO B 1 50 ? 7.191 10.32 15.242 1 97.56 50 PRO B C 1
ATOM 2647 O O . PRO B 1 50 ? 6.223 9.602 14.992 1 97.56 50 PRO B O 1
ATOM 2650 N N . PRO B 1 51 ? 7.035 11.625 15.641 1 97.88 51 PRO B N 1
ATOM 2651 C CA . PRO B 1 51 ? 5.695 12.219 15.641 1 97.88 51 PRO B CA 1
ATOM 2652 C C . PRO B 1 51 ? 4.953 11.984 14.328 1 97.88 51 PRO B C 1
ATOM 2654 O O . PRO B 1 51 ? 5.543 12.102 13.25 1 97.88 51 PRO B O 1
ATOM 2657 N N . LEU B 1 52 ? 3.658 11.617 14.414 1 98.75 52 LEU B N 1
ATOM 2658 C CA . LEU B 1 52 ? 2.701 11.406 13.336 1 98.75 52 LEU B CA 1
ATOM 2659 C C . LEU B 1 52 ? 2.822 10 12.766 1 98.75 52 LEU B C 1
ATOM 2661 O O . LEU B 1 52 ? 1.938 9.547 12.031 1 98.75 52 LEU B O 1
ATOM 2665 N N . TRP B 1 53 ? 3.859 9.227 13.055 1 98.75 53 TRP B N 1
ATOM 2666 C CA . TRP B 1 53 ? 4.047 7.926 12.406 1 98.75 53 TRP B CA 1
ATOM 2667 C C . TRP B 1 53 ? 3.037 6.91 12.938 1 98.75 53 TRP B C 1
ATOM 2669 O O . TRP B 1 53 ? 2.875 5.832 12.359 1 98.75 53 TRP B O 1
ATOM 2679 N N . HIS B 1 54 ? 2.293 7.293 14.016 1 98.75 54 HIS B N 1
ATOM 2680 C CA . HIS B 1 54 ? 1.183 6.453 14.453 1 98.75 54 HIS B CA 1
ATOM 2681 C C . HIS B 1 54 ? 0.106 6.363 13.375 1 98.75 54 HIS B C 1
ATOM 2683 O O . HIS B 1 54 ? -0.749 5.477 13.422 1 98.75 54 HIS B O 1
ATOM 2689 N N . TRP B 1 55 ? 0.13 7.281 12.359 1 98.81 55 TRP B N 1
ATOM 2690 C CA . TRP B 1 55 ? -0.834 7.254 11.266 1 98.81 55 TRP B CA 1
ATOM 2691 C C . TRP B 1 55 ? -0.636 6.02 10.398 1 98.81 55 TRP B C 1
ATOM 2693 O O . TRP B 1 55 ? -1.472 5.711 9.539 1 98.81 55 TRP B O 1
ATOM 2703 N N . LEU B 1 56 ? 0.421 5.223 10.562 1 98.75 56 LEU B N 1
ATOM 2704 C CA . LEU B 1 56 ? 0.68 3.982 9.844 1 98.75 56 LEU B CA 1
ATOM 2705 C C . LEU B 1 56 ? -0.163 2.842 10.406 1 98.75 56 LEU B C 1
ATOM 2707 O O . LEU B 1 56 ? -0.144 1.729 9.867 1 98.75 56 LEU B O 1
ATOM 2711 N N . TYR B 1 57 ? -0.912 3.109 11.43 1 98.69 57 TYR B N 1
ATOM 2712 C CA . TYR B 1 57 ? -1.681 2.088 12.133 1 98.69 57 TYR B CA 1
ATOM 2713 C C . TYR B 1 57 ? -3.158 2.457 12.188 1 98.69 57 TYR B C 1
ATOM 2715 O O . TYR B 1 57 ? -3.553 3.527 11.719 1 98.69 57 TYR B O 1
ATOM 2723 N N . PHE B 1 58 ? -4 1.497 12.656 1 98.31 58 PHE B N 1
ATOM 2724 C CA . PHE B 1 58 ? -5.445 1.664 12.734 1 98.31 58 PHE B CA 1
ATOM 2725 C C . PHE B 1 58 ? -6.035 1.984 11.367 1 98.31 58 PHE B C 1
ATOM 2727 O O . PHE B 1 58 ? -6.855 2.893 11.234 1 98.31 58 PHE B O 1
ATOM 2734 N N . LEU B 1 59 ? -5.574 1.312 10.352 1 97.62 59 LEU B N 1
ATOM 2735 C CA . LEU B 1 59 ? -5.906 1.593 8.961 1 97.62 59 LEU B CA 1
ATOM 2736 C C . LEU B 1 59 ? -7.309 1.099 8.625 1 97.62 59 LEU B C 1
ATOM 2738 O O . LEU B 1 59 ? -7.836 0.209 9.305 1 97.62 59 LEU B O 1
ATOM 2742 N N . PRO B 1 60 ? -7.938 1.666 7.586 1 94.56 60 PRO B N 1
ATOM 2743 C CA . PRO B 1 60 ? -9.289 1.253 7.203 1 94.56 60 PRO B CA 1
ATOM 2744 C C . PRO B 1 60 ? -9.375 -0.232 6.855 1 94.56 60 PRO B C 1
ATOM 2746 O O . PRO B 1 60 ? -8.438 -0.792 6.285 1 94.56 60 PRO B O 1
ATOM 2749 N N . ARG B 1 61 ? -10.539 -0.827 7.117 1 95.19 61 ARG B N 1
ATOM 2750 C CA . ARG B 1 61 ? -10.734 -2.26 6.918 1 95.19 61 ARG B CA 1
ATOM 2751 C C . ARG B 1 61 ? -11.953 -2.531 6.043 1 95.19 61 ARG B C 1
ATOM 2753 O O . ARG B 1 61 ? -12.492 -3.641 6.047 1 95.19 61 ARG B O 1
ATOM 2760 N N . ALA B 1 62 ? -12.398 -1.468 5.383 1 96.81 62 ALA B N 1
ATOM 2761 C CA . ALA B 1 62 ? -13.602 -1.623 4.562 1 96.81 62 ALA B CA 1
ATOM 2762 C C . ALA B 1 62 ? -13.391 -2.67 3.475 1 96.81 62 ALA B C 1
ATOM 2764 O O . ALA B 1 62 ? -12.359 -2.666 2.793 1 96.81 62 ALA B O 1
ATOM 2765 N N . PRO B 1 63 ? -14.391 -3.59 3.322 1 97.5 63 PRO B N 1
ATOM 2766 C CA . PRO B 1 63 ? -14.297 -4.527 2.199 1 97.5 63 PRO B CA 1
ATOM 2767 C C . PRO B 1 63 ? -14.297 -3.826 0.844 1 97.5 63 PRO B C 1
ATOM 2769 O O . PRO B 1 63 ? -14.797 -2.703 0.725 1 97.5 63 PRO B O 1
ATOM 2772 N N . GLN B 1 64 ? -13.711 -4.473 -0.111 1 98 64 GLN B N 1
ATOM 2773 C CA . GLN B 1 64 ? -13.602 -3.959 -1.474 1 98 64 GLN B CA 1
ATOM 2774 C C . GLN B 1 64 ? -14.969 -3.525 -2.004 1 98 64 GLN B C 1
ATOM 2776 O O . GLN B 1 64 ? -15.094 -2.459 -2.607 1 98 64 GLN B O 1
ATOM 2781 N N . ARG B 1 65 ? -15.977 -4.238 -1.677 1 97.06 65 ARG B N 1
ATOM 2782 C CA . ARG B 1 65 ? -17.312 -4.008 -2.213 1 97.06 65 ARG B CA 1
ATOM 2783 C C . ARG B 1 65 ? -17.938 -2.754 -1.605 1 97.06 65 ARG B C 1
ATOM 2785 O O . ARG B 1 65 ? -18.969 -2.271 -2.086 1 97.06 65 ARG B O 1
ATOM 2792 N N . GLU B 1 66 ? -17.344 -2.223 -0.591 1 97.06 66 GLU B N 1
ATOM 2793 C CA . GLU B 1 66 ? -17.906 -1.073 0.112 1 97.06 66 GLU B CA 1
ATOM 2794 C C . GLU B 1 66 ? -17.125 0.198 -0.194 1 97.06 66 GLU B C 1
ATOM 2796 O O . GLU B 1 66 ? -17.297 1.219 0.475 1 97.06 66 GLU B O 1
ATOM 2801 N N . LEU B 1 67 ? -16.25 0.15 -1.138 1 96.88 67 LEU B N 1
ATOM 2802 C CA . LEU B 1 67 ? -15.492 1.332 -1.528 1 96.88 67 LEU B CA 1
ATOM 2803 C C . LEU B 1 67 ? -16.266 2.166 -2.543 1 96.88 67 LEU B C 1
ATOM 2805 O O . LEU B 1 67 ? -17.016 1.623 -3.357 1 96.88 67 LEU B O 1
ATOM 2809 N N . GLY B 1 68 ? -16.125 3.438 -2.438 1 93.31 68 GLY B N 1
ATOM 2810 C CA . GLY B 1 68 ? -16.703 4.344 -3.414 1 93.31 68 GLY B CA 1
ATOM 2811 C C . GLY B 1 68 ? -15.859 4.496 -4.664 1 93.31 68 GLY B C 1
ATOM 2812 O O . GLY B 1 68 ? -14.797 3.883 -4.781 1 93.31 68 GLY B O 1
ATOM 2813 N N . ARG B 1 69 ? -16.281 5.348 -5.57 1 91.94 69 ARG B N 1
ATOM 2814 C CA . ARG B 1 69 ? -15.648 5.551 -6.871 1 91.94 69 ARG B CA 1
ATOM 2815 C C . ARG B 1 69 ? -14.25 6.129 -6.715 1 91.94 69 ARG B C 1
ATOM 2817 O O . ARG B 1 69 ? -13.383 5.91 -7.566 1 91.94 69 ARG B O 1
ATOM 2824 N N . ASP B 1 70 ? -14.023 6.855 -5.625 1 95.38 70 ASP B N 1
ATOM 2825 C CA . ASP B 1 70 ? -12.727 7.496 -5.43 1 95.38 70 ASP B CA 1
ATOM 2826 C C . ASP B 1 70 ? -11.773 6.59 -4.652 1 95.38 70 ASP B C 1
ATOM 2828 O O . ASP B 1 70 ? -10.617 6.949 -4.418 1 95.38 70 ASP B O 1
ATOM 2832 N N . GLY B 1 71 ? -12.289 5.398 -4.195 1 96.81 71 GLY B N 1
ATOM 2833 C CA . GLY B 1 71 ? -11.453 4.453 -3.473 1 96.81 71 GLY B CA 1
ATOM 2834 C C . GLY B 1 71 ? -11.617 4.547 -1.968 1 96.81 71 GLY B C 1
ATOM 2835 O O . GLY B 1 71 ? -11.102 3.703 -1.23 1 96.81 71 GLY B O 1
ATOM 2836 N N . HIS B 1 72 ? -12.32 5.57 -1.461 1 95.5 72 HIS B N 1
ATOM 2837 C CA . HIS B 1 72 ? -12.625 5.645 -0.038 1 95.5 72 HIS B CA 1
ATOM 2838 C C . HIS B 1 72 ? -13.781 4.711 0.326 1 95.5 72 HIS B C 1
ATOM 2840 O O . HIS B 1 72 ? -14.68 4.484 -0.483 1 95.5 72 HIS B O 1
ATOM 2846 N N . PRO B 1 73 ? -13.742 4.273 1.588 1 94.81 73 PRO B N 1
ATOM 2847 C CA . PRO B 1 73 ? -14.953 3.602 2.061 1 94.81 73 PRO B CA 1
ATOM 2848 C C . PRO B 1 73 ? -16.203 4.48 1.953 1 94.81 73 PRO B C 1
ATOM 2850 O O . PRO B 1 73 ? -16.125 5.688 2.193 1 94.81 73 PRO B O 1
ATOM 2853 N N . THR B 1 74 ? -17.266 3.91 1.644 1 93.62 74 THR B N 1
ATOM 2854 C CA . THR B 1 74 ? -18.531 4.633 1.625 1 93.62 74 THR B CA 1
ATOM 2855 C C . THR B 1 74 ? -18.875 5.148 3.02 1 93.62 74 THR B C 1
ATOM 2857 O O . THR B 1 74 ? -18.516 4.535 4.023 1 93.62 74 THR B O 1
ATOM 2860 N N . LEU B 1 75 ? -19.562 6.266 2.975 1 92.75 75 LEU B N 1
ATOM 2861 C CA . LEU B 1 75 ? -19.953 6.875 4.238 1 92.75 75 LEU B CA 1
ATOM 2862 C C . LEU B 1 75 ? -21.172 6.18 4.82 1 92.75 75 LEU B C 1
ATOM 2864 O O . LEU B 1 75 ? -21.891 5.48 4.102 1 92.75 75 LEU B O 1
ATOM 2868 N N . GLY B 1 76 ? -21.406 6.375 6.113 1 89.38 76 GLY B N 1
ATOM 2869 C CA . GLY B 1 76 ? -22.562 5.801 6.766 1 89.38 76 GLY B CA 1
ATOM 2870 C C . GLY B 1 76 ? -22.219 4.766 7.816 1 89.38 76 GLY B C 1
ATOM 2871 O O . GLY B 1 76 ? -23.078 4.309 8.562 1 89.38 76 GLY B O 1
ATOM 2872 N N . GLY B 1 77 ? -20.953 4.359 7.863 1 89.81 77 GLY B N 1
ATOM 2873 C CA . GLY B 1 77 ? -20.484 3.564 8.992 1 89.81 77 GLY B CA 1
ATOM 2874 C C . GLY B 1 77 ? -20.172 4.395 10.219 1 89.81 77 GLY B C 1
ATOM 2875 O O . GLY B 1 77 ? -21.078 4.855 10.914 1 89.81 77 GLY B O 1
ATOM 2876 N N . PHE B 1 78 ? -18.953 4.633 10.477 1 92.69 78 PHE B N 1
ATOM 2877 C CA . PHE B 1 78 ? -18.547 5.504 11.562 1 92.69 78 PHE B CA 1
ATOM 2878 C C . PHE B 1 78 ? -18.734 6.969 11.188 1 92.69 78 PHE B C 1
ATOM 2880 O O . PHE B 1 78 ? -19.266 7.754 11.977 1 92.69 78 PHE B O 1
ATOM 2887 N N . MET B 1 79 ? -18.375 7.266 9.961 1 94.81 79 MET B N 1
ATOM 2888 C CA . MET B 1 79 ? -18.484 8.641 9.484 1 94.81 79 MET B CA 1
ATOM 2889 C C . MET B 1 79 ? -19.906 8.953 9.016 1 94.81 79 MET B C 1
ATOM 2891 O O . MET B 1 79 ? -20.531 8.125 8.359 1 94.81 79 MET B O 1
ATOM 2895 N N . PRO B 1 80 ? -20.406 10.125 9.312 1 96.75 80 PRO B N 1
ATOM 2896 C CA . PRO B 1 80 ? -21.75 10.484 8.859 1 96.75 80 PRO B CA 1
ATOM 2897 C C . PRO B 1 80 ? -21.859 10.523 7.336 1 96.75 80 PRO B C 1
ATOM 2899 O O . PRO B 1 80 ? -20.906 10.891 6.648 1 96.75 80 PRO B O 1
ATOM 2902 N N . PRO B 1 81 ? -23 10.172 6.797 1 95.88 81 PRO B N 1
ATOM 2903 C CA . PRO B 1 81 ? -23.203 10.164 5.348 1 95.88 81 PRO B CA 1
ATOM 2904 C C . PRO B 1 81 ? -23.391 11.57 4.777 1 95.88 81 PRO B C 1
ATOM 2906 O O . PRO B 1 81 ? -24.469 11.891 4.254 1 95.88 81 PRO B O 1
ATOM 2909 N N . VAL B 1 82 ? -22.344 12.336 4.867 1 95.12 82 VAL B N 1
ATOM 2910 C CA . VAL B 1 82 ? -22.344 13.672 4.285 1 95.12 82 VAL B CA 1
ATOM 2911 C C . VAL B 1 82 ? -22.625 13.586 2.785 1 95.12 82 VAL B C 1
ATOM 2913 O O . VAL B 1 82 ? -22.109 12.695 2.104 1 95.12 82 VAL B O 1
ATOM 2916 N N . PRO B 1 83 ? -23.469 14.477 2.207 1 92.75 83 PRO B N 1
ATOM 2917 C CA . PRO B 1 83 ? -23.969 14.312 0.839 1 92.75 83 PRO B CA 1
ATOM 2918 C C . PRO B 1 83 ? -23.047 14.945 -0.205 1 92.75 83 PRO B C 1
ATOM 2920 O O . PRO B 1 83 ? -23.531 15.617 -1.124 1 92.75 83 PRO B O 1
ATOM 2923 N N . LEU B 1 84 ? -21.797 14.961 -0.078 1 93.25 84 LEU B N 1
ATOM 2924 C CA . LEU B 1 84 ? -20.844 15.438 -1.085 1 93.25 84 LEU B CA 1
ATOM 2925 C C . LEU B 1 84 ? -19.75 14.406 -1.332 1 93.25 84 LEU B C 1
ATOM 2927 O O . LEU B 1 84 ? -19.297 13.75 -0.398 1 93.25 84 LEU B O 1
ATOM 2931 N N . PRO B 1 85 ? -19.328 14.391 -2.455 1 91.88 85 PRO B N 1
ATOM 2932 C CA . PRO B 1 85 ? -18.562 13.219 -2.885 1 91.88 85 PRO B CA 1
ATOM 2933 C C . PRO B 1 85 ? -17.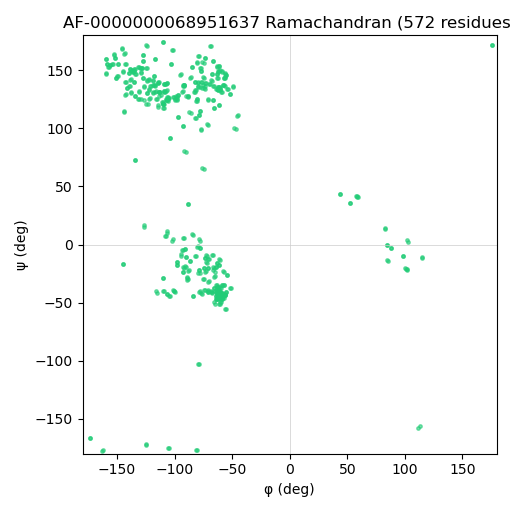062 13.352 -2.592 1 91.88 85 PRO B C 1
ATOM 2935 O O . PRO B 1 85 ? -16.375 12.336 -2.434 1 91.88 85 PRO B O 1
ATOM 2938 N N . ARG B 1 86 ? -16.547 14.578 -2.592 1 93.69 86 ARG B N 1
ATOM 2939 C CA . ARG B 1 86 ? -15.102 14.727 -2.453 1 93.69 86 ARG B CA 1
ATOM 2940 C C . ARG B 1 86 ? -14.711 14.922 -0.992 1 93.69 86 ARG B C 1
ATOM 2942 O O . ARG B 1 86 ? -15.32 15.719 -0.282 1 93.69 86 ARG B O 1
ATOM 2949 N N . ARG B 1 87 ? -13.766 14.203 -0.546 1 94.38 87 ARG B N 1
ATOM 2950 C CA . ARG B 1 87 ? -13.289 14.234 0.833 1 94.38 87 ARG B CA 1
ATOM 2951 C C . ARG B 1 87 ? -11.844 14.703 0.904 1 94.38 87 ARG B C 1
ATOM 2953 O O . ARG B 1 87 ? -11.016 14.297 0.092 1 94.38 87 ARG B O 1
ATOM 2960 N N . MET B 1 88 ? -11.547 15.562 1.852 1 94.19 88 MET B N 1
ATOM 2961 C CA . MET B 1 88 ? -10.188 16.047 2.08 1 94.19 88 MET B CA 1
ATOM 2962 C C . MET B 1 88 ? -9.867 16.094 3.57 1 94.19 88 MET B C 1
ATOM 2964 O O . MET B 1 88 ? -10.703 16.516 4.375 1 94.19 88 MET B O 1
ATOM 2968 N N . TRP B 1 89 ? -8.766 15.562 3.941 1 96.69 89 TRP B N 1
ATOM 2969 C CA . TRP B 1 89 ? -8.195 15.836 5.258 1 96.69 89 TRP B CA 1
ATOM 2970 C C . TRP B 1 89 ? -7.523 17.203 5.289 1 96.69 89 TRP B C 1
ATOM 2972 O O . TRP B 1 89 ? -6.363 17.344 4.891 1 96.69 89 TRP B O 1
ATOM 2982 N N . ALA B 1 90 ? -8.188 18.203 5.793 1 96.38 90 ALA B N 1
ATOM 2983 C CA . ALA B 1 90 ? -7.84 19.609 5.605 1 96.38 90 ALA B CA 1
ATOM 2984 C C . ALA B 1 90 ? -6.844 20.078 6.664 1 96.38 90 ALA B C 1
ATOM 2986 O O . ALA B 1 90 ? -6.199 21.125 6.5 1 96.38 90 ALA B O 1
ATOM 2987 N N . GLY B 1 91 ? -6.816 19.391 7.742 1 98.25 91 GLY B N 1
ATOM 2988 C CA . GLY B 1 91 ? -5.914 19.828 8.797 1 98.25 91 GLY B CA 1
ATOM 2989 C C . GLY B 1 91 ? -6.039 19 10.062 1 98.25 91 GLY B C 1
ATOM 2990 O O . GLY B 1 91 ? -6.91 18.141 10.164 1 98.25 91 GLY B O 1
ATOM 2991 N N . SER B 1 92 ? -5.16 19.219 10.961 1 98.75 92 SER B N 1
ATOM 2992 C CA . SER B 1 92 ? -5.133 18.516 12.234 1 98.75 92 SER B CA 1
ATOM 2993 C C . SER B 1 92 ? -4.418 19.328 13.305 1 98.75 92 SER B C 1
ATOM 2995 O O . SER B 1 92 ? -3.635 20.234 12.984 1 98.75 92 SER B O 1
ATOM 2997 N N . GLU B 1 93 ? -4.766 19.078 14.5 1 98.81 93 GLU B N 1
ATOM 2998 C CA . GLU B 1 93 ? -4.016 19.484 15.688 1 98.81 93 GLU B CA 1
ATOM 2999 C C . GLU B 1 93 ? -3.736 18.281 16.594 1 98.81 93 GLU B C 1
ATOM 3001 O O . GLU B 1 93 ? -4.617 17.453 16.812 1 98.81 93 GLU B O 1
ATOM 3006 N N . LEU B 1 94 ? -2.52 18.25 17.047 1 98.81 94 LEU B N 1
ATOM 3007 C CA . LEU B 1 94 ? -2.105 17.109 17.859 1 98.81 94 LEU B CA 1
ATOM 3008 C C . LEU B 1 94 ? -1.355 17.562 19.109 1 98.81 94 LEU B C 1
ATOM 3010 O O . LEU B 1 94 ? -0.631 18.562 19.062 1 98.81 94 LEU B O 1
ATOM 3014 N N . SER B 1 95 ? -1.518 16.844 20.141 1 98.81 95 SER B N 1
ATOM 3015 C CA . SER B 1 95 ? -0.697 16.922 21.344 1 98.81 95 SER B CA 1
ATOM 3016 C C . SER B 1 95 ? -0.046 15.57 21.656 1 98.81 95 SER B C 1
ATOM 3018 O O . SER B 1 95 ? -0.706 14.531 21.625 1 98.81 95 SER B O 1
ATOM 3020 N N . PHE B 1 96 ? 1.216 15.633 21.953 1 98.5 96 PHE B N 1
ATOM 3021 C CA . PHE B 1 96 ? 1.997 14.445 22.266 1 98.5 96 PHE B CA 1
ATOM 3022 C C . PHE B 1 96 ? 2.373 14.43 23.75 1 98.5 96 PHE B C 1
ATOM 3024 O O . PHE B 1 96 ? 3.141 15.273 24.203 1 98.5 96 PHE B O 1
ATOM 3031 N N . SER B 1 97 ? 1.906 13.453 24.469 1 97.62 97 SER B N 1
ATOM 3032 C CA . SER B 1 97 ? 2.129 13.414 25.906 1 97.62 97 SER B CA 1
ATOM 3033 C C . SER B 1 97 ? 3.162 12.352 26.281 1 97.62 97 SER B C 1
ATOM 3035 O O . SER B 1 97 ? 3.994 12.578 27.156 1 97.62 97 SER B O 1
ATOM 3037 N N . HIS B 1 98 ? 3.086 11.211 25.688 1 95.62 98 HIS B N 1
ATOM 3038 C CA . HIS B 1 98 ? 3.986 10.094 25.953 1 95.62 98 HIS B CA 1
ATOM 3039 C C . HIS B 1 98 ? 4.453 9.453 24.641 1 95.62 98 HIS B C 1
ATOM 3041 O O . HIS B 1 98 ? 3.666 9.297 23.703 1 95.62 98 HIS B O 1
ATOM 3047 N N . PRO B 1 99 ? 5.719 9.102 24.641 1 95.94 99 PRO B N 1
ATOM 3048 C CA . PRO B 1 99 ? 6.223 8.484 23.406 1 95.94 99 PRO B CA 1
ATOM 3049 C C . PRO B 1 99 ? 5.625 7.098 23.156 1 95.94 99 PRO B C 1
ATOM 3051 O O . PRO B 1 99 ? 5.383 6.344 24.094 1 95.94 99 PRO B O 1
ATOM 3054 N N . LEU B 1 100 ? 5.348 6.801 21.938 1 98 100 LEU B N 1
ATOM 3055 C CA . LEU B 1 100 ? 4.969 5.465 21.484 1 98 100 LEU B CA 1
ATOM 3056 C C . LEU B 1 100 ? 6.18 4.703 20.953 1 98 100 LEU B C 1
ATOM 3058 O O . LEU B 1 100 ? 7.117 5.305 20.438 1 98 100 LEU B O 1
ATOM 3062 N N . HIS B 1 101 ? 6.219 3.418 21.141 1 97.94 101 HIS B N 1
ATOM 3063 C CA . HIS B 1 101 ? 7.301 2.561 20.672 1 97.94 101 HIS B CA 1
ATOM 3064 C C . HIS B 1 101 ? 6.758 1.364 19.891 1 97.94 101 HIS B C 1
ATOM 3066 O O . HIS B 1 101 ? 5.629 0.927 20.141 1 97.94 101 HIS B O 1
ATOM 3072 N N . ILE B 1 102 ? 7.555 0.899 19 1 97.81 102 ILE B N 1
ATOM 3073 C CA . ILE B 1 102 ? 7.258 -0.394 18.406 1 97.81 102 ILE B CA 1
ATOM 3074 C C . ILE B 1 102 ? 7.07 -1.446 19.484 1 97.81 102 ILE B C 1
ATOM 3076 O O . ILE B 1 102 ? 7.832 -1.488 20.453 1 97.81 102 ILE B O 1
ATOM 3080 N N . GLY B 1 103 ? 6.02 -2.227 19.344 1 97.38 103 GLY B N 1
ATOM 3081 C CA . GLY B 1 103 ? 5.734 -3.252 20.344 1 97.38 103 GLY B CA 1
ATOM 3082 C C . GLY B 1 103 ? 4.652 -2.85 21.312 1 97.38 103 GLY B C 1
ATOM 3083 O O . GLY B 1 103 ? 4.082 -3.701 22 1 97.38 103 GLY B O 1
ATOM 3084 N N . ASP B 1 104 ? 4.398 -1.517 21.453 1 98.31 104 ASP B N 1
ATOM 3085 C CA . ASP B 1 104 ? 3.311 -1.062 22.328 1 98.31 104 ASP B CA 1
ATOM 3086 C C . ASP B 1 104 ? 1.963 -1.579 21.828 1 98.31 104 ASP B C 1
ATOM 3088 O O . ASP B 1 104 ? 1.709 -1.608 20.625 1 98.31 104 ASP B O 1
ATOM 3092 N N . THR B 1 105 ? 1.153 -2.059 22.703 1 98.56 105 THR B N 1
ATOM 3093 C CA . THR B 1 105 ? -0.262 -2.266 22.422 1 98.56 105 THR B CA 1
ATOM 3094 C C . THR B 1 105 ? -1.062 -0.995 22.688 1 98.56 105 THR B C 1
ATOM 3096 O O . THR B 1 105 ? -1.163 -0.553 23.828 1 98.56 105 THR B O 1
ATOM 3099 N N . VAL B 1 106 ? -1.604 -0.404 21.641 1 98.81 106 VAL B N 1
ATOM 3100 C CA . VAL B 1 106 ? -2.201 0.927 21.703 1 98.81 106 VAL B CA 1
ATOM 3101 C C . VAL B 1 106 ? -3.688 0.843 21.359 1 98.81 106 VAL B C 1
ATOM 3103 O O . VAL B 1 106 ? -4.086 0.103 20.453 1 98.81 106 VAL B O 1
ATOM 3106 N N . THR B 1 107 ? -4.504 1.544 22.094 1 98.81 107 THR B N 1
ATOM 3107 C CA . THR B 1 107 ? -5.918 1.689 21.766 1 98.81 107 THR B CA 1
ATOM 3108 C C . THR B 1 107 ? -6.215 3.09 21.234 1 98.81 107 THR B C 1
ATOM 3110 O O . THR B 1 107 ? -5.836 4.086 21.859 1 98.81 107 THR B O 1
ATOM 3113 N N . ARG B 1 108 ? -6.77 3.193 20.109 1 98.81 108 ARG B N 1
ATOM 3114 C CA . ARG B 1 108 ? -7.266 4.461 19.594 1 98.81 108 ARG B CA 1
ATOM 3115 C C . ARG B 1 108 ? -8.773 4.578 19.766 1 98.81 108 ARG B C 1
ATOM 3117 O O . ARG B 1 108 ? -9.523 3.691 19.344 1 98.81 108 ARG B O 1
ATOM 3124 N N . THR B 1 109 ? -9.18 5.582 20.328 1 98.81 109 THR B N 1
ATOM 3125 C CA . THR B 1 109 ? -10.594 5.934 20.406 1 98.81 109 THR B CA 1
ATOM 3126 C C . THR B 1 109 ? -10.906 7.152 19.547 1 98.81 109 THR B C 1
ATOM 3128 O O . THR B 1 109 ? -10.289 8.211 19.719 1 98.81 109 THR B O 1
ATOM 3131 N N . SER B 1 110 ? -11.797 6.984 18.609 1 98.75 110 SER B N 1
ATOM 3132 C CA . SER B 1 110 ? -12.211 8.039 17.703 1 98.75 110 SER B CA 1
ATOM 3133 C C . SER B 1 110 ? -13.625 8.523 18.016 1 98.75 110 SER B C 1
ATOM 3135 O O . SER B 1 110 ? -14.531 7.707 18.203 1 98.75 110 SER B O 1
ATOM 3137 N N . THR B 1 111 ? -13.773 9.812 18.094 1 98.88 111 THR B N 1
ATOM 3138 C CA . THR B 1 111 ? -15.078 10.383 18.422 1 98.88 111 THR B CA 1
ATOM 3139 C C . THR B 1 111 ? -15.414 11.547 17.484 1 98.88 111 THR B C 1
ATOM 3141 O O . THR B 1 111 ? -14.602 12.453 17.312 1 98.88 111 THR B O 1
ATOM 3144 N N . ILE B 1 112 ? -16.562 11.5 16.875 1 98.75 112 ILE B N 1
ATOM 3145 C CA . ILE B 1 112 ? -17.047 12.633 16.094 1 98.75 112 ILE B CA 1
ATOM 3146 C C . ILE B 1 112 ? -17.328 13.812 17.016 1 98.75 112 ILE B C 1
ATOM 3148 O O . ILE B 1 112 ? -18.156 13.711 17.938 1 98.75 112 ILE B O 1
ATOM 3152 N N . LYS B 1 113 ? -16.734 14.906 16.75 1 98.69 113 LYS B N 1
ATOM 3153 C CA . LYS B 1 113 ? -16.797 16.016 17.688 1 98.69 113 LYS B CA 1
ATOM 3154 C C . LYS B 1 113 ? -17.656 17.156 17.141 1 98.69 113 LYS B C 1
ATOM 3156 O O . LYS B 1 113 ? -18.234 17.938 17.906 1 98.69 113 LYS B O 1
ATOM 3161 N N . ASP B 1 114 ? -17.688 17.25 15.844 1 98.44 114 ASP B N 1
ATOM 3162 C CA . ASP B 1 114 ? -18.406 18.375 15.266 1 98.44 114 ASP B CA 1
ATOM 3163 C C . ASP B 1 114 ? -18.781 18.094 13.812 1 98.44 114 ASP B C 1
ATOM 3165 O O . ASP B 1 114 ? -18.125 17.312 13.133 1 98.44 114 ASP B O 1
ATOM 3169 N N . VAL B 1 115 ? -19.844 18.578 13.383 1 98 115 VAL B N 1
ATOM 3170 C CA . VAL B 1 115 ? -20.312 18.625 12 1 98 115 VAL B CA 1
ATOM 3171 C C . VAL B 1 115 ? -20.781 20.031 11.648 1 98 115 VAL B C 1
ATOM 3173 O O . VAL B 1 115 ? -21.625 20.594 12.336 1 98 115 VAL B O 1
ATOM 3176 N N . GLN B 1 116 ? -20.219 20.547 10.617 1 97.19 116 GLN B N 1
ATOM 3177 C CA . GLN B 1 116 ? -20.578 21.906 10.195 1 97.19 116 GLN B CA 1
ATOM 3178 C C . GLN B 1 116 ? -20.875 21.953 8.695 1 97.19 116 GLN B C 1
ATOM 3180 O O . GLN B 1 116 ? -20.406 21.094 7.941 1 97.19 116 GLN B O 1
ATOM 3185 N N . TYR B 1 117 ? -21.688 22.891 8.375 1 96 117 TYR B N 1
ATOM 3186 C CA . TYR B 1 117 ? -22 23.203 6.988 1 96 117 TYR B CA 1
ATOM 3187 C C . TYR B 1 117 ? -21.703 24.672 6.68 1 96 117 TYR B C 1
ATOM 3189 O O . TYR B 1 117 ? -22 25.562 7.484 1 96 117 TYR B O 1
ATOM 3197 N N . LYS B 1 118 ? -20.984 24.828 5.586 1 93.19 118 LYS B N 1
ATOM 3198 C CA . LYS B 1 118 ? -20.703 26.188 5.117 1 93.19 118 LYS B CA 1
ATOM 3199 C C . LYS B 1 118 ? -20.922 26.297 3.613 1 93.19 118 LYS B C 1
ATOM 3201 O O . LYS B 1 118 ? -20.922 25.297 2.898 1 93.19 118 LYS B O 1
ATOM 3206 N N . THR B 1 119 ? -21.281 27.5 3.188 1 89.62 119 THR B N 1
ATOM 3207 C CA . THR B 1 119 ? -21.312 27.844 1.768 1 89.62 119 THR B CA 1
ATOM 3208 C C . THR B 1 119 ? -20.266 28.906 1.445 1 89.62 119 THR B C 1
ATOM 3210 O O . THR B 1 119 ? -20.125 29.891 2.168 1 89.62 119 THR B O 1
ATOM 3213 N N . GLY B 1 120 ? -19.312 28.547 0.578 1 74.06 120 GLY B N 1
ATOM 3214 C CA . GLY B 1 120 ? -18.297 29.5 0.188 1 74.06 120 GLY B CA 1
ATOM 3215 C C . GLY B 1 120 ? -18.203 29.703 -1.312 1 74.06 120 GLY B C 1
ATOM 3216 O O . GLY B 1 120 ? -19.109 29.312 -2.051 1 74.06 120 GLY B O 1
ATOM 3217 N N . ARG B 1 121 ? -17.141 30.453 -1.685 1 74.44 121 ARG B N 1
ATOM 3218 C CA . ARG B 1 121 ? -16.891 30.828 -3.074 1 74.44 121 ARG B CA 1
ATOM 3219 C C . ARG B 1 121 ? -16.844 29.594 -3.971 1 74.44 121 ARG B C 1
ATOM 3221 O O . ARG B 1 121 ? -17.234 29.656 -5.141 1 74.44 121 ARG B O 1
ATOM 3228 N N . THR B 1 122 ? -16.484 28.484 -3.316 1 77 122 THR B N 1
ATOM 3229 C CA . THR B 1 122 ? -16.297 27.281 -4.121 1 77 122 THR B CA 1
ATOM 3230 C C . THR B 1 122 ? -17.516 26.359 -3.986 1 77 122 THR B C 1
ATOM 3232 O O . THR B 1 122 ? -17.5 25.219 -4.484 1 77 122 THR B O 1
ATOM 3235 N N . GLY B 1 123 ? -18.516 26.781 -3.27 1 84.94 123 GLY B N 1
ATOM 3236 C CA . GLY B 1 123 ? -19.734 26.016 -3.145 1 84.94 123 GLY B CA 1
ATOM 3237 C C . GLY B 1 123 ? -19.969 25.484 -1.741 1 84.94 123 GLY B C 1
ATOM 3238 O O . GLY B 1 123 ? -19.5 26.078 -0.764 1 84.94 123 GLY B O 1
ATOM 3239 N N . GLU B 1 124 ? -20.719 24.453 -1.671 1 91.88 124 GLU B N 1
ATOM 3240 C CA . GLU B 1 124 ? -21.078 23.844 -0.397 1 91.88 124 GLU B CA 1
ATOM 3241 C C . GLU B 1 124 ? -19.906 23.047 0.187 1 91.88 124 GLU B C 1
ATOM 3243 O O . GLU B 1 124 ? -19.203 22.344 -0.539 1 91.88 124 GLU B O 1
ATOM 3248 N N . LEU B 1 125 ? -19.766 23.25 1.489 1 94.25 125 LEU B N 1
ATOM 3249 C CA . LEU B 1 125 ? -18.75 22.516 2.223 1 94.25 125 LEU B CA 1
ATOM 3250 C C . LEU B 1 125 ? -19.344 21.891 3.49 1 94.25 125 LEU B C 1
ATOM 3252 O O . LEU B 1 125 ? -20.062 22.562 4.227 1 94.25 125 LEU B O 1
ATOM 3256 N N . TRP B 1 126 ? -19.062 20.641 3.678 1 96.25 126 TRP B N 1
ATOM 3257 C CA . TRP B 1 126 ? -19.359 19.969 4.941 1 96.25 126 TRP B CA 1
ATOM 3258 C C . TRP B 1 126 ? -18.078 19.656 5.703 1 96.25 126 TRP B C 1
ATOM 3260 O O . TRP B 1 126 ? -17.094 19.203 5.117 1 96.25 126 TRP B O 1
ATOM 3270 N N . PHE B 1 127 ? -18.109 20 6.973 1 96.88 127 PHE B N 1
ATOM 3271 C CA . PHE B 1 127 ? -16.969 19.75 7.84 1 96.88 127 PHE B CA 1
ATOM 3272 C C . PHE B 1 127 ? -17.328 18.703 8.898 1 96.88 127 PHE B C 1
ATOM 3274 O O . PHE B 1 127 ? -18.375 18.797 9.539 1 96.88 127 PHE B O 1
ATOM 3281 N N . VAL B 1 128 ? -16.469 17.75 9.031 1 98.25 128 VAL B N 1
ATOM 3282 C CA . VAL B 1 128 ? -16.578 16.781 10.125 1 98.25 128 VAL B CA 1
ATOM 3283 C C . VAL B 1 128 ? -15.266 16.766 10.922 1 98.25 128 VAL B C 1
ATOM 3285 O O . VAL B 1 128 ? -14.188 16.578 10.352 1 98.25 128 VAL B O 1
ATOM 3288 N N . ALA B 1 129 ? -15.352 17.062 12.188 1 98.69 129 ALA B N 1
ATOM 3289 C CA . ALA B 1 129 ? -14.203 16.969 13.086 1 98.69 129 ALA B CA 1
ATOM 3290 C C . ALA B 1 129 ? -14.227 15.656 13.867 1 98.69 129 ALA B C 1
ATOM 3292 O O . ALA B 1 129 ? -15.242 15.305 14.477 1 98.69 129 ALA B O 1
ATOM 3293 N N . VAL B 1 130 ? -13.164 14.93 13.828 1 98.81 130 VAL B N 1
ATOM 3294 C CA . VAL B 1 130 ? -13.031 13.68 14.562 1 98.81 130 VAL B CA 1
ATOM 3295 C C . VAL B 1 130 ? -11.836 13.758 15.508 1 98.81 130 VAL B C 1
ATOM 3297 O O . VAL B 1 130 ? -10.711 14.023 15.078 1 98.81 130 VAL B O 1
ATOM 3300 N N . ASP B 1 131 ? -12.062 13.492 16.766 1 98.88 131 ASP B N 1
ATOM 3301 C CA . ASP B 1 131 ? -10.984 13.391 17.734 1 98.88 131 ASP B CA 1
ATOM 3302 C C . ASP B 1 131 ? -10.5 11.953 17.875 1 98.88 131 ASP B C 1
ATOM 3304 O O . ASP B 1 131 ? -11.305 11.016 17.875 1 98.88 131 ASP B O 1
ATOM 3308 N N . HIS B 1 132 ? -9.234 11.812 17.938 1 98.81 132 HIS B N 1
ATOM 3309 C CA . HIS B 1 132 ? -8.602 10.531 18.234 1 98.81 132 HIS B CA 1
ATOM 3310 C C . HIS B 1 132 ? -7.777 10.617 19.516 1 98.81 132 HIS B C 1
ATOM 3312 O O . HIS B 1 132 ? -6.996 11.547 19.703 1 98.81 132 HIS B O 1
ATOM 3318 N N . GLU B 1 133 ? -7.973 9.711 20.359 1 98.88 133 GLU B N 1
ATOM 3319 C CA . GLU B 1 133 ? -7.113 9.5 21.531 1 98.88 133 GLU B CA 1
ATOM 3320 C C . GLU B 1 133 ? -6.398 8.156 21.453 1 98.88 133 GLU B C 1
ATOM 3322 O O . GLU B 1 133 ? -7.043 7.113 21.328 1 98.88 133 GLU B O 1
ATOM 3327 N N . LEU B 1 134 ? -5.105 8.18 21.547 1 98.88 134 LEU B N 1
ATOM 3328 C CA . LEU B 1 134 ? -4.312 6.961 21.609 1 98.88 134 LEU B CA 1
ATOM 3329 C C . LEU B 1 134 ? -3.805 6.723 23.031 1 98.88 134 LEU B C 1
ATOM 3331 O O . LEU B 1 134 ? -3.16 7.598 23.625 1 98.88 134 LEU B O 1
ATOM 3335 N N . THR B 1 135 ? -4.078 5.582 23.516 1 98.69 135 THR B N 1
ATOM 3336 C CA . THR B 1 135 ? -3.66 5.25 24.875 1 98.69 135 THR B CA 1
ATOM 3337 C C . THR B 1 135 ? -2.779 4.004 24.875 1 98.69 135 THR B C 1
ATOM 3339 O O . THR B 1 135 ? -2.979 3.094 24.078 1 98.69 135 THR B O 1
ATOM 3342 N N . VAL B 1 136 ? -1.81 3.99 25.688 1 97.5 136 VAL B N 1
ATOM 3343 C CA . VAL B 1 136 ? -0.938 2.855 25.953 1 97.5 136 VAL B CA 1
ATOM 3344 C C . VAL B 1 136 ? -0.862 2.615 27.469 1 97.5 136 VAL B C 1
ATOM 3346 O O . VAL B 1 136 ? -0.565 3.533 28.234 1 97.5 136 VAL B O 1
ATOM 3349 N N . ASN B 1 137 ? -1.183 1.36 27.906 1 94.69 137 ASN B N 1
ATOM 3350 C CA . ASN B 1 137 ? -1.201 1.021 29.328 1 94.69 137 ASN B CA 1
ATOM 3351 C C . ASN B 1 137 ? -2.059 1.998 30.125 1 94.69 137 ASN B C 1
ATOM 3353 O O . ASN B 1 137 ? -1.643 2.471 31.188 1 94.69 137 ASN B O 1
ATOM 3357 N N . GLY B 1 138 ? -3.107 2.424 29.516 1 93.25 138 GLY B N 1
ATOM 3358 C CA . GLY B 1 138 ? -4.082 3.248 30.203 1 93.25 138 GLY B CA 1
ATOM 3359 C C . GLY B 1 138 ? -3.717 4.723 30.219 1 93.25 138 GLY B C 1
ATOM 3360 O O . GLY B 1 138 ? -4.461 5.547 30.766 1 93.25 138 GLY B O 1
ATOM 3361 N N . LYS B 1 139 ? -2.619 5.051 29.656 1 97.31 139 LYS B N 1
ATOM 3362 C CA . LYS B 1 139 ? -2.178 6.441 29.625 1 97.31 139 LYS B CA 1
ATOM 3363 C C .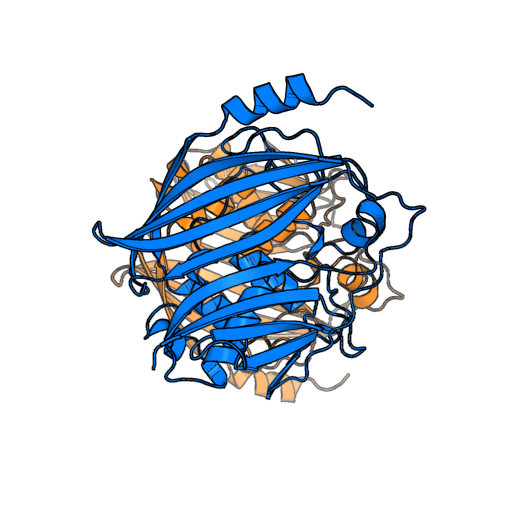 LYS B 1 139 ? -2.277 7.023 28.219 1 97.31 139 LYS B C 1
ATOM 3365 O O . LYS B 1 139 ? -1.879 6.379 27.25 1 97.31 139 LYS B O 1
ATOM 3370 N N . THR B 1 140 ? -2.762 8.266 28.188 1 98.38 140 THR B N 1
ATOM 3371 C CA . THR B 1 140 ? -2.879 8.938 26.891 1 98.38 140 THR B CA 1
ATOM 3372 C C . THR B 1 140 ? -1.5 9.289 26.344 1 98.38 140 THR B C 1
ATOM 3374 O O . THR B 1 140 ? -0.704 9.945 27.016 1 98.38 140 THR B O 1
ATOM 3377 N N . ALA B 1 141 ? -1.25 8.844 25.156 1 98.75 141 ALA B N 1
ATOM 3378 C CA . ALA B 1 141 ? 0.018 9.133 24.5 1 98.75 141 ALA B CA 1
ATOM 3379 C C . ALA B 1 141 ? -0.141 10.273 23.484 1 98.75 141 ALA B C 1
ATOM 3381 O O . ALA B 1 141 ? 0.722 11.148 23.391 1 98.75 141 ALA B O 1
ATOM 3382 N N . VAL B 1 142 ? -1.249 10.266 22.75 1 98.81 142 VAL B N 1
ATOM 3383 C CA . VAL B 1 142 ? -1.496 11.258 21.703 1 98.81 142 VAL B CA 1
ATOM 3384 C C . VAL B 1 142 ? -2.971 11.648 21.703 1 98.81 142 VAL B C 1
ATOM 3386 O O . VAL B 1 142 ? -3.85 10.797 21.844 1 98.81 142 VAL B O 1
ATOM 3389 N N . ASN B 1 143 ? -3.25 12.93 21.625 1 98.81 143 ASN B N 1
ATOM 3390 C CA . ASN B 1 143 ? -4.551 13.477 21.266 1 98.81 143 ASN B CA 1
ATOM 3391 C C . ASN B 1 143 ? -4.488 14.219 19.922 1 98.81 143 ASN B C 1
ATOM 3393 O O . ASN B 1 143 ? -3.574 15.008 19.688 1 98.81 143 ASN B O 1
ATOM 3397 N N . GLU B 1 144 ? -5.414 13.898 19.078 1 98.62 144 GLU B N 1
ATOM 3398 C CA . GLU B 1 144 ? -5.402 14.617 17.812 1 98.62 144 GLU B CA 1
ATOM 3399 C C . GLU B 1 144 ? -6.82 14.852 17.297 1 98.62 144 GLU B C 1
ATOM 3401 O O . GLU B 1 144 ? -7.742 14.117 17.641 1 98.62 144 GLU B O 1
ATOM 3406 N N . ARG B 1 145 ? -6.949 15.922 16.625 1 98.75 145 ARG B N 1
ATOM 3407 C CA . ARG B 1 145 ? -8.172 16.25 15.883 1 98.75 145 ARG B CA 1
ATOM 3408 C C . ARG B 1 145 ? -7.93 16.219 14.383 1 98.75 145 ARG B C 1
ATOM 3410 O O . ARG B 1 145 ? -6.926 16.75 13.898 1 98.75 145 ARG B O 1
ATOM 3417 N N . HIS B 1 146 ? -8.758 15.5 13.695 1 98.69 146 HIS B N 1
ATOM 3418 C CA . HIS B 1 146 ? -8.789 15.547 12.234 1 98.69 146 HIS B CA 1
ATOM 3419 C C . HIS B 1 146 ? -9.922 16.438 11.734 1 98.69 146 HIS B C 1
ATOM 3421 O O . HIS B 1 146 ? -11.07 16.266 12.141 1 98.69 146 HIS B O 1
ATOM 3427 N N . ASP B 1 147 ? -9.609 17.375 10.953 1 98.44 147 ASP B N 1
ATOM 3428 C CA . ASP B 1 147 ? -10.602 18.188 10.25 1 98.44 147 ASP B CA 1
ATOM 3429 C C . ASP B 1 147 ? -10.82 17.672 8.82 1 98.44 147 ASP B C 1
ATOM 3431 O O . ASP B 1 147 ? -9.953 17.844 7.957 1 98.44 147 ASP B O 1
ATOM 3435 N N . ILE B 1 148 ? -11.961 17.109 8.609 1 98 148 ILE B N 1
ATOM 3436 C CA . ILE B 1 148 ? -12.305 16.516 7.32 1 98 148 ILE B CA 1
ATOM 3437 C C . ILE B 1 148 ? -13.32 17.391 6.602 1 98 148 ILE B C 1
ATOM 3439 O O . ILE B 1 148 ? -14.328 17.797 7.191 1 98 148 ILE B O 1
ATOM 3443 N N . VAL B 1 149 ? -13.109 17.672 5.391 1 96.25 149 VAL B N 1
ATOM 3444 C CA . VAL B 1 149 ? -13.977 18.547 4.602 1 96.25 149 VAL B CA 1
ATOM 3445 C C . VAL B 1 149 ? -14.523 17.766 3.4 1 96.25 149 VAL B C 1
ATOM 3447 O O . VAL B 1 149 ? -13.789 17.016 2.76 1 96.25 149 VAL B O 1
ATOM 3450 N N . TYR B 1 150 ? -15.742 17.906 3.123 1 95.75 150 TYR B N 1
ATOM 3451 C CA . TYR B 1 150 ? -16.406 17.359 1.943 1 95.75 150 TYR B CA 1
ATOM 3452 C C . TYR B 1 150 ? -16.891 18.484 1.026 1 95.75 150 TYR B C 1
ATOM 3454 O O . TYR B 1 150 ? -17.438 19.484 1.493 1 95.75 150 TYR B O 1
ATOM 3462 N N . ARG B 1 151 ? -16.719 18.297 -0.226 1 93.94 151 ARG B N 1
ATOM 3463 C CA . ARG B 1 151 ? -17.094 19.328 -1.191 1 93.94 151 ARG B CA 1
ATOM 3464 C C . ARG B 1 151 ? -17.609 18.688 -2.482 1 93.94 151 ARG B C 1
ATOM 3466 O O . ARG B 1 151 ? -17.469 17.484 -2.688 1 93.94 151 ARG B O 1
ATOM 3473 N N . ALA B 1 152 ? -18.172 19.5 -3.295 1 92.19 152 ALA B N 1
ATOM 3474 C CA . ALA B 1 152 ? -18.734 19.031 -4.562 1 92.19 152 ALA B CA 1
ATOM 3475 C C . ALA B 1 152 ? -17.641 18.703 -5.562 1 92.19 152 ALA B C 1
ATOM 3477 O O . ALA B 1 152 ? -16.484 19.078 -5.383 1 92.19 152 ALA B O 1
ATOM 3478 N N . MET B 1 153 ? -18.016 17.906 -6.574 1 91.38 153 MET B N 1
ATOM 3479 C CA . MET B 1 153 ? -17.109 17.688 -7.691 1 91.38 153 MET B CA 1
ATOM 3480 C C . MET B 1 153 ? -16.703 19.016 -8.336 1 91.38 153 MET B C 1
ATOM 3482 O O . MET B 1 153 ? -17.469 19.969 -8.344 1 91.38 153 MET B O 1
ATOM 3486 N N . PRO B 1 154 ? -15.508 19.016 -8.797 1 84.88 154 PRO B N 1
ATOM 3487 C CA . PRO B 1 154 ? -15.078 20.281 -9.414 1 84.88 154 PRO B CA 1
ATOM 3488 C C . PRO B 1 154 ? -15.836 20.594 -10.695 1 84.88 154 PRO B C 1
ATOM 3490 O O . PRO B 1 154 ? -16.266 19.688 -11.406 1 84.88 154 PRO B O 1
ATOM 3493 N N . ASP B 1 155 ? -15.984 21.828 -10.828 1 83.38 155 ASP B N 1
ATOM 3494 C CA . ASP B 1 155 ? -16.469 22.328 -12.117 1 83.38 155 ASP B CA 1
ATOM 3495 C C . ASP B 1 155 ? -15.352 22.359 -13.148 1 83.38 155 ASP B C 1
ATOM 3497 O O . ASP B 1 155 ? -14.414 23.141 -13.039 1 83.38 155 ASP B O 1
ATOM 3501 N N . PRO B 1 156 ? -15.414 21.531 -14.148 1 79.88 156 PRO B N 1
ATOM 3502 C CA . PRO B 1 156 ? -14.336 21.453 -15.133 1 79.88 156 PRO B CA 1
ATOM 3503 C C . PRO B 1 156 ? -14.055 22.797 -15.805 1 79.88 156 PRO B C 1
ATOM 3505 O O . PRO B 1 156 ? -12.969 23 -16.359 1 79.88 156 PRO B O 1
ATOM 3508 N N . SER B 1 157 ? -15.008 23.656 -15.812 1 80.06 157 SER B N 1
ATOM 3509 C CA . SER B 1 157 ? -14.875 24.938 -16.484 1 80.06 157 SER B CA 1
ATOM 3510 C C . SER B 1 157 ? -14.117 25.953 -15.633 1 80.06 157 SER B C 1
ATOM 3512 O O . SER B 1 157 ? -13.711 27.016 -16.109 1 80.06 157 SER B O 1
ATOM 3514 N N . ARG B 1 158 ? -13.875 25.625 -14.414 1 80.62 158 ARG B N 1
ATOM 3515 C CA . ARG B 1 158 ? -13.188 26.531 -13.508 1 80.62 158 ARG B CA 1
ATOM 3516 C C . ARG B 1 158 ? -11.75 26.094 -13.266 1 80.62 158 ARG B C 1
ATOM 3518 O O . ARG B 1 158 ? -11.5 24.953 -12.898 1 80.62 158 ARG B O 1
ATOM 3525 N N . PRO B 1 159 ? -10.859 27.047 -13.562 1 81.06 159 PRO B N 1
ATOM 3526 C CA . PRO B 1 159 ? -9.469 26.672 -13.273 1 81.06 159 PRO B CA 1
ATOM 3527 C C . PRO B 1 159 ? -9.203 26.516 -11.773 1 81.06 159 PRO B C 1
ATOM 3529 O O . PRO B 1 159 ? -9.953 27.047 -10.953 1 81.06 159 PRO B O 1
ATOM 3532 N N . GLN B 1 160 ? -8.172 25.781 -11.461 1 83.12 160 GLN B N 1
ATOM 3533 C CA . GLN B 1 160 ? -7.758 25.656 -10.07 1 83.12 160 GLN B CA 1
ATOM 3534 C C . GLN B 1 160 ? -7.262 27 -9.523 1 83.12 160 GLN B C 1
ATOM 3536 O O . GLN B 1 160 ? -6.508 27.703 -10.195 1 83.12 160 GLN B O 1
ATOM 3541 N N . PRO B 1 161 ? -7.668 27.312 -8.328 1 84.31 161 PRO B N 1
ATOM 3542 C CA . PRO B 1 161 ? -7.141 28.547 -7.742 1 84.31 161 PRO B CA 1
ATOM 3543 C C . PRO B 1 161 ? -5.625 28.516 -7.543 1 84.31 161 PRO B C 1
ATOM 3545 O O . PRO B 1 161 ? -5.066 27.453 -7.254 1 84.31 161 PRO B O 1
ATOM 3548 N N . PRO B 1 162 ? -4.992 29.688 -7.77 1 89.75 162 PRO B N 1
ATOM 3549 C CA . PRO B 1 162 ? -3.549 29.719 -7.52 1 89.75 162 PRO B CA 1
ATOM 3550 C C . PRO B 1 162 ? -3.201 29.469 -6.055 1 89.75 162 PRO B C 1
ATOM 3552 O O . PRO B 1 162 ? -3.99 29.797 -5.164 1 89.75 162 PRO B O 1
ATOM 3555 N N . ARG B 1 163 ? -1.98 28.938 -5.871 1 94.94 163 ARG B N 1
ATOM 3556 C CA . ARG B 1 163 ? -1.489 28.781 -4.504 1 94.94 163 ARG B CA 1
ATOM 3557 C C . ARG B 1 163 ? -1.182 30.141 -3.879 1 94.94 163 ARG B C 1
ATOM 3559 O O . ARG B 1 163 ? -0.621 31.016 -4.535 1 94.94 163 ARG B O 1
ATOM 3566 N N . PRO B 1 164 ? -1.587 30.266 -2.605 1 96 164 PRO B N 1
ATOM 3567 C CA . PRO B 1 164 ? -1.181 31.5 -1.938 1 96 164 PRO B CA 1
ATOM 3568 C C . PRO B 1 164 ? 0.337 31.656 -1.86 1 96 164 PRO B C 1
ATOM 3570 O O . PRO B 1 164 ? 1.06 30.672 -1.755 1 96 164 PRO B O 1
ATOM 3573 N N . ARG B 1 165 ? 0.774 32.875 -1.867 1 94.88 165 ARG B N 1
ATOM 3574 C CA . ARG B 1 165 ? 2.207 33.156 -1.818 1 94.88 165 ARG B CA 1
ATOM 3575 C C . ARG B 1 165 ? 2.74 33.031 -0.396 1 94.88 165 ARG B C 1
ATOM 3577 O O . ARG B 1 165 ? 2.104 33.5 0.556 1 94.88 165 ARG B O 1
ATOM 3584 N N . LEU B 1 166 ? 3.83 32.406 -0.31 1 88.5 166 LEU B N 1
ATOM 3585 C CA . LEU B 1 166 ? 4.523 32.312 0.97 1 88.5 166 LEU B CA 1
ATOM 3586 C C . LEU B 1 166 ? 5.312 33.594 1.254 1 88.5 166 LEU B C 1
ATOM 3588 O O . LEU B 1 166 ? 6.16 34 0.451 1 88.5 166 LEU B O 1
ATOM 3592 N N . GLU B 1 167 ? 5.145 34.25 2.316 1 82.12 167 GLU B N 1
ATOM 3593 C CA . GLU B 1 167 ? 5.797 35.531 2.627 1 82.12 167 GLU B CA 1
ATOM 3594 C C . GLU B 1 167 ? 7.016 35.312 3.521 1 82.12 167 GLU B C 1
ATOM 3596 O O . GLU B 1 167 ? 7.93 36.125 3.541 1 82.12 167 GLU B O 1
ATOM 3601 N N . GLN B 1 168 ? 7.113 34.25 4.117 1 83.69 168 GLN B N 1
ATOM 3602 C CA . GLN B 1 168 ? 8.148 34.031 5.129 1 83.69 168 GLN B CA 1
ATOM 3603 C C . GLN B 1 168 ? 9.398 33.406 4.516 1 83.69 168 GLN B C 1
ATOM 3605 O O . GLN B 1 168 ? 9.305 32.531 3.643 1 83.69 168 GLN B O 1
ATOM 3610 N N . ALA B 1 169 ? 10.531 34 4.996 1 89.38 169 ALA B N 1
ATOM 3611 C CA . ALA B 1 169 ? 11.805 33.375 4.621 1 89.38 169 ALA B CA 1
ATOM 3612 C C . ALA B 1 169 ? 12.102 32.156 5.477 1 89.38 169 ALA B C 1
ATOM 3614 O O . ALA B 1 169 ? 11.852 32.156 6.688 1 89.38 169 ALA B O 1
ATOM 3615 N N . ALA B 1 170 ? 12.633 31.109 4.871 1 95.06 170 ALA B N 1
ATOM 3616 C CA . ALA B 1 170 ? 12.922 29.875 5.598 1 95.06 170 ALA B CA 1
ATOM 3617 C C . ALA B 1 170 ? 14.25 29.984 6.336 1 95.06 170 ALA B C 1
ATOM 3619 O O . ALA B 1 170 ? 15.242 30.469 5.781 1 95.06 170 ALA B O 1
ATOM 3620 N N . GLN B 1 171 ? 14.289 29.609 7.559 1 97.38 171 GLN B N 1
ATOM 3621 C CA . GLN B 1 171 ? 15.531 29.344 8.273 1 97.38 171 GLN B CA 1
ATOM 3622 C C . GLN B 1 171 ? 16.109 27.984 7.891 1 97.38 171 GLN B C 1
ATOM 3624 O O . GLN B 1 171 ? 17.328 27.812 7.781 1 97.38 171 GLN B O 1
ATOM 3629 N N . TRP B 1 172 ? 15.289 27 7.746 1 97.88 172 TRP B N 1
ATOM 3630 C CA . TRP B 1 172 ? 15.602 25.656 7.277 1 97.88 172 TRP B CA 1
ATOM 3631 C C . TRP B 1 172 ? 14.75 25.281 6.07 1 97.88 172 TRP B C 1
ATOM 3633 O O . TRP B 1 172 ? 13.578 25.641 6 1 97.88 172 TRP B O 1
ATOM 3643 N N . GLN B 1 173 ? 15.32 24.594 5.105 1 97.56 173 GLN B N 1
ATOM 3644 C CA . GLN B 1 173 ? 14.57 24.219 3.914 1 97.56 173 GLN B CA 1
ATOM 3645 C C . GLN B 1 173 ? 15.086 22.906 3.334 1 97.56 173 GLN B C 1
ATOM 3647 O O . GLN B 1 173 ? 16.297 22.641 3.381 1 97.56 173 GLN B O 1
ATOM 3652 N N . ARG B 1 174 ? 14.219 22.172 2.824 1 97.75 174 ARG B N 1
ATOM 3653 C CA . ARG B 1 174 ? 14.523 20.969 2.059 1 97.75 174 ARG B CA 1
ATOM 3654 C C . ARG B 1 174 ? 13.68 20.891 0.793 1 97.75 174 ARG B C 1
ATOM 3656 O O . ARG B 1 174 ? 12.578 21.438 0.745 1 97.75 174 ARG B O 1
ATOM 3663 N N . THR B 1 175 ? 14.25 20.281 -0.19 1 97.75 175 THR B N 1
ATOM 3664 C CA . THR B 1 175 ? 13.57 20.078 -1.466 1 97.75 175 THR B CA 1
ATOM 3665 C C . THR B 1 175 ? 13.422 18.594 -1.778 1 97.75 175 THR B C 1
ATOM 3667 O O . THR B 1 175 ? 14.32 17.812 -1.48 1 97.75 175 THR B O 1
ATOM 3670 N N . LEU B 1 176 ? 12.281 18.219 -2.34 1 97.12 176 LEU B N 1
ATOM 3671 C CA . LEU B 1 176 ? 12.133 16.844 -2.805 1 97.12 176 LEU B CA 1
ATOM 3672 C C . LEU B 1 176 ? 11.133 16.75 -3.949 1 97.12 176 LEU B C 1
ATOM 3674 O O . LEU B 1 176 ? 10.406 17.719 -4.219 1 97.12 176 LEU B O 1
ATOM 3678 N N . GLN B 1 177 ? 11.172 15.68 -4.645 1 96 177 GLN B N 1
ATOM 3679 C CA . GLN B 1 177 ? 10.164 15.281 -5.629 1 96 177 GLN B CA 1
ATOM 3680 C C . GLN B 1 177 ? 9.367 14.078 -5.148 1 96 177 GLN B C 1
ATOM 3682 O O . GLN B 1 177 ? 9.945 13.039 -4.805 1 96 177 GLN B O 1
ATOM 3687 N N . ALA B 1 178 ? 8.102 14.25 -5.078 1 97.31 178 ALA B N 1
ATOM 3688 C CA . ALA B 1 178 ? 7.246 13.117 -4.754 1 97.31 178 ALA B CA 1
ATOM 3689 C C . ALA B 1 178 ? 6.777 12.406 -6.016 1 97.31 178 ALA B C 1
ATOM 3691 O O . ALA B 1 178 ? 5.633 12.57 -6.445 1 97.31 178 ALA B O 1
ATOM 3692 N N . ASP B 1 179 ? 7.648 11.578 -6.543 1 97.31 179 ASP B N 1
ATOM 3693 C CA . ASP B 1 179 ? 7.316 10.875 -7.781 1 97.31 179 ASP B CA 1
ATOM 3694 C C . ASP B 1 179 ? 6.215 9.844 -7.551 1 97.31 179 ASP B C 1
ATOM 3696 O O . ASP B 1 179 ? 5.801 9.609 -6.414 1 97.31 179 ASP B O 1
ATOM 3700 N N . PRO B 1 180 ? 5.676 9.25 -8.641 1 98.19 180 PRO B N 1
ATOM 3701 C CA . PRO B 1 180 ? 4.535 8.336 -8.523 1 98.19 180 PRO B CA 1
ATOM 3702 C C . PRO B 1 180 ? 4.812 7.164 -7.586 1 98.19 180 PRO B C 1
ATOM 3704 O O . PRO B 1 180 ? 3.916 6.727 -6.859 1 98.19 180 PRO B O 1
ATOM 3707 N N . VAL B 1 181 ? 6.055 6.652 -7.547 1 98.56 181 VAL B N 1
ATOM 3708 C CA . VAL B 1 181 ? 6.363 5.508 -6.699 1 98.56 181 VAL B CA 1
ATOM 3709 C C . VAL B 1 181 ? 6.352 5.934 -5.23 1 98.56 181 VAL B C 1
ATOM 3711 O O . VAL B 1 181 ? 5.859 5.199 -4.371 1 98.56 181 VAL B O 1
ATOM 3714 N N . MET B 1 182 ? 6.883 7.098 -4.93 1 98.69 182 MET B N 1
ATOM 3715 C CA . MET B 1 182 ? 6.836 7.598 -3.559 1 98.69 182 MET B CA 1
ATOM 3716 C C . MET B 1 182 ? 5.395 7.781 -3.096 1 98.69 182 MET B C 1
ATOM 3718 O O . MET B 1 182 ? 5.043 7.402 -1.979 1 98.69 182 MET B O 1
ATOM 3722 N N . LEU B 1 183 ? 4.562 8.414 -3.957 1 98.88 183 LEU B N 1
ATOM 3723 C CA . LEU B 1 183 ? 3.156 8.609 -3.621 1 98.88 183 LEU B CA 1
ATOM 3724 C C . LEU B 1 183 ? 2.457 7.266 -3.426 1 98.88 183 LEU B C 1
ATOM 3726 O O . LEU B 1 183 ? 1.668 7.102 -2.492 1 98.88 183 LEU B O 1
ATOM 3730 N N . PHE B 1 184 ? 2.754 6.285 -4.227 1 98.75 184 PHE B N 1
ATOM 3731 C CA . PHE B 1 184 ? 2.215 4.938 -4.062 1 98.75 184 PHE B CA 1
ATOM 3732 C C . PHE B 1 184 ? 2.627 4.348 -2.719 1 98.75 184 PHE B C 1
ATOM 3734 O O . PHE B 1 184 ? 1.793 3.812 -1.987 1 98.75 184 PHE B O 1
ATOM 3741 N N . ARG B 1 185 ? 3.957 4.391 -2.43 1 98.88 185 ARG B N 1
ATOM 3742 C CA . ARG B 1 185 ? 4.457 3.807 -1.188 1 98.88 185 ARG B CA 1
ATOM 3743 C C . ARG B 1 185 ? 3.752 4.41 0.023 1 98.88 185 ARG B C 1
ATOM 3745 O O . ARG B 1 185 ? 3.393 3.693 0.958 1 98.88 185 ARG B O 1
ATOM 3752 N N . TYR B 1 186 ? 3.584 5.723 -0 1 98.94 186 TYR B N 1
ATOM 3753 C CA . TYR B 1 186 ? 2.898 6.352 1.124 1 98.94 186 TYR B CA 1
ATOM 3754 C C . TYR B 1 186 ? 1.452 5.879 1.213 1 98.94 186 TYR B C 1
ATOM 3756 O O . TYR B 1 186 ? 0.969 5.543 2.297 1 98.94 186 TYR B O 1
ATOM 3764 N N . SER B 1 187 ? 0.716 5.879 0.042 1 98.88 187 SER B N 1
ATOM 3765 C CA . SER B 1 187 ? -0.644 5.348 0.016 1 98.88 187 SER B CA 1
ATOM 3766 C C . SER B 1 187 ? -0.689 3.914 0.532 1 98.88 187 SER B C 1
ATOM 3768 O O . SER B 1 187 ? -1.612 3.539 1.259 1 98.88 187 SER B O 1
ATOM 3770 N N . ALA B 1 188 ? 0.305 3.15 0.135 1 98.81 188 ALA B N 1
ATOM 3771 C CA . ALA B 1 188 ? 0.364 1.742 0.52 1 98.81 188 ALA B CA 1
ATOM 3772 C C . ALA B 1 188 ? 0.486 1.592 2.033 1 98.81 188 ALA B C 1
ATOM 3774 O O . ALA B 1 188 ? -0.274 0.843 2.652 1 98.81 188 ALA B O 1
ATOM 3775 N N . LEU B 1 189 ? 1.371 2.355 2.604 1 98.81 189 LEU B N 1
ATOM 3776 C CA . LEU B 1 189 ? 1.688 2.242 4.023 1 98.81 189 LEU B CA 1
ATOM 3777 C C . LEU B 1 189 ? 0.538 2.762 4.879 1 98.81 189 LEU B C 1
ATOM 3779 O O . LEU B 1 189 ? 0.438 2.426 6.062 1 98.81 189 LEU B O 1
ATOM 3783 N N . THR B 1 190 ? -0.332 3.574 4.305 1 98.69 190 THR B N 1
ATOM 3784 C CA . THR B 1 190 ? -1.501 4.086 5.016 1 98.69 190 THR B CA 1
ATOM 3785 C C . THR B 1 190 ? -2.775 3.424 4.5 1 98.69 190 THR B C 1
ATOM 3787 O O . THR B 1 190 ? -3.883 3.848 4.84 1 98.69 190 THR B O 1
ATOM 3790 N N . PHE B 1 191 ? -2.57 2.42 3.635 1 98.56 191 PHE B N 1
ATOM 3791 C CA . PHE B 1 191 ? -3.654 1.688 2.988 1 98.56 191 PHE B CA 1
ATOM 3792 C C . PHE B 1 191 ? -4.738 2.645 2.506 1 98.56 191 PHE B C 1
ATOM 3794 O O . PHE B 1 191 ? -5.926 2.424 2.762 1 98.56 191 PHE B O 1
ATOM 3801 N N . ASN B 1 192 ? -4.312 3.77 1.895 1 98.06 192 ASN B N 1
ATOM 3802 C CA . ASN B 1 192 ? -5.148 4.84 1.36 1 98.06 192 ASN B CA 1
ATOM 3803 C C . ASN B 1 192 ? -5.465 4.617 -0.115 1 98.06 192 ASN B C 1
ATOM 3805 O O . ASN B 1 192 ? -4.68 4.992 -0.987 1 98.06 192 ASN B O 1
ATOM 3809 N N . GLY B 1 193 ? -6.672 4.148 -0.385 1 98 193 GLY B N 1
ATOM 3810 C CA . GLY B 1 193 ? -7.074 3.816 -1.742 1 98 193 GLY B CA 1
ATOM 3811 C C . GLY B 1 193 ? -7.582 5.012 -2.523 1 98 193 GLY B C 1
ATOM 3812 O O . GLY B 1 193 ? -8.125 4.859 -3.619 1 98 193 GLY B O 1
ATOM 3813 N N . HIS B 1 194 ? -7.434 6.242 -1.96 1 98.38 194 HIS B N 1
ATOM 3814 C CA . HIS B 1 194 ? -7.895 7.434 -2.668 1 98.38 194 HIS B CA 1
ATOM 3815 C C . HIS B 1 194 ? -7.156 7.605 -3.99 1 98.38 194 HIS B C 1
ATOM 3817 O O . HIS B 1 194 ? -5.953 7.875 -4.008 1 98.38 194 HIS B O 1
ATOM 3823 N N . ARG B 1 195 ? -7.891 7.602 -5.031 1 98.5 195 ARG B N 1
ATOM 3824 C CA . ARG B 1 195 ? -7.348 7.422 -6.375 1 98.5 195 ARG B CA 1
ATOM 3825 C C . ARG B 1 195 ? -6.586 8.664 -6.828 1 98.5 195 ARG B C 1
ATOM 3827 O O . ARG B 1 195 ? -5.762 8.594 -7.742 1 98.5 195 ARG B O 1
ATOM 3834 N N . ILE B 1 196 ? -6.73 9.789 -6.203 1 98.19 196 ILE B N 1
ATOM 3835 C CA . ILE B 1 196 ? -6.094 11.023 -6.652 1 98.19 196 ILE B CA 1
ATOM 3836 C C . ILE B 1 196 ? -4.586 10.938 -6.422 1 98.19 196 ILE B C 1
ATOM 3838 O O . ILE B 1 196 ? -3.828 11.766 -6.926 1 98.19 196 ILE B O 1
ATOM 3842 N N . HIS B 1 197 ? -4.141 9.938 -5.652 1 98.75 197 HIS B N 1
ATOM 3843 C CA . HIS B 1 197 ? -2.736 9.875 -5.258 1 98.75 197 HIS B CA 1
ATOM 3844 C C . HIS B 1 197 ? -1.951 8.93 -6.16 1 98.75 197 HIS B C 1
ATOM 3846 O O . HIS B 1 197 ? -0.718 8.953 -6.164 1 98.75 197 HIS B O 1
ATOM 3852 N N . TYR B 1 198 ? -2.629 8.039 -6.973 1 98.62 198 TYR B N 1
ATOM 3853 C CA . TYR B 1 198 ? -1.856 7.051 -7.719 1 98.62 198 TYR B CA 1
ATOM 3854 C C . TYR B 1 198 ? -2.484 6.781 -9.078 1 98.62 198 TYR B C 1
ATOM 3856 O O . TYR B 1 198 ? -1.851 6.188 -9.953 1 98.62 198 TYR B O 1
ATOM 3864 N N . ASP B 1 199 ? -3.705 7.137 -9.305 1 98.38 199 ASP B N 1
ATOM 3865 C CA . ASP B 1 199 ? -4.438 6.926 -10.547 1 98.38 199 ASP B CA 1
ATOM 3866 C C . ASP B 1 199 ? -4.547 8.227 -11.344 1 98.38 199 ASP B C 1
ATOM 3868 O O . ASP B 1 199 ? -5.523 8.961 -11.211 1 98.38 199 ASP B O 1
ATOM 3872 N N . ARG B 1 200 ? -3.594 8.445 -12.219 1 97.75 200 ARG B N 1
ATOM 3873 C CA . ARG B 1 200 ? -3.459 9.711 -12.93 1 97.75 200 ARG B CA 1
ATOM 3874 C C . ARG B 1 200 ? -4.676 9.977 -13.812 1 97.75 200 ARG B C 1
ATOM 3876 O O . ARG B 1 200 ? -5.129 11.117 -13.922 1 97.75 200 ARG B O 1
ATOM 3883 N N . GLN B 1 201 ? -5.172 8.938 -14.453 1 95.94 201 GLN B N 1
ATOM 3884 C CA . GLN B 1 201 ? -6.34 9.102 -15.312 1 95.94 201 GLN B CA 1
ATOM 3885 C C . GLN B 1 201 ? -7.539 9.609 -14.516 1 95.94 201 GLN B C 1
ATOM 3887 O O . GLN B 1 201 ? -8.195 10.578 -14.922 1 95.94 201 GLN B O 1
ATOM 3892 N N . TYR B 1 202 ? -7.828 8.984 -13.414 1 96.5 202 TYR B N 1
ATOM 3893 C CA . TYR B 1 202 ? -8.914 9.438 -12.539 1 96.5 202 TYR B CA 1
ATOM 3894 C C . TYR B 1 202 ? -8.672 10.867 -12.07 1 96.5 202 TYR B C 1
ATOM 3896 O O . TYR B 1 202 ? -9.578 11.695 -12.102 1 96.5 202 TYR B O 1
ATOM 3904 N N . THR B 1 203 ? -7.441 11.188 -11.648 1 96.81 203 THR B N 1
ATOM 3905 C CA . THR B 1 203 ? -7.074 12.477 -11.078 1 96.81 203 THR B CA 1
ATOM 3906 C C . THR B 1 203 ? -7.289 13.594 -12.086 1 96.81 203 THR B C 1
ATOM 3908 O O . THR B 1 203 ? -7.844 14.641 -11.75 1 96.81 203 THR B O 1
ATOM 3911 N N . ARG B 1 204 ? -6.93 13.312 -13.289 1 95.44 204 ARG B N 1
ATOM 3912 C CA . ARG B 1 204 ? -7.016 14.344 -14.32 1 95.44 204 ARG B CA 1
ATOM 3913 C C . ARG B 1 204 ? -8.422 14.422 -14.898 1 95.44 204 ARG B C 1
ATOM 3915 O O . ARG B 1 204 ? -9.008 15.508 -14.992 1 95.44 204 ARG B O 1
ATOM 3922 N N . GLU B 1 205 ? -9 13.281 -15.18 1 94.38 205 GLU B N 1
ATOM 3923 C CA . GLU B 1 205 ? -10.211 13.25 -15.992 1 94.38 205 GLU B CA 1
ATOM 3924 C C . GLU B 1 205 ? -11.461 13.375 -15.125 1 94.38 205 GLU B C 1
ATOM 3926 O O . GLU B 1 205 ? -12.5 13.852 -15.586 1 94.38 205 GLU B O 1
ATOM 3931 N N . VAL B 1 206 ? -11.359 12.93 -13.898 1 94.19 206 VAL B N 1
ATOM 3932 C CA . VAL B 1 206 ? -12.531 12.938 -13.039 1 94.19 206 VAL B CA 1
ATOM 3933 C C . VAL B 1 206 ? -12.43 14.078 -12.023 1 94.19 206 VAL B C 1
ATOM 3935 O O . VAL B 1 206 ? -13.367 14.859 -11.859 1 94.19 206 VAL B O 1
ATOM 3938 N N . GLU B 1 207 ? -11.258 14.273 -11.391 1 94.25 207 GLU B N 1
ATOM 3939 C CA . GLU B 1 207 ? -11.102 15.25 -10.32 1 94.25 207 GLU B CA 1
ATOM 3940 C C . GLU B 1 207 ? -10.641 16.594 -10.875 1 94.25 207 GLU B C 1
ATOM 3942 O O . GLU B 1 207 ? -10.711 17.609 -10.18 1 94.25 207 GLU B O 1
ATOM 3947 N N . GLY B 1 208 ? -10.055 16.609 -12.078 1 93.12 208 GLY B N 1
ATOM 3948 C CA . GLY B 1 208 ? -9.695 17.844 -12.742 1 93.12 208 GLY B CA 1
ATOM 3949 C C . GLY B 1 208 ? -8.359 18.406 -12.281 1 93.12 208 GLY B C 1
ATOM 3950 O O . GLY B 1 208 ? -8.055 19.562 -12.531 1 93.12 208 GLY B O 1
ATOM 3951 N N . TYR B 1 209 ? -7.555 17.641 -11.594 1 95 209 TYR B N 1
ATOM 3952 C CA . TYR B 1 209 ? -6.227 18.078 -11.172 1 95 209 TYR B CA 1
ATOM 3953 C C . TYR B 1 209 ? -5.207 17.844 -12.281 1 95 209 TYR B C 1
ATOM 3955 O O . TYR B 1 209 ? -5.375 16.953 -13.117 1 95 209 TYR B O 1
ATOM 3963 N N . PRO B 1 210 ? -4.145 18.625 -12.328 1 95.12 210 PRO B N 1
ATOM 3964 C CA . PRO B 1 210 ? -3.164 18.469 -13.406 1 95.12 210 PRO B CA 1
ATOM 3965 C C . PRO B 1 210 ? -2.289 17.219 -13.227 1 95.12 210 PRO B C 1
ATOM 3967 O O . PRO B 1 210 ? -1.641 16.781 -14.18 1 95.12 210 PRO B O 1
ATOM 3970 N N . GLY B 1 211 ? -2.168 16.656 -12.07 1 96.5 211 GLY B N 1
ATOM 3971 C CA . GLY B 1 211 ? -1.36 15.492 -11.75 1 96.5 211 GLY B CA 1
ATOM 3972 C C . GLY B 1 211 ? -1.757 14.836 -10.438 1 96.5 211 GLY B C 1
ATOM 3973 O O . GLY B 1 211 ? -2.76 15.211 -9.828 1 96.5 211 GLY B O 1
ATOM 3974 N N . LEU B 1 212 ? -0.982 13.781 -10.07 1 98.69 212 LEU B N 1
ATOM 3975 C CA . LEU B 1 212 ? -1.254 13.094 -8.812 1 98.69 212 LEU B CA 1
ATOM 3976 C C . LEU B 1 212 ? -1.094 14.039 -7.629 1 98.69 212 LEU B C 1
ATOM 3978 O O . LEU B 1 212 ? -0.113 14.789 -7.555 1 98.69 212 LEU B O 1
ATOM 3982 N N . VAL B 1 213 ? -1.999 14.008 -6.715 1 98.44 213 VAL B N 1
ATOM 3983 C CA . VAL B 1 213 ? -2.004 14.898 -5.562 1 98.44 213 VAL B CA 1
ATOM 3984 C C . VAL B 1 213 ? -1.071 14.359 -4.484 1 98.44 213 VAL B C 1
ATOM 3986 O O . VAL B 1 213 ? -1.112 13.172 -4.156 1 98.44 213 VAL B O 1
ATOM 3989 N N . VAL B 1 214 ? -0.223 15.234 -3.977 1 98.81 214 VAL B N 1
ATOM 3990 C CA . VAL B 1 214 ? 0.633 14.875 -2.85 1 98.81 214 VAL B CA 1
ATOM 3991 C C . VAL B 1 214 ? -0.197 14.828 -1.567 1 98.81 214 VAL B C 1
ATOM 3993 O O . VAL B 1 214 ? -0.982 15.734 -1.293 1 98.81 214 VAL B O 1
ATOM 3996 N N . HIS B 1 215 ? -0.014 13.812 -0.793 1 98.75 215 HIS B N 1
ATOM 3997 C CA . HIS B 1 215 ? -0.8 13.609 0.418 1 98.75 215 HIS B CA 1
ATOM 3998 C C . HIS B 1 215 ? -0.585 14.75 1.411 1 98.75 215 HIS B C 1
ATOM 4000 O O . HIS B 1 215 ? 0.556 15.117 1.701 1 98.75 215 HIS B O 1
ATOM 4006 N N . GLY B 1 216 ? -1.654 15.266 1.942 1 98.5 216 GLY B N 1
ATOM 4007 C CA . GLY B 1 216 ? -1.543 16.203 3.045 1 98.5 216 GLY B CA 1
ATOM 4008 C C . GLY B 1 216 ? -0.766 15.656 4.227 1 98.5 216 GLY B C 1
ATOM 4009 O O . GLY B 1 216 ? 0.228 16.25 4.652 1 98.5 216 GLY B O 1
ATOM 4010 N N . PRO B 1 217 ? -1.184 14.539 4.727 1 98.5 217 PRO B N 1
ATOM 4011 C CA . PRO B 1 217 ? -0.472 13.969 5.871 1 98.5 217 PRO B CA 1
ATOM 4012 C C . PRO B 1 217 ? 0.999 13.688 5.57 1 98.5 217 PRO B C 1
ATOM 4014 O O . PRO B 1 217 ? 1.842 13.773 6.469 1 98.5 217 PRO B O 1
ATOM 4017 N N . MET B 1 218 ? 1.367 13.297 4.363 1 98.81 218 MET B N 1
ATOM 4018 C CA . MET B 1 218 ? 2.779 13.141 4.027 1 98.81 218 MET B CA 1
ATOM 4019 C C . MET B 1 218 ? 3.527 14.461 4.176 1 98.81 218 MET B C 1
ATOM 4021 O O . MET B 1 218 ? 4.637 14.492 4.715 1 98.81 218 MET B O 1
ATOM 4025 N N . GLN B 1 219 ? 2.93 15.523 3.701 1 98.88 219 GLN B N 1
ATOM 4026 C CA . GLN B 1 219 ? 3.52 16.844 3.846 1 98.88 219 GLN B CA 1
ATOM 4027 C C . GLN B 1 219 ? 3.729 17.203 5.316 1 98.88 219 GLN B C 1
ATOM 4029 O O . GLN B 1 219 ? 4.766 17.75 5.688 1 98.88 219 GLN B O 1
ATOM 4034 N N . ALA B 1 220 ? 2.736 16.875 6.121 1 98.88 220 ALA B N 1
ATOM 4035 C CA . ALA B 1 220 ? 2.859 17.109 7.559 1 98.88 220 ALA B CA 1
ATOM 4036 C C . ALA B 1 220 ? 4.051 16.344 8.133 1 98.88 220 ALA B C 1
ATOM 4038 O O . ALA B 1 220 ? 4.836 16.906 8.906 1 98.88 220 ALA B O 1
ATOM 4039 N N . MET B 1 221 ? 4.219 15.133 7.77 1 98.81 221 MET B N 1
ATOM 4040 C CA . MET B 1 221 ? 5.34 14.32 8.242 1 98.81 221 MET B CA 1
ATOM 4041 C C . MET B 1 221 ? 6.668 14.922 7.789 1 98.81 221 MET B C 1
ATOM 4043 O O . MET B 1 221 ? 7.645 14.906 8.539 1 98.81 221 MET B O 1
ATOM 4047 N N . LEU B 1 222 ? 6.672 15.391 6.559 1 98.69 222 LEU B N 1
ATOM 4048 C CA . LEU B 1 222 ? 7.902 15.984 6.039 1 98.69 222 LEU B CA 1
ATOM 4049 C C . LEU B 1 222 ? 8.289 17.234 6.832 1 98.69 222 LEU B C 1
ATOM 4051 O O . LEU B 1 222 ? 9.469 17.5 7.043 1 98.69 222 LEU B O 1
ATOM 4055 N N . MET B 1 223 ? 7.309 18 7.258 1 98.75 223 MET B N 1
ATOM 4056 C CA . MET B 1 223 ? 7.59 19.156 8.102 1 98.75 223 MET B CA 1
ATOM 4057 C C . MET B 1 223 ? 8.266 18.719 9.398 1 98.75 223 MET B C 1
ATOM 4059 O O . MET B 1 223 ? 9.266 19.312 9.812 1 98.75 223 MET B O 1
ATOM 4063 N N . LEU B 1 224 ? 7.746 17.719 9.992 1 98.62 224 LEU B N 1
ATOM 4064 C CA . LEU B 1 224 ? 8.312 17.297 11.266 1 98.62 224 LEU B CA 1
ATOM 4065 C C . LEU B 1 224 ? 9.633 16.578 11.062 1 98.62 224 LEU B C 1
ATOM 4067 O O . LEU B 1 224 ? 10.5 16.609 11.945 1 98.62 224 LEU B O 1
ATOM 4071 N N . ASP B 1 225 ? 9.805 15.914 9.93 1 98.19 225 ASP B N 1
ATOM 4072 C CA . ASP B 1 225 ? 11.117 15.375 9.586 1 98.19 225 ASP B CA 1
ATOM 4073 C C . ASP B 1 225 ? 12.164 16.484 9.508 1 98.19 225 ASP B C 1
ATOM 4075 O O . ASP B 1 225 ? 13.297 16.312 9.961 1 98.19 225 ASP B O 1
ATOM 4079 N N . LEU B 1 226 ? 11.773 17.609 8.906 1 98.31 226 LEU B N 1
ATOM 4080 C CA . LEU B 1 226 ? 12.664 18.766 8.859 1 98.31 226 LEU B CA 1
ATOM 4081 C C . LEU B 1 226 ? 13.07 19.203 10.266 1 98.31 226 LEU B C 1
ATOM 4083 O O . LEU B 1 226 ? 14.25 19.453 10.523 1 98.31 226 LEU B O 1
ATOM 4087 N N . VAL B 1 227 ? 12.117 19.281 11.164 1 98.19 227 VAL B N 1
ATOM 4088 C CA . VAL B 1 227 ? 12.391 19.672 12.539 1 98.19 227 VAL B CA 1
ATOM 4089 C C . VAL B 1 227 ? 13.383 18.703 13.172 1 98.19 227 VAL B C 1
ATOM 4091 O O . VAL B 1 227 ? 14.352 19.125 13.797 1 98.19 227 VAL B O 1
ATOM 4094 N N . ALA B 1 228 ? 13.125 17.406 12.969 1 96.88 228 ALA B N 1
ATOM 4095 C CA . ALA B 1 228 ? 13.984 16.391 13.555 1 96.88 228 ALA B CA 1
ATOM 4096 C C . ALA B 1 228 ? 15.422 16.531 13.055 1 96.88 228 ALA B C 1
ATOM 4098 O O . ALA B 1 228 ? 16.375 16.297 13.805 1 96.88 228 ALA B O 1
ATOM 4099 N N . ARG B 1 229 ? 15.562 16.906 11.797 1 96.19 229 ARG B N 1
ATOM 4100 C CA . ARG B 1 229 ? 16.891 17.047 11.203 1 96.19 229 ARG B CA 1
ATOM 4101 C C . ARG B 1 229 ? 17.594 18.297 11.703 1 96.19 229 ARG B C 1
ATOM 4103 O O . ARG B 1 229 ? 18.797 18.281 11.984 1 96.19 229 ARG B O 1
ATOM 4110 N N . GLU B 1 230 ? 16.875 19.328 11.852 1 96.69 230 GLU B N 1
ATOM 4111 C CA . GLU B 1 230 ? 17.469 20.641 12.109 1 96.69 230 GLU B CA 1
ATOM 4112 C C . GLU B 1 230 ? 17.562 20.922 13.602 1 96.69 230 GLU B C 1
ATOM 4114 O O . GLU B 1 230 ? 18.406 21.719 14.039 1 96.69 230 GLU B O 1
ATOM 4119 N N . GLN B 1 231 ? 16.703 20.25 14.352 1 95.25 231 GLN B N 1
ATOM 4120 C CA . GLN B 1 231 ? 16.719 20.344 15.805 1 95.25 231 GLN B CA 1
ATOM 4121 C C . GLN B 1 231 ? 16.609 18.953 16.453 1 95.25 231 GLN B C 1
ATOM 4123 O O . GLN B 1 231 ? 15.633 18.656 17.141 1 95.25 231 GLN B O 1
ATOM 4128 N N . PRO B 1 232 ? 17.656 18.188 16.391 1 92.88 232 PRO B N 1
ATOM 4129 C CA . PRO B 1 232 ? 17.609 16.781 16.812 1 92.88 232 PRO B CA 1
ATOM 4130 C C . PRO B 1 232 ? 17.312 16.609 18.297 1 92.88 232 PRO B C 1
ATOM 4132 O O . PRO B 1 232 ? 16.844 15.562 18.734 1 92.88 232 PRO B O 1
ATOM 4135 N N . GLN B 1 233 ? 17.516 17.641 19.078 1 93.19 233 GLN B N 1
ATOM 4136 C CA . GLN B 1 233 ? 17.312 17.531 20.516 1 93.19 233 GLN B CA 1
ATOM 4137 C C . GLN B 1 233 ? 15.898 17.984 20.906 1 93.19 233 GLN B C 1
ATOM 4139 O O . GLN B 1 233 ? 15.477 17.812 22.047 1 93.19 233 GLN B O 1
ATOM 4144 N N . ALA B 1 234 ? 15.195 18.562 19.984 1 94.38 234 ALA B N 1
ATOM 4145 C CA . ALA B 1 234 ? 13.867 19.094 20.281 1 94.38 234 ALA B CA 1
ATOM 4146 C C . ALA B 1 234 ? 12.828 17.984 20.375 1 94.38 234 ALA B C 1
ATOM 4148 O O . ALA B 1 234 ? 12.867 17.031 19.594 1 94.38 234 ALA B O 1
ATOM 4149 N N . ARG B 1 235 ? 11.984 18.156 21.328 1 96.25 235 ARG B N 1
ATOM 4150 C CA . ARG B 1 235 ? 10.812 17.297 21.453 1 96.25 235 ARG B CA 1
ATOM 4151 C C . ARG B 1 235 ? 9.539 18.031 21.062 1 96.25 235 ARG B C 1
ATOM 4153 O O . ARG B 1 235 ? 9.195 19.062 21.656 1 96.25 235 ARG B O 1
ATOM 4160 N N . VAL B 1 236 ? 8.812 17.516 20.156 1 98.25 236 VAL B N 1
ATOM 4161 C CA . VAL B 1 236 ? 7.566 18.141 19.703 1 98.25 236 VAL B CA 1
ATOM 4162 C C . VAL B 1 236 ? 6.445 17.812 20.703 1 98.25 236 VAL B C 1
ATOM 4164 O O . VAL B 1 236 ? 6.117 16.641 20.906 1 98.25 236 VAL B O 1
ATOM 4167 N N . ARG B 1 237 ? 5.816 18.844 21.234 1 98.25 237 ARG B N 1
ATOM 4168 C CA . ARG B 1 237 ? 4.738 18.656 22.203 1 98.25 237 ARG B CA 1
ATOM 4169 C C . ARG B 1 237 ? 3.375 18.828 21.531 1 98.25 237 ARG B C 1
ATOM 4171 O O . ARG B 1 237 ? 2.412 18.156 21.906 1 98.25 237 ARG B O 1
ATOM 4178 N N . ARG B 1 238 ? 3.322 19.75 20.672 1 98.75 238 ARG B N 1
ATOM 4179 C CA . ARG B 1 238 ? 2.111 20.031 19.906 1 98.75 238 ARG B CA 1
ATOM 4180 C C . ARG B 1 238 ? 2.441 20.328 18.453 1 98.75 238 ARG B C 1
ATOM 4182 O O . ARG B 1 238 ? 3.523 20.844 18.156 1 98.75 238 ARG B O 1
ATOM 4189 N N . PHE B 1 239 ? 1.571 20.031 17.672 1 98.88 239 PHE B N 1
ATOM 4190 C CA . PHE B 1 239 ? 1.727 20.25 16.234 1 98.88 239 PHE B CA 1
ATOM 4191 C C . PHE B 1 239 ? 0.374 20.484 15.57 1 98.88 239 PHE B C 1
ATOM 4193 O O . PHE B 1 239 ? -0.637 19.922 15.992 1 98.88 239 PHE B O 1
ATOM 4200 N N . GLY B 1 240 ? 0.351 21.344 14.617 1 98.88 240 GLY B N 1
ATOM 4201 C CA . GLY B 1 240 ? -0.844 21.547 13.812 1 98.88 240 GLY B CA 1
ATOM 4202 C C . GLY B 1 240 ? -0.542 21.969 12.391 1 98.88 240 GLY B C 1
ATOM 4203 O O . GLY B 1 240 ? 0.544 22.469 12.102 1 98.88 240 GLY B O 1
ATOM 4204 N N . PHE B 1 241 ? -1.448 21.703 11.508 1 98.75 241 PHE B N 1
ATOM 4205 C CA . PHE B 1 241 ? -1.296 22.109 10.117 1 98.75 241 PHE B CA 1
ATOM 4206 C C . PHE B 1 241 ? -2.656 22.328 9.469 1 98.75 241 PHE B C 1
ATOM 4208 O O . PHE B 1 241 ? -3.68 21.875 9.977 1 98.75 241 PHE B O 1
ATOM 4215 N N . ARG B 1 242 ? -2.672 23.047 8.398 1 98.25 242 ARG B N 1
ATOM 4216 C CA . ARG B 1 242 ? -3.836 23.312 7.555 1 98.25 242 ARG B CA 1
ATOM 4217 C C . ARG B 1 242 ? -3.445 23.344 6.078 1 98.25 242 ARG B C 1
ATOM 4219 O O . ARG B 1 242 ? -2.49 24.016 5.699 1 98.25 242 ARG B O 1
ATOM 4226 N N . GLY B 1 243 ? -4.195 22.578 5.332 1 97.38 243 GLY B N 1
ATOM 4227 C CA . GLY B 1 243 ? -3.994 22.625 3.891 1 97.38 243 GLY B CA 1
ATOM 4228 C C . GLY B 1 243 ? -4.523 23.906 3.254 1 97.38 243 GLY B C 1
ATOM 4229 O O . GLY B 1 243 ? -5.59 24.391 3.633 1 97.38 243 GLY B O 1
ATOM 4230 N N . LEU B 1 244 ? -3.775 24.469 2.291 1 96.56 244 LEU B N 1
ATOM 4231 C CA . LEU B 1 244 ? -4.172 25.703 1.606 1 96.56 244 LEU B CA 1
ATOM 4232 C C . LEU B 1 244 ? -4.414 25.438 0.124 1 96.56 244 LEU B C 1
ATOM 4234 O O . LEU B 1 244 ? -5.328 26.016 -0.47 1 96.56 244 LEU B O 1
ATOM 4238 N N . ALA B 1 245 ? -3.609 24.656 -0.465 1 96.44 245 ALA B N 1
ATOM 4239 C CA . ALA B 1 245 ? -3.654 24.297 -1.882 1 96.44 245 ALA B CA 1
ATOM 4240 C C . ALA B 1 245 ? -2.928 22.984 -2.141 1 96.44 245 ALA B C 1
ATOM 4242 O O . ALA B 1 245 ? -2.016 22.609 -1.398 1 96.44 245 ALA B O 1
ATOM 4243 N N . PRO B 1 246 ? -3.332 22.297 -3.152 1 97.12 246 PRO B N 1
ATOM 4244 C CA . PRO B 1 246 ? -2.701 21 -3.41 1 97.12 246 PRO B CA 1
ATOM 4245 C C . PRO B 1 246 ? -1.32 21.141 -4.051 1 97.12 246 PRO B C 1
ATOM 4247 O O . PRO B 1 246 ? -1.023 22.156 -4.68 1 97.12 246 PRO B O 1
ATOM 4250 N N . LEU B 1 247 ? -0.444 20.219 -3.783 1 98.38 247 LEU B N 1
ATOM 4251 C CA . LEU B 1 247 ? 0.776 19.953 -4.535 1 98.38 247 LEU B CA 1
ATOM 4252 C C . LEU B 1 247 ? 0.612 18.719 -5.414 1 98.38 247 LEU B C 1
ATOM 4254 O O . LEU B 1 247 ? -0.204 17.844 -5.117 1 98.38 247 LEU B O 1
ATOM 4258 N N . PHE B 1 248 ? 1.39 18.641 -6.477 1 98.12 248 PHE B N 1
ATOM 4259 C CA . PHE B 1 248 ? 1.27 17.547 -7.441 1 98.12 248 PHE B CA 1
ATOM 4260 C C . PHE B 1 248 ? 2.617 16.875 -7.672 1 98.12 248 PHE B C 1
ATOM 4262 O O . PHE B 1 248 ? 3.66 17.422 -7.312 1 98.12 248 PHE B O 1
ATOM 4269 N N . ASP B 1 249 ? 2.586 15.672 -8.234 1 97.81 249 ASP B N 1
ATOM 4270 C CA . ASP B 1 249 ? 3.785 14.867 -8.445 1 97.81 249 ASP B CA 1
ATOM 4271 C C . ASP B 1 249 ? 4.766 15.578 -9.375 1 97.81 249 ASP B C 1
ATOM 4273 O O . ASP B 1 249 ? 5.957 15.25 -9.391 1 97.81 249 ASP B O 1
ATOM 4277 N N . GLN B 1 250 ? 4.371 16.547 -10.109 1 96.44 250 GLN B N 1
ATOM 4278 C CA . GLN B 1 250 ? 5.254 17.266 -11.016 1 96.44 250 GLN B CA 1
ATOM 4279 C C . GLN B 1 250 ? 5.906 18.453 -10.328 1 96.44 250 GLN B C 1
ATOM 4281 O O . GLN B 1 250 ? 6.828 19.078 -10.867 1 96.44 250 GLN B O 1
ATOM 4286 N N . ASP B 1 251 ? 5.453 18.797 -9.172 1 97.31 251 ASP B N 1
ATOM 4287 C CA . ASP B 1 251 ? 5.992 19.953 -8.453 1 97.31 251 ASP B CA 1
ATOM 4288 C C . ASP B 1 251 ? 7.355 19.625 -7.844 1 97.31 251 ASP B C 1
ATOM 4290 O O . ASP B 1 251 ? 7.609 18.484 -7.449 1 97.31 251 ASP B O 1
ATOM 4294 N N . THR B 1 252 ? 8.211 20.641 -7.859 1 98 252 THR B N 1
ATOM 4295 C CA . THR B 1 252 ? 9.297 20.625 -6.887 1 98 252 THR B CA 1
ATOM 4296 C C . THR B 1 252 ? 8.805 21.047 -5.508 1 98 252 THR B C 1
ATOM 4298 O O . THR B 1 252 ? 8.414 22.203 -5.312 1 98 252 THR B O 1
ATOM 4301 N N . ILE B 1 253 ? 8.836 20.156 -4.543 1 98.38 253 ILE B N 1
ATOM 4302 C CA . ILE B 1 253 ? 8.25 20.406 -3.227 1 98.38 253 ILE B CA 1
ATOM 4303 C C . ILE B 1 253 ? 9.289 21.062 -2.316 1 98.38 253 ILE B C 1
ATOM 4305 O O . ILE B 1 253 ? 10.414 20.562 -2.193 1 98.38 253 ILE B O 1
ATOM 4309 N N . ILE B 1 254 ? 8.906 22.125 -1.758 1 98.12 254 ILE B N 1
ATOM 4310 C CA . ILE B 1 254 ? 9.711 22.828 -0.762 1 98.12 254 ILE B CA 1
ATOM 4311 C C . ILE B 1 254 ? 9.109 22.609 0.626 1 98.12 254 ILE B C 1
ATOM 4313 O O . ILE B 1 254 ? 7.91 22.812 0.824 1 98.12 254 ILE B O 1
ATOM 4317 N N . VAL B 1 255 ? 9.906 22.156 1.575 1 98.62 255 VAL B N 1
ATOM 4318 C CA . VAL B 1 255 ? 9.555 22.109 2.992 1 98.62 255 VAL B CA 1
ATOM 4319 C C . VAL B 1 255 ? 10.383 23.141 3.758 1 98.62 255 VAL B C 1
ATOM 4321 O O . VAL B 1 255 ? 11.609 23.109 3.73 1 98.62 255 VAL B O 1
ATOM 4324 N N . GLY B 1 256 ? 9.68 24.047 4.395 1 98.31 256 GLY B N 1
ATOM 4325 C CA . GLY B 1 256 ? 10.383 25.109 5.078 1 98.31 256 GLY B CA 1
ATOM 4326 C C . GLY B 1 256 ? 9.977 25.266 6.531 1 98.31 256 GLY B C 1
ATOM 4327 O O . GLY B 1 256 ? 8.914 24.797 6.938 1 98.31 256 GLY B O 1
ATOM 4328 N N . GLY B 1 257 ? 10.859 25.875 7.293 1 98 257 GLY B N 1
ATOM 4329 C CA . GLY B 1 257 ? 10.586 26.156 8.695 1 98 257 GLY B CA 1
ATOM 4330 C C . GLY B 1 257 ? 11.445 27.266 9.258 1 98 257 GLY B C 1
ATOM 4331 O O . GLY B 1 257 ? 12.484 27.609 8.68 1 98 257 GLY B O 1
ATOM 4332 N N . ALA B 1 258 ? 10.93 27.859 10.25 1 97.44 258 ALA B N 1
ATOM 4333 C CA . ALA B 1 258 ? 11.648 28.891 10.992 1 97.44 258 ALA B CA 1
ATOM 4334 C C . ALA B 1 258 ? 11.148 28.969 12.43 1 97.44 258 ALA B C 1
ATOM 4336 O O . ALA B 1 258 ? 10.023 28.547 12.734 1 97.44 258 ALA B O 1
ATOM 4337 N N . ALA B 1 259 ? 12.023 29.469 13.281 1 95.94 259 ALA B N 1
ATOM 4338 C CA . ALA B 1 259 ? 11.555 29.812 14.625 1 95.94 259 ALA B CA 1
ATOM 4339 C C . ALA B 1 259 ? 10.523 30.938 14.578 1 95.94 259 ALA B C 1
ATOM 4341 O O . ALA B 1 259 ? 10.672 31.875 13.797 1 95.94 259 ALA B O 1
ATOM 4342 N N . ASP B 1 260 ? 9.461 30.781 15.273 1 94.31 260 ASP B N 1
ATOM 4343 C CA . ASP B 1 260 ? 8.492 31.875 15.391 1 94.31 260 ASP B CA 1
ATOM 4344 C C . ASP B 1 260 ? 9.078 33.062 16.156 1 94.31 260 ASP B C 1
ATOM 4346 O O . ASP B 1 260 ? 9.422 32.906 17.344 1 94.31 260 ASP B O 1
ATOM 4350 N N . PRO B 1 261 ? 9.195 34.156 15.562 1 89.81 261 PRO B N 1
ATOM 4351 C CA . PRO B 1 261 ? 9.797 35.312 16.25 1 89.81 261 PRO B CA 1
ATOM 4352 C C . PRO B 1 261 ? 8.961 35.781 17.438 1 89.81 261 PRO B C 1
ATOM 4354 O O . PRO B 1 261 ? 9.492 36.406 18.375 1 89.81 261 PRO B O 1
ATOM 4357 N N . ALA B 1 262 ? 7.738 35.5 17.438 1 93.25 262 ALA B N 1
ATOM 4358 C CA . ALA B 1 262 ? 6.824 36.062 18.438 1 93.25 262 ALA B CA 1
ATOM 4359 C C . ALA B 1 262 ? 6.73 35.125 19.656 1 93.25 262 ALA B C 1
ATOM 4361 O O . ALA B 1 262 ? 6.289 35.562 20.734 1 93.25 262 ALA B O 1
ATOM 4362 N N . GLN B 1 263 ? 7.094 33.906 19.531 1 94 263 GLN B N 1
ATOM 4363 C CA . GLN B 1 263 ? 6.875 32.938 20.609 1 94 263 GLN B CA 1
ATOM 4364 C C . GLN B 1 263 ? 8.031 31.938 20.703 1 94 263 GLN B C 1
ATOM 4366 O O . GLN B 1 263 ? 8.172 31.062 19.844 1 94 263 GLN B O 1
ATOM 4371 N N . ALA B 1 264 ? 8.734 32.031 21.844 1 92.62 264 ALA B N 1
ATOM 4372 C CA . ALA B 1 264 ? 9.82 31.094 22.094 1 92.62 264 ALA B CA 1
ATOM 4373 C C . ALA B 1 264 ? 9.312 29.656 22.141 1 92.62 264 ALA B C 1
ATOM 4375 O O . ALA B 1 264 ? 8.266 29.391 22.75 1 92.62 264 ALA B O 1
ATOM 4376 N N . GLY B 1 265 ? 10.031 28.766 21.438 1 95.38 265 GLY B N 1
ATOM 4377 C CA . GLY B 1 265 ? 9.664 27.359 21.453 1 95.38 265 GLY B CA 1
ATOM 4378 C C . GLY B 1 265 ? 8.656 26.984 20.391 1 95.38 265 GLY B C 1
ATOM 4379 O O . GLY B 1 265 ? 8.234 25.828 20.297 1 95.38 265 GLY B O 1
ATOM 4380 N N . ARG B 1 266 ? 8.242 27.953 19.703 1 97.5 266 ARG B N 1
ATOM 4381 C CA . ARG B 1 266 ? 7.301 27.688 18.609 1 97.5 266 ARG B CA 1
ATOM 4382 C C . ARG B 1 266 ? 7.984 27.812 17.25 1 97.5 266 ARG B C 1
ATOM 4384 O O . ARG B 1 266 ? 8.836 28.688 17.062 1 97.5 266 ARG B O 1
ATOM 4391 N N . LEU B 1 267 ? 7.652 26.906 16.375 1 98.12 267 LEU B N 1
ATOM 4392 C CA . LEU B 1 267 ? 8.156 26.891 15.008 1 98.12 267 LEU B CA 1
ATOM 4393 C C . LEU B 1 267 ? 7.027 27.125 14.008 1 98.12 267 LEU B C 1
ATOM 4395 O O . LEU B 1 267 ? 5.906 26.672 14.211 1 98.12 267 LEU B O 1
ATOM 4399 N N . VAL B 1 268 ? 7.324 27.891 13 1 97.94 268 VAL B N 1
ATOM 4400 C CA . VAL B 1 268 ? 6.461 27.984 11.828 1 97.94 268 VAL B CA 1
ATOM 4401 C C . VAL B 1 268 ? 6.973 27.062 10.727 1 97.94 268 VAL B C 1
ATOM 4403 O O . VAL B 1 268 ? 8.164 27.062 10.406 1 97.94 268 VAL B O 1
ATOM 4406 N N . LEU B 1 269 ? 6.137 26.266 10.203 1 98.44 269 LEU B N 1
ATOM 4407 C CA . LEU B 1 269 ? 6.469 25.266 9.188 1 98.44 269 LEU B CA 1
ATOM 4408 C C . LEU B 1 269 ? 5.543 25.391 7.984 1 98.44 269 LEU B C 1
ATOM 4410 O O . LEU B 1 269 ? 4.414 25.859 8.109 1 98.44 269 LEU B O 1
ATOM 4414 N N . TRP B 1 270 ? 6.023 25 6.793 1 98.56 270 TRP B N 1
ATOM 4415 C CA . TRP B 1 270 ? 5.172 25.031 5.609 1 98.56 270 TRP B CA 1
ATOM 4416 C C . TRP B 1 270 ? 5.707 24.109 4.523 1 98.56 270 TRP B C 1
ATOM 4418 O O . TRP B 1 270 ? 6.848 23.641 4.598 1 98.56 270 TRP B O 1
ATOM 4428 N N . THR B 1 271 ? 4.859 23.734 3.611 1 98.56 271 THR B N 1
ATOM 4429 C CA . THR B 1 271 ? 5.246 23.188 2.318 1 98.56 271 THR B CA 1
ATOM 4430 C C . THR B 1 271 ? 4.777 24.094 1.181 1 98.56 271 THR B C 1
ATOM 4432 O O . THR B 1 271 ? 3.883 24.922 1.365 1 98.56 271 THR B O 1
ATOM 4435 N N . GLY B 1 272 ? 5.375 23.953 0.048 1 98.06 272 GLY B N 1
ATOM 4436 C CA . GLY B 1 272 ? 5.047 24.703 -1.154 1 98.06 272 GLY B CA 1
ATOM 4437 C C . GLY B 1 272 ? 5.801 24.219 -2.381 1 98.06 272 GLY B C 1
ATOM 4438 O O . GLY B 1 272 ? 6.25 23.078 -2.43 1 98.06 272 GLY B O 1
ATOM 4439 N N . ASP B 1 273 ? 5.727 25.047 -3.381 1 97.25 273 ASP B N 1
ATOM 4440 C CA . ASP B 1 273 ? 6.48 24.75 -4.598 1 97.25 273 ASP B CA 1
ATOM 4441 C C . ASP B 1 273 ? 7.637 25.719 -4.777 1 97.25 273 ASP B C 1
ATOM 4443 O O . ASP B 1 273 ? 7.812 26.641 -3.98 1 97.25 273 ASP B O 1
ATOM 4447 N N . ASP B 1 274 ? 8.461 25.5 -5.754 1 95.12 274 ASP B N 1
ATOM 4448 C CA . ASP B 1 274 ? 9.68 26.266 -5.938 1 95.12 274 ASP B CA 1
ATOM 4449 C C . ASP B 1 274 ? 9.391 27.609 -6.602 1 95.12 274 ASP B C 1
ATOM 4451 O O . ASP B 1 274 ? 10.289 28.438 -6.777 1 95.12 274 ASP B O 1
ATOM 4455 N N . ALA B 1 275 ? 8.203 27.875 -6.918 1 94.44 275 ALA B N 1
ATOM 4456 C CA . ALA B 1 275 ? 7.801 29.172 -7.461 1 94.44 275 ALA B CA 1
ATOM 4457 C C . ALA B 1 275 ? 7.32 30.094 -6.355 1 94.44 275 ALA B C 1
ATOM 4459 O O . ALA B 1 275 ? 6.938 31.25 -6.621 1 94.44 275 ALA B O 1
ATOM 4460 N N . GLY B 1 276 ? 7.25 29.578 -5.164 1 94.44 276 GLY B N 1
ATOM 4461 C CA . GLY B 1 276 ? 6.902 30.406 -4.02 1 94.44 276 GLY B CA 1
ATOM 4462 C C . GLY B 1 276 ? 5.465 30.234 -3.568 1 94.44 276 GLY B C 1
ATOM 4463 O O . GLY B 1 276 ? 5.008 30.922 -2.652 1 94.44 276 GLY B O 1
ATOM 4464 N N . GLY B 1 277 ? 4.746 29.328 -4.195 1 97 277 GLY B N 1
ATOM 4465 C CA . GLY B 1 277 ? 3.391 29.031 -3.76 1 97 277 GLY B CA 1
ATOM 4466 C C . GLY B 1 277 ? 3.348 28.141 -2.529 1 97 277 GLY B C 1
ATOM 4467 O O . GLY B 1 277 ? 4.094 27.172 -2.432 1 97 277 GLY B O 1
ATOM 4468 N N . GLN B 1 278 ? 2.488 28.484 -1.541 1 97.94 278 GLN B N 1
ATOM 4469 C CA . GLN B 1 278 ? 2.336 27.719 -0.313 1 97.94 278 GLN B CA 1
ATOM 4470 C C . GLN B 1 278 ? 1.229 26.672 -0.451 1 97.94 278 GLN B C 1
ATOM 4472 O O . GLN B 1 278 ? 0.174 26.953 -1.023 1 97.94 278 GLN B O 1
ATOM 4477 N N . ALA B 1 279 ? 1.466 25.531 0.02 1 98.06 279 ALA B N 1
ATOM 4478 C CA . ALA B 1 279 ? 0.495 24.438 -0.07 1 98.06 279 ALA B CA 1
ATOM 4479 C C . ALA B 1 279 ? -0.084 24.109 1.303 1 98.06 279 ALA B C 1
ATOM 4481 O O . ALA B 1 279 ? -1.267 23.781 1.421 1 98.06 279 ALA B O 1
ATOM 4482 N N . MET B 1 280 ? 0.732 24.125 2.328 1 98.38 280 MET B N 1
ATOM 4483 C CA . MET B 1 280 ? 0.308 23.812 3.689 1 98.38 280 MET B CA 1
ATOM 4484 C C . MET B 1 280 ? 1.023 24.703 4.699 1 98.38 280 MET B C 1
ATOM 4486 O O . MET B 1 280 ? 2.213 24.984 4.551 1 98.38 280 MET B O 1
ATOM 4490 N N . GLN B 1 281 ? 0.293 25.125 5.66 1 97.94 281 GLN B N 1
ATOM 4491 C CA . GLN B 1 281 ? 0.856 25.828 6.809 1 97.94 281 GLN B CA 1
ATOM 4492 C C . GLN B 1 281 ? 0.834 24.953 8.055 1 97.94 281 GLN B C 1
ATOM 4494 O O . GLN B 1 281 ? -0.121 24.203 8.281 1 97.94 281 GLN B O 1
ATOM 4499 N N . GLY B 1 282 ? 1.91 25 8.789 1 98.19 282 GLY B N 1
ATOM 4500 C CA . GLY B 1 282 ? 1.986 24.25 10.023 1 98.19 282 GLY B CA 1
ATOM 4501 C C . GLY B 1 282 ? 2.74 24.969 11.125 1 98.19 282 GLY B C 1
ATOM 4502 O O . GLY B 1 282 ? 3.348 26.016 10.883 1 98.19 282 GLY B O 1
ATOM 4503 N N . TRP B 1 283 ? 2.57 24.484 12.312 1 98.44 283 TRP B N 1
ATOM 4504 C CA . TRP B 1 283 ? 3.322 24.953 13.469 1 98.44 283 TRP B CA 1
ATOM 4505 C C . TRP B 1 283 ? 3.652 23.797 14.406 1 98.44 283 TRP B C 1
ATOM 4507 O O . TRP B 1 283 ? 2.994 22.75 14.375 1 98.44 283 TRP B O 1
ATOM 4517 N N . ALA B 1 284 ? 4.668 23.969 15.148 1 98.75 284 ALA B N 1
ATOM 4518 C CA . ALA B 1 284 ? 5.043 23.016 16.188 1 98.75 284 ALA B CA 1
ATOM 4519 C C . ALA B 1 284 ? 5.5 23.734 17.453 1 98.75 284 ALA B C 1
ATOM 4521 O O . ALA B 1 284 ? 6.156 24.781 17.375 1 98.75 284 ALA B O 1
ATOM 4522 N N . GLU B 1 285 ? 5.047 23.266 18.547 1 98.62 285 GLU B N 1
ATOM 4523 C CA . GLU B 1 285 ? 5.625 23.656 19.828 1 98.62 285 GLU B CA 1
ATOM 4524 C C . GLU B 1 285 ? 6.625 22.609 20.328 1 98.62 285 GLU B C 1
ATOM 4526 O O . GLU B 1 285 ? 6.289 21.438 20.453 1 98.62 285 GLU B O 1
ATOM 4531 N N . VAL B 1 286 ? 7.781 23.078 20.578 1 97.62 286 VAL B N 1
ATOM 4532 C CA . VAL B 1 286 ? 8.852 22.141 20.922 1 97.62 286 VAL B CA 1
ATOM 4533 C C . VAL B 1 286 ? 9.453 22.516 22.266 1 97.62 286 VAL B C 1
ATOM 4535 O O . VAL B 1 286 ? 9.328 23.656 22.719 1 97.62 286 VAL B O 1
ATOM 4538 N N . GLU B 1 287 ? 9.984 21.516 22.969 1 92.88 287 GLU B N 1
ATOM 4539 C CA . GLU B 1 287 ? 10.789 21.688 24.188 1 92.88 287 GLU B CA 1
ATOM 4540 C C . GLU B 1 287 ? 12.203 21.141 23.984 1 92.88 287 GLU B C 1
ATOM 4542 O O . GLU B 1 287 ? 12.398 20.141 23.297 1 92.88 287 GLU B O 1
ATOM 4547 N N . GLY B 1 288 ? 13.352 21.859 24.656 1 79.44 288 GLY B N 1
ATOM 4548 C CA . GLY B 1 288 ? 14.742 21.438 24.672 1 79.44 288 GLY B CA 1
ATOM 4549 C C . GLY B 1 288 ? 15.672 22.422 23.984 1 79.44 288 GLY B C 1
ATOM 4550 O O . GLY B 1 288 ? 15.219 23.344 23.312 1 79.44 288 GLY B O 1
#

Foldseek 3Di:
DPPCPVVQVVQQVLAFQKDKDKDAAALVLQLLVCVLVVHDSVVCQVDFNQPPSCLLDPADDDDPVQADPQRHGADDDSHHNDPFDDKAQFKKKKFFDATHHHGFIKMKMKGWHDWDWDQDPQGIKIWIKIWIFIDTPRHTGMIMITIMMGDHAHDLVDDDDFFDFDDDDFPFKDKDACALVSLVSVCVSSVPRRCLSRPFCCVCVGRNDPARWRHPSVLQSVLSVRCCVVPVPKDWGMKMKGFGATDHNPFTKMKGKDDDPVDPQKMWIFIDGPVRGTTMTMMTGIDD/DPPCPVVQVVQQVLAFQKDKDKDAAALVLQLLVCVLVVHDSVVCQVDFNQPPSCLLDPADDDDPVQADPQRHGADDDSHHNDPFDDKAQFKKKKFFDATHHHGFIKMKMKGWHDWDWDQDPQGIKIWIKIWIFIDTPRHTGMIMITIMMGDHAHDLVDDDDFFDFDPDDFPFKDKDACALVSLVSVCVSSVPRRCLSRPFCCVCVGRNDPARWRHPSVLQSVLSVRCCVVPVPKDWGMKMKGFGATDHNPFTKMKGKDQDPVDPQKMWIFIDGPVRGTTMTMMTGIDD

Radius of gyration: 25.04 Å; Cα contacts (8 Å, |Δi|>4): 1274; chains: 2; bounding box: 63×74×63 Å